Protein 6W6A (pdb70)

Nearest PDB structures (foldseek):
  6w6a-assembly1_B  TM=1.004E+00  e=5.710E-51  Stenotrophomonas maltophilia K279a
  6w6a-assembly1_A  TM=9.934E-01  e=2.774E-48  Stenotrophomonas maltophilia K279a
  3gk0-assembly1_A  TM=9.248E-01  e=8.961E-23  Burkholderia pseudomallei 1710b
  1ixq-assembly1_C  TM=9.449E-01  e=2.418E-21  Escherichia coli
  1ho1-assembly1_C  TM=9.037E-01  e=6.038E-22  Escherichia coli

Organism: Stenotrophomonas maltophilia (strain K279a) (NCBI:txid522373)

Foldseek 3Di:
DADAAEAEEQQVQQLVVVVVPDQPPPSLVQVVLLVVLPHQYYEYECAQVCNGDFLVNLQSRLVVCVVVVHFYEYEYAQPDPHDVRGHHDLVSCLVRVTQAYEHANDDPPDPDGDAWDDCVPCLVVLQVVLVSSVVSNYQYETEHELPHPVLLCCVVSPHQAYEYECVVQLVCVVVPHNPVVLVSNQVSLVSNVVSNHAYEYEDNDELSPLQVNPVRRDRHHYYYYYDRLVVVCVPVNNSVSSNSVSVSD/DDDFDDAAEAEEAQVQQLVCVVVPDCPPPSLVLVVLLVVLPHQYYEYEQELVCNGDFLVNLQSRLVVCVVVVGFYEYEYAQPDPHDVRGHHQLVSCLVRVTQAYEHAHNPPAWDDCVPCLVVLQVSQVSSVVSNYQYETEHELPDPCLLCVVVSPHQAYEYECVVQLVCVVVPHNPVVLVSQQVSLVSNVVNNHAYEYEDNDALSPVLVNPVRRDRHHYYYYYDRLVVVCVPVHNSVSSNSVVVSD

Solvent-accessible surface area: 19153 Å² total; per-residue (Å²): 130,139,169,18,74,1,3,0,21,0,12,12,0,0,14,2,26,51,50,80,64,56,78,51,4,51,1,43,131,0,0,66,24,0,16,89,3,32,5,59,2,0,0,0,5,3,16,17,57,83,76,9,0,16,14,107,14,0,65,42,0,5,94,18,3,146,89,95,71,41,61,7,2,0,20,1,17,14,49,13,92,96,103,96,42,9,49,2,3,18,71,1,0,52,119,4,133,4,36,0,0,0,0,1,22,6,38,99,60,38,64,19,7,75,74,5,2,67,2,147,157,2,4,120,107,0,76,75,39,1,58,92,0,88,89,18,61,4,52,0,0,0,6,0,43,5,50,15,114,70,0,55,61,0,29,109,6,28,8,42,38,0,3,0,31,0,6,47,0,13,133,18,43,94,90,65,115,7,67,86,58,16,105,67,1,3,49,0,0,114,61,0,54,89,87,70,7,12,0,0,0,0,30,55,2,17,64,119,10,0,100,62,0,21,63,108,1,43,79,3,39,9,0,7,2,10,24,25,0,1,10,42,0,1,43,96,1,0,60,54,4,0,127,20,0,45,89,35,64,148,175,170,145,47,76,17,72,0,3,0,16,0,14,26,0,0,24,2,32,54,36,46,59,54,69,103,6,56,5,45,137,1,0,82,22,0,12,78,1,36,5,64,1,0,0,0,6,3,38,22,74,89,133,12,0,18,20,112,16,0,89,40,0,6,87,21,4,147,88,110,74,44,54,6,2,0,2,0,18,13,34,20,98,90,144,104,40,7,47,2,2,17,66,2,0,46,119,2,131,5,32,1,0,0,0,3,23,109,56,68,82,8,4,56,7,110,81,37,10,126,130,0,80,75,31,1,58,87,0,82,91,23,60,4,59,0,0,0,0,0,43,5,52,17,126,35,0,34,72,0,29,114,6,27,9,43,35,0,0,0,35,0,6,45,0,14,133,17,44,96,90,61,88,7,78,86,54,18,62,66,0,6,59,0,0,127,82,0,57,88,97,62,5,13,0,0,0,0,36,48,1,12,73,118,11,0,147,33,0,37,76,100,2,45,61,2,48,9,0,6,2,11,16,19,0,1,8,36,0,0,53,97,0,1,66,51,4,0,120,23,0,41,89,59,68

CATH classification: 3.20.20.70

Radius of gyration: 25.26 Å; Cα contacts (8 Å, |Δi|>4): 1042; chains: 2; bounding box: 61×66×62 Å

Secondary structure (DSSP, 8-state):
----EEEEE-HHHHHHHHHHTSS-S-HHHHHHHHHHTT--EEEE---TT-SS--HHHHHHHHHHHHHTT-EEEEEE-TTPPPBTTB--HHHHHHHH--SEEEE----TT-SS------HHHHHHHHHHHHHHHHTTT-EEEEEE-TT-TTTTHHHHHT-SEEEEE-HHHHHHHHTS--HHHHHHHHHHHHHHHTTT-EEEEESS--TTTHHHHHHHSTTEEEEEE-HHHHHHHHHH-HHHHHHHHHHH-/-------EEEEE-HHHHHHHHHHTSS-S-HHHHHHHHHHTT-SEEEE---TT-SS--HHHHHHHHHHHHHTT-EEEEEE-TTPPPBTTB--HHHHHHHH--SEEEE---------HHHHHHHHHHHHHHHHHTT-EEEEEE-TT-TTTTHHHHHT-SEEEEE-HHHHHHHHTS--HHHHHHHHHHHHHHHTTT-EEEEESS--TTTHHHHHHHSTTEEEEEE-HHHHHHHHHH-HHHHHHHHHTT-

InterPro domains:
  IPR004569 Pyridoxal phosphate (active vitamin B6) biosynthesis PdxJ [MF_00279] (1-247)
  IPR004569 Pyridoxal phosphate (active vitamin B6) biosynthesis PdxJ [PF03740] (3-246)
  IPR004569 Pyridoxal phosphate (active vitamin B6) biosynthesis PdxJ [PTHR30456] (1-247)
  IPR004569 Pyridoxal phosphate (active vitamin B6) biosynthesis PdxJ [TIGR00559] (4-246)
  IPR004569 Pyridoxal phosphate (active vitamin B6) biosynthesis PdxJ [cd00003] (3-247)
  IPR013785 Aldolase-type TIM barrel [G3DSA:3.20.20.70] (1-247)
  IPR036130 Pyridoxine 5'-phosphate synthase [SSF63892] (1-247)

Sequence (495 aa):
HHMTQLSVNVNKIAVLRNSRGGAEPDVVRAAQACLDAGAHGITVHPRPDRRHITAEDVLALSTLTRARGVEFNIEGNPFAPPRREGYPGLLPLCAQTRPAQATLVPDGDGQITSDHGFDFERDAERLRPLVAELKAMGCRVSLFVDAGNPLLEQAAEVGADRVELYTGPYAEAHAAGDAAAMLELFATAARRAQAMGLGVNAGHDLSQDNLRDFLAHVPDVLEVSIGHALIGEALYDGLDATVRGYLALLHHHHHMTQLSVNVNKIAVLRNSRGGAEPDVVRAAQACLDAGAHGITVHPRPDRRHITAEDVLLALSTLTRARGVEFNIEGNPFAPPREGYPGLLPLCAQTRPAQATLVPDSDHGFDFERDAERLRPLVAELKAMGCRVSLFVDAGNPLLEQAAEVGADRVELYTGPYAEAHAAGDAAAMLELFATAARRAQAMGLGVNAGHHDLSQDNLRDFLAHVPDVLEVSIGHALIGEALYDGLDATVRGYLALL

Structure (mmCIF, N/CA/C/O backbone):
data_6W6A
#
_entry.id   6W6A
#
_cell.length_a   186.780
_cell.length_b   57.470
_cell.length_c   71.770
_cell.angle_alpha   90.000
_cell.angle_beta   102.400
_cell.angle_gamma   90.000
#
_symmetry.space_group_name_H-M   'C 1 2 1'
#
loop_
_entity.id
_entity.type
_entity.pdbx_description
1 polymer "Pyridoxine 5'-phosphate synthase"
2 non-polymer 'PHOSPHATE ION'
3 water water
#
loop_
_atom_site.group_PDB
_atom_site.id
_atom_site.type_symbol
_atom_site.label_atom_id
_atom_site.label_alt_id
_atom_site.label_comp_id
_atom_site.label_asym_id
_atom_site.label_entity_id
_atom_site.label_seq_id
_atom_site.pdbx_PDB_ins_code
_atom_site.Cartn_x
_atom_site.Cartn_y
_atom_site.Cartn_z
_atom_site.occupancy
_atom_site.B_iso_or_equiv
_atom_site.auth_seq_id
_atom_site.auth_comp_id
_atom_site.auth_asym_id
_atom_site.auth_atom_id
_atom_site.pdbx_PDB_model_num
ATOM 1 N N . HIS A 1 7 ? -19.985 16.759 23.818 1.00 108.19 -1 HIS A N 1
ATOM 2 C CA . HIS A 1 7 ? -19.671 17.916 22.989 1.00 108.56 -1 HIS A CA 1
ATOM 3 C C . HIS A 1 7 ? -19.617 17.545 21.505 1.00 105.95 -1 HIS A C 1
ATOM 4 O O . HIS A 1 7 ? -19.426 18.414 20.657 1.00 107.91 -1 HIS A O 1
ATOM 6 N N . HIS A 1 8 ? -19.782 16.258 21.193 1.00 102.26 0 HIS A N 1
ATOM 7 C CA . HIS A 1 8 ? -19.766 15.790 19.812 1.00 101.68 0 HIS A CA 1
ATOM 8 C C . HIS A 1 8 ? -20.837 14.729 19.602 1.00 95.91 0 HIS A C 1
ATOM 9 O O . HIS A 1 8 ? -20.994 13.822 20.424 1.00 96.18 0 HIS A O 1
ATOM 16 N N . MET A 1 9 ? -21.566 14.848 18.492 1.00 89.28 1 MET A N 1
ATOM 17 C CA . MET A 1 9 ? -22.605 13.882 18.153 1.00 80.14 1 MET A CA 1
ATOM 18 C C . MET A 1 9 ? -21.975 12.529 17.846 1.00 65.76 1 MET A C 1
ATOM 19 O O . MET A 1 9 ? -21.127 12.423 16.955 1.00 62.58 1 MET A O 1
ATOM 24 N N . THR A 1 10 ? -22.416 11.487 18.545 1.00 57.87 2 THR A N 1
ATOM 25 C CA . THR A 1 10 ? -21.916 10.150 18.262 1.00 54.64 2 THR A CA 1
ATOM 26 C C . THR A 1 10 ? -22.234 9.785 16.820 1.00 60.12 2 THR A C 1
ATOM 27 O O . THR A 1 10 ? -23.359 9.982 16.351 1.00 62.45 2 THR A O 1
ATOM 31 N N . GLN A 1 11 ? -21.252 9.243 16.116 1.00 60.90 3 GLN A N 1
ATOM 32 C CA . GLN A 1 11 ? -21.436 8.927 14.710 1.00 60.06 3 GLN A CA 1
ATOM 33 C C . GLN A 1 11 ? -21.541 7.425 14.478 1.00 58.39 3 GLN A C 1
ATOM 34 O O . GLN A 1 11 ? -20.918 6.621 15.177 1.00 50.67 3 GLN A O 1
ATOM 40 N N . LEU A 1 12 ? -22.302 7.063 13.446 1.00 60.03 4 LEU A N 1
ATOM 41 C CA . LEU A 1 12 ? -22.596 5.676 13.118 1.00 53.12 4 LEU A CA 1
ATOM 42 C C . LEU A 1 12 ? -21.784 5.287 11.899 1.00 51.82 4 LEU A C 1
ATOM 43 O O . LEU A 1 12 ? -21.918 5.904 10.835 1.00 54.00 4 LEU A O 1
ATOM 48 N N . SER A 1 13 ? -20.950 4.261 12.057 1.00 42.57 5 SER A N 1
ATOM 49 C CA . SER A 1 13 ? -20.230 3.652 10.954 1.00 40.34 5 SER A CA 1
ATOM 50 C C . SER A 1 13 ? -20.836 2.271 10.750 1.00 51.29 5 SER A C 1
ATOM 51 O O . SER A 1 13 ? -20.925 1.485 11.701 1.00 52.57 5 SER A O 1
ATOM 54 N N . VAL A 1 14 ? -21.299 1.998 9.533 1.00 50.33 6 VAL A N 1
ATOM 55 C CA . VAL A 1 14 ? -21.907 0.713 9.210 1.00 49.08 6 VAL A CA 1
ATOM 56 C C . VAL A 1 14 ? -20.824 -0.271 8.788 1.00 43.23 6 VAL A C 1
ATOM 57 O O . VAL A 1 14 ? -20.104 -0.036 7.812 1.00 50.12 6 VAL A O 1
ATOM 61 N N . ASN A 1 15 ? -20.740 -1.394 9.488 1.00 43.10 7 ASN A N 1
ATOM 62 C CA . ASN A 1 15 ? -19.820 -2.466 9.116 1.00 49.23 7 ASN A CA 1
ATOM 63 C C . ASN A 1 15 ? -20.535 -3.402 8.145 1.00 48.64 7 ASN A C 1
ATOM 64 O O . ASN A 1 15 ? -21.496 -4.075 8.529 1.00 50.33 7 ASN A O 1
ATOM 69 N N . VAL A 1 16 ? -20.048 -3.475 6.906 1.00 46.64 8 VAL A N 1
ATOM 70 C CA . VAL A 1 16 ? -20.741 -4.213 5.855 1.00 54.01 8 VAL A CA 1
ATOM 71 C C . VAL A 1 16 ? -20.124 -5.597 5.623 1.00 59.40 8 VAL A C 1
ATOM 72 O O . VAL A 1 16 ? -20.344 -6.192 4.566 1.00 62.61 8 VAL A O 1
ATOM 76 N N . ASN A 1 17 ? -19.384 -6.133 6.604 1.00 56.87 9 ASN A N 1
ATOM 77 C CA . ASN A 1 17 ? -18.791 -7.468 6.463 1.00 55.91 9 ASN A CA 1
ATOM 78 C C . ASN A 1 17 ? -19.852 -8.528 6.167 1.00 57.62 9 ASN A C 1
ATOM 79 O O . ASN A 1 17 ? -19.708 -9.323 5.231 1.00 62.90 9 ASN A O 1
ATOM 84 N N . LYS A 1 18 ? -20.927 -8.560 6.962 1.00 51.67 10 LYS A N 1
ATOM 85 C CA . LYS A 1 18 ? -21.940 -9.601 6.799 1.00 51.16 10 LYS A CA 1
ATOM 86 C C . LYS A 1 18 ? -22.644 -9.530 5.447 1.00 50.39 10 LYS A C 1
ATOM 87 O O . LYS A 1 18 ? -23.270 -10.509 5.032 1.00 58.21 10 LYS A O 1
ATOM 93 N N . ILE A 1 19 ? -22.589 -8.397 4.758 1.00 46.87 11 ILE A N 1
ATOM 94 C CA . ILE A 1 19 ? -23.084 -8.382 3.390 1.00 41.14 11 ILE A CA 1
ATOM 95 C C . ILE A 1 19 ? -22.184 -9.224 2.501 1.00 48.17 11 ILE A C 1
ATOM 96 O O . ILE A 1 19 ? -22.663 -10.011 1.676 1.00 57.51 11 ILE A O 1
ATOM 101 N N . ALA A 1 20 ? -20.866 -9.110 2.686 1.00 52.44 12 ALA A N 1
ATOM 102 C CA . ALA A 1 20 ? -19.935 -9.948 1.935 1.00 51.97 12 ALA A CA 1
ATOM 103 C C . ALA A 1 20 ? -20.051 -11.407 2.344 1.00 55.14 12 ALA A C 1
ATOM 104 O O . ALA A 1 20 ? -19.757 -12.297 1.538 1.00 60.70 12 ALA A O 1
ATOM 106 N N . VAL A 1 21 ? -20.453 -11.664 3.593 1.00 59.61 13 VAL A N 1
ATOM 107 C CA . VAL A 1 21 ? -20.739 -13.030 4.033 1.00 59.45 13 VAL A CA 1
ATOM 108 C C . VAL A 1 21 ? -21.808 -13.658 3.145 1.00 65.10 13 VAL A C 1
ATOM 109 O O . VAL A 1 21 ? -21.674 -14.800 2.692 1.00 70.40 13 VAL A O 1
ATOM 113 N N . LEU A 1 22 ? -22.883 -12.916 2.871 1.00 64.63 14 LEU A N 1
ATOM 114 C CA . LEU A 1 22 ? -23.926 -13.433 1.989 1.00 70.38 14 LEU A CA 1
ATOM 115 C C . LEU A 1 22 ? -23.431 -13.585 0.552 1.00 78.90 14 LEU A C 1
ATOM 116 O O . LEU A 1 22 ? -23.751 -14.572 -0.119 1.00 81.96 14 LEU A O 1
ATOM 121 N N . ARG A 1 23 ? -22.666 -12.612 0.054 1.00 79.62 15 ARG A N 1
ATOM 122 C CA . ARG A 1 23 ? -22.150 -12.689 -1.312 1.00 82.72 15 ARG A CA 1
ATOM 123 C C . ARG A 1 23 ? -21.208 -13.873 -1.508 1.00 102.48 15 ARG A C 1
ATOM 124 O O . ARG A 1 23 ? -21.431 -14.721 -2.379 1.00 108.73 15 ARG A O 1
ATOM 132 N N . ASN A 1 24 ? -20.124 -13.925 -0.721 1.00 113.30 16 ASN A N 1
ATOM 133 C CA . ASN A 1 24 ? -19.065 -14.910 -0.946 1.00 119.07 16 ASN A CA 1
ATOM 134 C C . ASN A 1 24 ? -19.567 -16.344 -0.832 1.00 122.60 16 ASN A C 1
ATOM 135 O O . ASN A 1 24 ? -19.027 -17.234 -1.498 1.00 131.05 16 ASN A O 1
ATOM 140 N N . SER A 1 25 ? -20.564 -16.594 0.024 1.00 117.17 17 SER A N 1
ATOM 141 C CA . SER A 1 25 ? -21.121 -17.941 0.160 1.00 116.98 17 SER A CA 1
ATOM 142 C C . SER A 1 25 ? -21.575 -18.499 -1.183 1.00 118.27 17 SER A C 1
ATOM 143 O O . SER A 1 25 ? -21.389 -19.687 -1.468 1.00 116.37 17 SER A O 1
ATOM 146 N N . ARG A 1 26 ? -22.184 -17.650 -2.016 1.00 126.26 18 ARG A N 1
ATOM 147 C CA . ARG A 1 26 ? -22.604 -18.029 -3.363 1.00 125.12 18 ARG A CA 1
ATOM 148 C C . ARG A 1 26 ? -21.428 -18.076 -4.332 1.00 126.57 18 ARG A C 1
ATOM 149 O O . ARG A 1 26 ? -21.248 -19.064 -5.053 1.00 132.54 18 ARG A O 1
ATOM 157 N N . GLY A 1 27 ? -20.620 -17.026 -4.364 1.00 109.33 19 GLY A N 1
ATOM 158 C CA . GLY A 1 27 ? -19.479 -16.967 -5.247 1.00 107.95 19 GLY A CA 1
ATOM 159 C C . GLY A 1 27 ? -19.699 -16.186 -6.521 1.00 109.58 19 GLY A C 1
ATOM 160 O O . GLY A 1 27 ? -19.012 -16.454 -7.514 1.00 108.11 19 GLY A O 1
ATOM 161 N N . GLY A 1 28 ? -20.657 -15.261 -6.538 1.00 110.60 20 GLY A N 1
ATOM 162 C CA . GLY A 1 28 ? -20.888 -14.403 -7.681 1.00 112.98 20 GLY A CA 1
ATOM 163 C C . GLY A 1 28 ? -20.628 -12.949 -7.346 1.00 111.45 20 GLY A C 1
ATOM 164 O O . GLY A 1 28 ? -19.514 -12.585 -6.954 1.00 116.66 20 GLY A O 1
ATOM 165 N N . ALA A 1 29 ? -21.649 -12.104 -7.496 1.00 104.92 21 ALA A N 1
ATOM 166 C CA . ALA A 1 29 ? -21.511 -10.680 -7.224 1.00 104.10 21 ALA A CA 1
ATOM 167 C C . ALA A 1 29 ? -22.607 -10.106 -6.334 1.00 102.82 21 ALA A C 1
ATOM 168 O O . ALA A 1 29 ? -22.453 -8.971 -5.858 1.00 93.78 21 ALA A O 1
ATOM 170 N N . GLU A 1 30 ? -23.707 -10.874 -6.060 1.00 101.67 22 GLU A N 1
ATOM 171 C CA . GLU A 1 30 ? -24.870 -10.472 -5.275 1.00 92.66 22 GLU A CA 1
ATOM 172 C C . GLU A 1 30 ? -24.846 -11.121 -3.892 1.00 82.27 22 GLU A C 1
ATOM 173 O O . GLU A 1 30 ? -24.426 -12.276 -3.762 1.00 81.02 22 GLU A O 1
ATOM 175 N N . PRO A 1 31 ? -25.264 -10.396 -2.832 1.00 78.02 23 PRO A N 1
ATOM 176 C CA . PRO A 1 31 ? -25.668 -8.984 -2.922 1.00 75.66 23 PRO A CA 1
ATOM 177 C C . PRO A 1 31 ? -24.452 -8.086 -3.062 1.00 64.79 23 PRO A C 1
ATOM 178 O O . PRO A 1 31 ? -23.409 -8.409 -2.510 1.00 75.26 23 PRO A O 1
ATOM 182 N N . ASP A 1 32 ? -24.571 -6.990 -3.800 1.00 61.24 24 ASP A N 1
ATOM 183 C CA . ASP A 1 32 ? -23.409 -6.148 -4.034 1.00 58.93 24 ASP A CA 1
ATOM 184 C C . ASP A 1 32 ? -23.055 -5.381 -2.770 1.00 60.37 24 ASP A C 1
ATOM 185 O O . ASP A 1 32 ? -23.888 -4.649 -2.220 1.00 60.27 24 ASP A O 1
ATOM 190 N N . VAL A 1 33 ? -21.791 -5.506 -2.349 1.00 52.80 25 VAL A N 1
ATOM 191 C CA . VAL A 1 33 ? -21.339 -4.820 -1.142 1.00 53.57 25 VAL A CA 1
ATOM 192 C C . VAL A 1 33 ? -21.417 -3.309 -1.335 1.00 54.21 25 VAL A C 1
ATOM 193 O O . VAL A 1 33 ? -21.845 -2.569 -0.439 1.00 56.83 25 VAL A O 1
ATOM 197 N N . VAL A 1 34 ? -21.011 -2.829 -2.511 1.00 48.36 26 VAL A N 1
ATOM 198 C CA . VAL A 1 34 ? -21.012 -1.395 -2.767 1.00 51.34 26 VAL A CA 1
ATOM 199 C C . VAL A 1 34 ? -22.439 -0.847 -2.803 1.00 55.65 26 VAL A C 1
ATOM 200 O O . VAL A 1 34 ? -22.719 0.222 -2.244 1.00 52.77 26 VAL A O 1
ATOM 204 N N . ARG A 1 35 ? -23.362 -1.559 -3.460 1.00 58.08 27 ARG A N 1
ATOM 205 C CA . ARG A 1 35 ? -24.741 -1.082 -3.525 1.00 53.90 27 ARG A CA 1
ATOM 206 C C . ARG A 1 35 ? -25.364 -1.026 -2.132 1.00 50.74 27 ARG A C 1
ATOM 207 O O . ARG A 1 35 ? -26.080 -0.074 -1.799 1.00 58.15 27 ARG A O 1
ATOM 215 N N . ALA A 1 36 ? -25.090 -2.030 -1.300 1.00 42.42 28 ALA A N 1
ATOM 216 C CA . ALA A 1 36 ? -25.632 -2.045 0.053 1.00 45.55 28 ALA A CA 1
ATOM 217 C C . ALA A 1 36 ? -25.049 -0.922 0.903 1.00 54.64 28 ALA A C 1
ATOM 218 O O . ALA A 1 36 ? -25.775 -0.275 1.669 1.00 54.02 28 ALA A O 1
ATOM 220 N N . ALA A 1 37 ? -23.738 -0.678 0.796 1.00 56.03 29 ALA A N 1
ATOM 221 C CA . ALA A 1 37 ? -23.160 0.457 1.510 1.00 53.51 29 ALA A CA 1
ATOM 222 C C . ALA A 1 37 ? -23.765 1.766 1.016 1.00 50.42 29 ALA A C 1
ATOM 223 O O . ALA A 1 37 ? -24.059 2.666 1.813 1.00 50.80 29 ALA A O 1
ATOM 225 N N . GLN A 1 38 ? -23.963 1.882 -0.300 1.00 51.44 30 GLN A N 1
ATOM 226 C CA . GLN A 1 38 ? -24.631 3.051 -0.875 1.00 58.24 30 GLN A CA 1
ATOM 227 C C . GLN A 1 38 ? -26.011 3.285 -0.271 1.00 54.53 30 GLN A C 1
ATOM 228 O O . GLN A 1 38 ? -26.376 4.426 0.025 1.00 57.88 30 GLN A O 1
ATOM 234 N N . ALA A 1 39 ? -26.803 2.223 -0.098 1.00 53.20 31 ALA A N 1
ATOM 235 C CA . ALA A 1 39 ? -28.130 2.392 0.492 1.00 51.48 31 ALA A CA 1
ATOM 236 C C . ALA A 1 39 ? -28.045 2.800 1.958 1.00 51.88 31 ALA A C 1
ATOM 237 O O . ALA A 1 39 ? -28.927 3.506 2.457 1.00 57.58 31 ALA A O 1
ATOM 239 N N . CYS A 1 40 ? -26.990 2.377 2.655 1.00 53.05 32 CYS A N 1
ATOM 240 C CA . CYS A 1 40 ? -26.796 2.787 4.043 1.00 53.33 32 CYS A CA 1
ATOM 241 C C . CYS A 1 40 ? -26.453 4.265 4.137 1.00 47.37 32 CYS A C 1
ATOM 242 O O . CYS A 1 40 ? -26.879 4.947 5.080 1.00 42.14 32 CYS A O 1
ATOM 245 N N . LEU A 1 41 ? -25.674 4.771 3.172 1.00 40.80 33 LEU A N 1
ATOM 246 C CA . LEU A 1 41 ? -25.271 6.174 3.195 1.00 43.03 33 LEU A CA 1
ATOM 247 C C . LEU A 1 41 ? -26.420 7.074 2.767 1.00 54.35 33 LEU A C 1
ATOM 248 O O . LEU A 1 41 ? -26.603 8.162 3.326 1.00 49.09 33 LEU A O 1
ATOM 253 N N . ASP A 1 42 ? -27.228 6.607 1.810 1.00 61.11 34 ASP A N 1
ATOM 254 C CA . ASP A 1 42 ? -28.434 7.328 1.423 1.00 57.86 34 ASP A CA 1
ATOM 255 C C . ASP A 1 42 ? -29.382 7.491 2.603 1.00 55.48 34 ASP A C 1
ATOM 256 O O . ASP A 1 42 ? -30.066 8.514 2.716 1.00 58.45 34 ASP A O 1
ATOM 261 N N . ALA A 1 43 ? -29.404 6.520 3.512 1.00 53.46 35 ALA A N 1
ATOM 262 C CA . ALA A 1 43 ? -30.251 6.598 4.692 1.00 51.93 35 ALA A CA 1
ATOM 263 C C . ALA A 1 43 ? -29.642 7.440 5.807 1.00 57.32 35 ALA A C 1
ATOM 264 O O . ALA A 1 43 ? -30.269 7.591 6.862 1.00 60.74 35 ALA A O 1
ATOM 266 N N . GLY A 1 44 ? -28.444 7.983 5.616 1.00 56.14 36 GLY A N 1
ATOM 267 C CA . GLY A 1 44 ? -27.867 8.878 6.591 1.00 61.49 36 GLY A CA 1
ATOM 268 C C . GLY A 1 44 ? -26.768 8.309 7.464 1.00 58.95 36 GLY A C 1
ATOM 269 O O . GLY A 1 44 ? -26.442 8.920 8.487 1.00 64.06 36 GLY A O 1
ATOM 270 N N . ALA A 1 45 ? -26.224 7.146 7.133 1.00 52.28 37 ALA A N 1
ATOM 271 C CA . ALA A 1 45 ? -25.116 6.622 7.911 1.00 44.88 37 ALA A CA 1
ATOM 272 C C . ALA A 1 45 ? -23.901 7.523 7.730 1.00 51.51 37 ALA A C 1
ATOM 273 O O . ALA A 1 45 ? -23.663 8.059 6.645 1.00 48.30 37 ALA A O 1
ATOM 275 N N . HIS A 1 46 ? -23.120 7.679 8.793 1.00 53.43 38 HIS A N 1
ATOM 276 C CA . HIS A 1 46 ? -22.016 8.625 8.741 1.00 56.74 38 HIS A CA 1
ATOM 277 C C . HIS A 1 46 ? -20.745 8.056 8.137 1.00 53.80 38 HIS A C 1
ATOM 278 O O . HIS A 1 46 ? -19.858 8.836 7.786 1.00 62.00 38 HIS A O 1
ATOM 285 N N . GLY A 1 47 ? -20.644 6.744 7.969 1.00 50.71 39 GLY A N 1
ATOM 286 C CA . GLY A 1 47 ? -19.453 6.171 7.364 1.00 43.99 39 GLY A CA 1
ATOM 287 C C . GLY A 1 47 ? -19.605 4.674 7.219 1.00 44.10 39 GLY A C 1
ATOM 288 O O . GLY A 1 47 ? -20.583 4.079 7.678 1.00 54.96 39 GLY A O 1
ATOM 289 N N . ILE A 1 48 ? -18.593 4.066 6.599 1.00 43.28 40 ILE A N 1
ATOM 290 C CA . ILE A 1 48 ? -18.547 2.630 6.338 1.00 42.53 40 ILE A CA 1
ATOM 291 C C . ILE A 1 48 ? -17.325 2.021 7.023 1.00 53.34 40 ILE A C 1
ATOM 292 O O . ILE A 1 48 ? -16.218 2.566 6.948 1.00 54.52 40 ILE A O 1
ATOM 297 N N . THR A 1 49 ? -17.526 0.868 7.657 1.00 50.30 41 THR A N 1
ATOM 298 C CA . THR A 1 49 ? -16.469 0.088 8.278 1.00 46.86 41 THR A CA 1
ATOM 299 C C . THR A 1 49 ? -16.350 -1.258 7.580 1.00 48.43 41 THR A C 1
ATOM 300 O O . THR A 1 49 ? -17.361 -1.869 7.229 1.00 53.97 41 THR A O 1
ATOM 304 N N . VAL A 1 50 ? -15.112 -1.719 7.372 1.00 44.90 42 VAL A N 1
ATOM 305 C CA . VAL A 1 50 ? -14.846 -3.088 6.945 1.00 50.28 42 VAL A CA 1
ATOM 306 C C . VAL A 1 50 ? -13.643 -3.641 7.694 1.00 50.74 42 VAL A C 1
ATOM 307 O O . VAL A 1 50 ? -12.789 -2.905 8.199 1.00 44.70 42 VAL A O 1
ATOM 311 N N . HIS A 1 51 ? -13.563 -4.968 7.704 1.00 50.42 43 HIS A N 1
ATOM 312 C CA . HIS A 1 51 ? -12.462 -5.683 8.337 1.00 45.22 43 HIS A CA 1
ATOM 313 C C . HIS A 1 51 ? -12.030 -6.758 7.356 1.00 41.76 43 HIS A C 1
ATOM 314 O O . HIS A 1 51 ? -12.599 -7.854 7.315 1.00 49.55 43 HIS A O 1
ATOM 321 N N . PRO A 1 52 ? -11.064 -6.459 6.509 1.00 45.20 44 PRO A N 1
ATOM 322 C CA . PRO A 1 52 ? -10.562 -7.482 5.589 1.00 47.60 44 PRO A CA 1
ATOM 323 C C . PRO A 1 52 ? -9.663 -8.471 6.318 1.00 58.05 44 PRO A C 1
ATOM 324 O O . PRO A 1 52 ? -8.532 -8.144 6.689 1.00 62.96 44 PRO A O 1
ATOM 328 N N . ARG A 1 53 ? -10.186 -9.671 6.574 1.00 56.53 45 ARG A N 1
ATOM 329 C CA . ARG A 1 53 ? -9.429 -10.703 7.262 1.00 55.07 45 ARG A CA 1
ATOM 330 C C . ARG A 1 53 ? -8.381 -11.315 6.331 1.00 54.93 45 ARG A C 1
ATOM 331 O O . ARG A 1 53 ? -8.558 -11.337 5.110 1.00 58.15 45 ARG A O 1
ATOM 339 N N . PRO A 1 54 ? -7.272 -11.812 6.882 1.00 59.44 46 PRO A N 1
ATOM 340 C CA . PRO A 1 54 ? -6.260 -12.475 6.036 1.00 62.10 46 PRO A CA 1
ATOM 341 C C . PRO A 1 54 ? -6.759 -13.726 5.318 1.00 66.03 46 PRO A C 1
ATOM 342 O O . PRO A 1 54 ? -6.189 -14.094 4.281 1.00 66.47 46 PRO A O 1
ATOM 346 N N . ASP A 1 55 ? -7.775 -14.414 5.841 1.00 69.67 47 ASP A N 1
ATOM 347 C CA . ASP A 1 55 ? -8.289 -15.605 5.169 1.00 75.73 47 ASP A CA 1
ATOM 348 C C . ASP A 1 55 ? -9.390 -15.301 4.154 1.00 80.67 47 ASP A C 1
ATOM 349 O O . ASP A 1 55 ? -9.937 -16.241 3.566 1.00 86.14 47 ASP A O 1
ATOM 354 N N . ARG A 1 56 ? -9.732 -14.024 3.945 1.00 78.21 48 ARG A N 1
ATOM 355 C CA . ARG A 1 56 ? -10.704 -13.611 2.923 1.00 82.04 48 ARG A CA 1
ATOM 356 C C . ARG A 1 56 ? -12.071 -14.266 3.119 1.00 80.13 48 ARG A C 1
ATOM 357 O O . ARG A 1 56 ? -12.762 -14.598 2.151 1.00 79.49 48 ARG A O 1
ATOM 365 N N . ARG A 1 57 ? -12.475 -14.439 4.379 1.00 75.45 49 ARG A N 1
ATOM 366 C CA . ARG A 1 57 ? -13.759 -15.080 4.643 1.00 75.90 49 ARG A CA 1
ATOM 367 C C . ARG A 1 57 ? -14.924 -14.268 4.072 1.00 72.60 49 ARG A C 1
ATOM 368 O O . ARG A 1 57 ? -15.865 -14.838 3.508 1.00 78.41 49 ARG A O 1
ATOM 376 N N . HIS A 1 58 ? -14.886 -12.940 4.203 1.00 63.03 50 HIS A N 1
ATOM 377 C CA . HIS A 1 58 ? -15.894 -12.122 3.535 1.00 65.42 50 HIS A CA 1
ATOM 378 C C . HIS A 1 58 ? -15.285 -11.017 2.670 1.00 56.91 50 HIS A C 1
ATOM 379 O O . HIS A 1 58 ? -15.055 -11.213 1.471 1.00 57.89 50 HIS A O 1
ATOM 386 N N . ILE A 1 59 ? -15.030 -9.853 3.264 1.00 53.20 51 ILE A N 1
ATOM 387 C CA . ILE A 1 59 ? -14.547 -8.690 2.525 1.00 58.08 51 ILE A CA 1
ATOM 388 C C . ILE A 1 59 ? -13.149 -8.938 1.965 1.00 61.78 51 ILE A C 1
ATOM 389 O O . ILE A 1 59 ? -12.264 -9.469 2.653 1.00 64.77 51 ILE A O 1
ATOM 394 N N . THR A 1 60 ? -12.947 -8.556 0.702 1.00 56.24 52 THR A N 1
ATOM 395 C CA . THR A 1 60 ? -11.672 -8.673 0.002 1.00 58.59 52 THR A CA 1
ATOM 396 C C . THR A 1 60 ? -11.015 -7.306 -0.171 1.00 65.82 52 THR A C 1
ATOM 397 O O . THR A 1 60 ? -11.588 -6.260 0.142 1.00 68.19 52 THR A O 1
ATOM 401 N N . ALA A 1 61 ? -9.779 -7.328 -0.677 1.00 66.82 53 ALA A N 1
ATOM 402 C CA . ALA A 1 61 ? -9.092 -6.080 -0.988 1.00 69.08 53 ALA A CA 1
ATOM 403 C C . ALA A 1 61 ? -9.819 -5.287 -2.067 1.00 66.49 53 ALA A C 1
ATOM 404 O O . ALA A 1 61 ? -9.834 -4.050 -2.029 1.00 68.67 53 ALA A O 1
ATOM 406 N N . GLU A 1 62 ? -10.436 -5.974 -3.026 1.00 58.24 54 GLU A N 1
ATOM 407 C CA . GLU A 1 62 ? -11.170 -5.270 -4.068 1.00 61.50 54 GLU A CA 1
ATOM 408 C C . GLU A 1 62 ? -12.382 -4.567 -3.481 1.00 57.75 54 GLU A C 1
ATOM 409 O O . GLU A 1 62 ? -12.734 -3.460 -3.903 1.00 58.58 54 GLU A O 1
ATOM 415 N N . ASP A 1 63 ? -13.018 -5.189 -2.488 1.00 50.10 55 ASP A N 1
ATOM 416 C CA . ASP A 1 63 ? -14.128 -4.534 -1.818 1.00 51.47 55 ASP A CA 1
ATOM 417 C C . ASP A 1 63 ? -13.640 -3.295 -1.095 1.00 48.19 55 ASP A C 1
ATOM 418 O O . ASP A 1 63 ? -14.293 -2.246 -1.129 1.00 50.78 55 ASP A O 1
ATOM 423 N N . VAL A 1 64 ? -12.463 -3.388 -0.475 1.00 56.35 56 VAL A N 1
ATOM 424 C CA . VAL A 1 64 ? -11.891 -2.251 0.239 1.00 43.50 56 VAL A CA 1
ATOM 425 C C . VAL A 1 64 ? -11.652 -1.106 -0.729 1.00 45.32 56 VAL A C 1
ATOM 426 O O . VAL A 1 64 ? -12.117 0.019 -0.512 1.00 52.37 56 VAL A O 1
ATOM 430 N N . LEU A 1 65 ? -10.969 -1.391 -1.843 1.00 41.43 57 LEU A N 1
ATOM 431 C CA . LEU A 1 65 ? -10.723 -0.358 -2.845 1.00 45.30 57 LEU A CA 1
ATOM 432 C C . LEU A 1 65 ? -12.027 0.258 -3.350 1.00 47.87 57 LEU A C 1
ATOM 433 O O . LEU A 1 65 ? -12.123 1.480 -3.511 1.00 48.17 57 LEU A O 1
ATOM 438 N N . ALA A 1 66 ? -13.045 -0.571 -3.604 1.00 56.45 58 ALA A N 1
ATOM 439 C CA . ALA A 1 66 ? -14.310 -0.059 -4.126 1.00 52.46 58 ALA A CA 1
ATOM 440 C C . ALA A 1 66 ? -15.051 0.770 -3.085 1.00 50.50 58 ALA A C 1
ATOM 441 O O . ALA A 1 66 ? -15.609 1.825 -3.407 1.00 57.05 58 ALA A O 1
ATOM 443 N N . LEU A 1 67 ? -15.068 0.319 -1.830 1.00 49.15 59 LEU A N 1
ATOM 444 C CA . LEU A 1 67 ? -15.736 1.101 -0.796 1.00 46.91 59 LEU A CA 1
ATOM 445 C C . LEU A 1 67 ? -14.937 2.359 -0.449 1.00 51.31 59 LEU A C 1
ATOM 446 O O . LEU A 1 67 ? -15.523 3.377 -0.058 1.00 56.49 59 LEU A O 1
ATOM 451 N N . SER A 1 68 ? -13.613 2.330 -0.610 1.00 45.52 60 SER A N 1
ATOM 452 C CA . SER A 1 68 ? -12.851 3.563 -0.437 1.00 50.45 60 SER A CA 1
ATOM 453 C C . SER A 1 68 ? -13.293 4.604 -1.456 1.00 47.49 60 SER A C 1
ATOM 454 O O . SER A 1 68 ? -13.571 5.756 -1.104 1.00 48.44 60 SER A O 1
ATOM 457 N N . THR A 1 69 ? -13.377 4.208 -2.728 1.00 46.55 61 THR A N 1
ATOM 458 C CA . THR A 1 69 ? -13.850 5.122 -3.764 1.00 53.08 61 THR A CA 1
ATOM 459 C C . THR A 1 69 ? -15.248 5.652 -3.457 1.00 53.59 61 THR A C 1
ATOM 460 O O . THR A 1 69 ? -15.523 6.842 -3.653 1.00 50.71 61 THR A O 1
ATOM 464 N N . LEU A 1 70 ? -16.130 4.793 -2.939 1.00 54.48 62 LEU A N 1
ATOM 465 C CA . LEU A 1 70 ? -17.489 5.214 -2.603 1.00 51.01 62 LEU A CA 1
ATOM 466 C C . LEU A 1 70 ? -17.489 6.253 -1.485 1.00 52.68 62 LEU A C 1
ATOM 467 O O . LEU A 1 70 ? -18.010 7.358 -1.651 1.00 57.57 62 LEU A O 1
ATOM 472 N N . THR A 1 71 ? -16.908 5.912 -0.330 1.00 56.78 63 THR A N 1
ATOM 473 C CA . THR A 1 71 ? -16.889 6.849 0.792 1.00 55.28 63 THR A CA 1
ATOM 474 C C . THR A 1 71 ? -16.230 8.169 0.413 1.00 54.69 63 THR A C 1
ATOM 475 O O . THR A 1 71 ? -16.610 9.231 0.927 1.00 50.64 63 THR A O 1
ATOM 479 N N . ARG A 1 72 ? -15.265 8.132 -0.501 1.00 55.89 64 ARG A N 1
ATOM 480 C CA . ARG A 1 72 ? -14.610 9.371 -0.893 1.00 59.93 64 ARG A CA 1
ATOM 481 C C . ARG A 1 72 ? -15.558 10.229 -1.724 1.00 61.36 64 ARG A C 1
ATOM 482 O O . ARG A 1 72 ? -15.662 11.442 -1.503 1.00 68.26 64 ARG A O 1
ATOM 490 N N . ALA A 1 73 ? -16.287 9.610 -2.659 1.00 55.35 65 ALA A N 1
ATOM 491 C CA . ALA A 1 73 ? -17.220 10.364 -3.497 1.00 56.71 65 ALA A CA 1
ATOM 492 C C . ALA A 1 73 ? -18.385 10.944 -2.706 1.00 50.34 65 ALA A C 1
ATOM 493 O O . ALA A 1 73 ? -18.946 11.959 -3.115 1.00 56.15 65 ALA A O 1
ATOM 495 N N . ARG A 1 74 ? -18.721 10.362 -1.564 1.00 49.07 66 ARG A N 1
ATOM 496 C CA . ARG A 1 74 ? -19.818 10.824 -0.731 1.00 44.64 66 ARG A CA 1
ATOM 497 C C . ARG A 1 74 ? -19.347 11.609 0.480 1.00 57.30 66 ARG A C 1
ATOM 498 O O . ARG A 1 74 ? -20.156 11.892 1.367 1.00 57.69 66 ARG A O 1
ATOM 506 N N . GLY A 1 75 ? -18.052 11.918 0.567 1.00 65.73 67 GLY A N 1
ATOM 507 C CA . GLY A 1 75 ? -17.544 12.757 1.643 1.00 57.14 67 GLY A CA 1
ATOM 508 C C . GLY A 1 75 ? -17.730 12.206 3.041 1.00 50.25 67 GLY A C 1
ATOM 509 O O . GLY A 1 75 ? -17.896 12.989 3.982 1.00 50.21 67 GLY A O 1
ATOM 510 N N . VAL A 1 76 ? -17.784 10.884 3.198 1.00 45.68 68 VAL A N 1
ATOM 511 C CA . VAL A 1 76 ? -17.916 10.253 4.507 1.00 41.00 68 VAL A CA 1
ATOM 512 C C . VAL A 1 76 ? -16.626 9.510 4.845 1.00 46.33 68 VAL A C 1
ATOM 513 O O . VAL A 1 76 ? -15.741 9.339 4.005 1.00 48.19 68 VAL A O 1
ATOM 517 N N . GLU A 1 77 ? -16.546 9.026 6.087 1.00 44.61 69 GLU A N 1
ATOM 518 C CA . GLU A 1 77 ? -15.326 8.418 6.609 1.00 51.66 69 GLU A CA 1
ATOM 519 C C . GLU A 1 77 ? -15.293 6.912 6.375 1.00 55.81 69 GLU A C 1
ATOM 520 O O . GLU A 1 77 ? -16.285 6.215 6.610 1.00 55.53 69 GLU A O 1
ATOM 526 N N . PHE A 1 78 ? -14.111 6.411 6.009 1.00 55.67 70 PHE A N 1
ATOM 527 C CA . PHE A 1 78 ? -13.850 4.989 5.802 1.00 52.00 70 PHE A CA 1
ATOM 528 C C . PHE A 1 78 ? -13.014 4.478 6.973 1.00 48.51 70 PHE A C 1
ATOM 529 O O . PHE A 1 78 ? -11.985 5.071 7.306 1.00 45.37 70 PHE A O 1
ATOM 537 N N . ASN A 1 79 ? -13.472 3.402 7.606 1.00 40.70 71 ASN A N 1
ATOM 538 C CA . ASN A 1 79 ? -12.833 2.816 8.777 1.00 42.11 71 ASN A CA 1
ATOM 539 C C . ASN A 1 79 ? -12.440 1.383 8.450 1.00 52.17 71 ASN A C 1
ATOM 540 O O . ASN A 1 79 ? -13.311 0.540 8.206 1.00 58.25 71 ASN A O 1
ATOM 545 N N . ILE A 1 80 ? -11.140 1.104 8.445 1.00 46.19 72 ILE A N 1
ATOM 546 C CA . ILE A 1 80 ? -10.638 -0.234 8.167 1.00 41.21 72 ILE A CA 1
ATOM 547 C C . ILE A 1 80 ? -10.157 -0.838 9.479 1.00 42.93 72 ILE A C 1
ATOM 548 O O . ILE A 1 80 ? -9.246 -0.301 10.120 1.00 50.34 72 ILE A O 1
ATOM 553 N N . GLU A 1 81 ? -10.807 -1.921 9.901 1.00 46.96 73 GLU A N 1
ATOM 554 C CA . GLU A 1 81 ? -10.350 -2.732 11.018 1.00 54.83 73 GLU A CA 1
ATOM 555 C C . GLU A 1 81 ? -9.379 -3.777 10.487 1.00 60.38 73 GLU A C 1
ATOM 556 O O . GLU A 1 81 ? -9.439 -4.158 9.315 1.00 66.49 73 GLU A O 1
ATOM 562 N N . GLY A 1 82 ? -8.481 -4.239 11.348 1.00 57.27 74 GLY A N 1
ATOM 563 C CA . GLY A 1 82 ? -7.553 -5.270 10.934 1.00 53.30 74 GLY A CA 1
ATOM 564 C C . GLY A 1 82 ? -6.410 -5.428 11.912 1.00 59.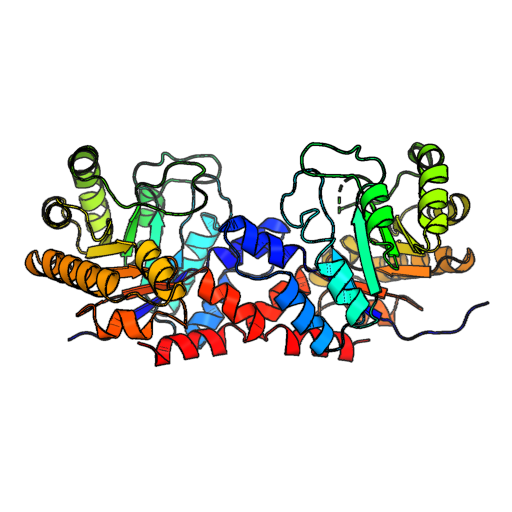08 74 GLY A C 1
ATOM 565 O O . GLY A 1 82 ? -6.223 -4.631 12.838 1.00 62.63 74 GLY A O 1
ATOM 566 N N . ASN A 1 83 ? -5.657 -6.510 11.696 1.00 51.79 75 ASN A N 1
ATOM 567 C CA . ASN A 1 83 ? -4.461 -6.804 12.470 1.00 41.27 75 ASN A CA 1
ATOM 568 C C . ASN A 1 83 ? -3.254 -6.212 11.751 1.00 49.16 75 ASN A C 1
ATOM 569 O O . ASN A 1 83 ? -2.897 -6.696 10.662 1.00 51.65 75 ASN A O 1
ATOM 574 N N . PRO A 1 84 ? -2.587 -5.198 12.314 1.00 47.63 76 PRO A N 1
ATOM 575 C CA . PRO A 1 84 ? -1.431 -4.605 11.618 1.00 51.57 76 PRO A CA 1
ATOM 576 C C . PRO A 1 84 ? -0.259 -5.557 11.471 1.00 60.31 76 PRO A C 1
ATOM 577 O O . PRO A 1 84 ? 0.612 -5.313 10.624 1.00 60.11 76 PRO A O 1
ATOM 581 N N . PHE A 1 85 ? -0.213 -6.629 12.266 1.00 56.38 77 PHE A N 1
ATOM 582 C CA . PHE A 1 85 ? 0.897 -7.577 12.249 1.00 57.60 77 PHE A CA 1
ATOM 583 C C . PHE A 1 85 ? 0.746 -8.655 11.191 1.00 59.43 77 PHE A C 1
ATOM 584 O O . PHE A 1 85 ? 1.723 -9.351 10.898 1.00 60.58 77 PHE A O 1
ATOM 592 N N . ALA A 1 86 ? -0.459 -8.843 10.657 1.00 52.31 78 ALA A N 1
ATOM 593 C CA . ALA A 1 86 ? -0.725 -9.921 9.717 1.00 45.78 78 ALA A CA 1
ATOM 594 C C . ALA A 1 86 ? 0.070 -9.711 8.437 1.00 50.41 78 ALA A C 1
ATOM 595 O O . ALA A 1 86 ? -0.130 -8.696 7.748 1.00 55.44 78 ALA A O 1
ATOM 597 N N . PRO A 1 87 ? 0.973 -10.618 8.090 1.00 50.51 79 PRO A N 1
ATOM 598 C CA . PRO A 1 87 ? 1.711 -10.501 6.831 1.00 48.03 79 PRO A CA 1
ATOM 599 C C . PRO A 1 87 ? 0.793 -10.713 5.641 1.00 60.34 79 PRO A C 1
ATOM 600 O O . PRO A 1 87 ? -0.304 -11.282 5.778 1.00 62.28 79 PRO A O 1
ATOM 604 N N . PRO A 1 88 ? 1.205 -10.267 4.454 1.00 58.11 80 PRO A N 1
ATOM 605 C CA . PRO A 1 88 ? 0.382 -10.495 3.265 1.00 52.72 80 PRO A CA 1
ATOM 606 C C . PRO A 1 88 ? 0.288 -11.975 2.927 1.00 59.46 80 PRO A C 1
ATOM 607 O O . PRO A 1 88 ? 1.264 -12.720 3.035 1.00 68.85 80 PRO A O 1
ATOM 611 N N . ARG A 1 89 ? -0.908 -12.395 2.531 1.00 67.68 81 ARG A N 1
ATOM 612 C CA A ARG A 1 89 ? -1.214 -13.762 2.124 0.50 67.86 81 ARG A CA 1
ATOM 613 C CA B ARG A 1 89 ? -1.197 -13.762 2.116 0.50 67.86 81 ARG A CA 1
ATOM 614 C C . ARG A 1 89 ? -1.773 -13.746 0.699 1.00 71.89 81 ARG A C 1
ATOM 615 O O . ARG A 1 89 ? -1.838 -12.701 0.044 1.00 75.21 81 ARG A O 1
ATOM 630 N N . GLU A 1 90 ? -2.191 -14.915 0.223 1.00 73.51 82 GLU A N 1
ATOM 631 C CA . GLU A 1 90 ? -2.847 -14.978 -1.075 1.00 72.88 82 GLU A CA 1
ATOM 632 C C . GLU A 1 90 ? -4.149 -14.180 -1.024 1.00 71.38 82 GLU A C 1
ATOM 633 O O . GLU A 1 90 ? -4.997 -14.411 -0.155 1.00 71.39 82 GLU A O 1
ATOM 635 N N . GLY A 1 91 ? -4.285 -13.208 -1.927 1.00 67.04 83 GLY A N 1
ATOM 636 C CA . GLY A 1 91 ? -5.461 -12.366 -1.968 1.00 65.13 83 GLY A CA 1
ATOM 637 C C . GLY A 1 91 ? -5.521 -11.262 -0.932 1.00 68.70 83 GLY A C 1
ATOM 638 O O . GLY A 1 91 ? -6.533 -10.551 -0.874 1.00 72.12 83 GLY A O 1
ATOM 639 N N . TYR A 1 92 ? -4.470 -11.078 -0.120 1.00 63.93 84 TYR A N 1
ATOM 640 C CA . TYR A 1 92 ? -4.483 -10.129 0.990 1.00 54.15 84 TYR A CA 1
ATOM 641 C C . TYR A 1 92 ? -3.152 -9.390 1.069 1.00 58.27 84 TYR A C 1
ATOM 642 O O . TYR A 1 92 ? -2.122 -10.001 1.375 1.00 53.94 84 TYR A O 1
ATOM 651 N N . PRO A 1 93 ? -3.119 -8.091 0.758 1.00 61.57 85 PRO A N 1
ATOM 652 C CA . PRO A 1 93 ? -1.839 -7.364 0.751 1.00 58.68 85 PRO A CA 1
ATOM 653 C C . PRO A 1 93 ? -1.313 -6.977 2.125 1.00 51.58 85 PRO A C 1
ATOM 654 O O . PRO A 1 93 ? -0.149 -6.576 2.219 1.00 62.19 85 PRO A O 1
ATOM 658 N N . GLY A 1 94 ? -2.100 -7.106 3.178 1.00 49.10 86 GLY A N 1
ATOM 659 C CA . GLY A 1 94 ? -1.770 -6.609 4.499 1.00 39.88 86 GLY A CA 1
ATOM 660 C C . GLY A 1 94 ? -2.455 -5.279 4.790 1.00 43.65 86 GLY A C 1
ATOM 661 O O . GLY A 1 94 ? -2.748 -4.487 3.890 1.00 47.32 86 GLY A O 1
ATOM 662 N N . LEU A 1 95 ? -2.692 -5.019 6.079 1.00 40.98 87 LEU A N 1
ATOM 663 C CA . LEU A 1 95 ? -3.430 -3.831 6.498 1.00 37.38 87 LEU A CA 1
ATOM 664 C C . LEU A 1 95 ? -2.715 -2.544 6.104 1.00 43.45 87 LEU A C 1
ATOM 665 O O . LEU A 1 95 ? -3.294 -1.678 5.436 1.00 45.42 87 LEU A O 1
ATOM 670 N N . LEU A 1 96 ? -1.462 -2.385 6.530 1.00 48.57 88 LEU A N 1
ATOM 671 C CA . LEU A 1 96 ? -0.768 -1.126 6.272 1.00 45.64 88 LEU A CA 1
ATOM 672 C C . LEU A 1 96 ? -0.625 -0.808 4.786 1.00 50.11 88 LEU A C 1
ATOM 673 O O . LEU A 1 96 ? -0.817 0.365 4.421 1.00 49.75 88 LEU A O 1
ATOM 678 N N . PRO A 1 97 ? -0.268 -1.744 3.896 1.00 51.19 89 PRO A N 1
ATOM 679 C CA . PRO A 1 97 ? -0.290 -1.393 2.468 1.00 52.63 89 PRO A CA 1
ATOM 680 C C . PRO A 1 97 ? -1.692 -1.116 1.942 1.00 55.32 89 PRO A C 1
ATOM 681 O O . PRO A 1 97 ? -1.844 -0.285 1.037 1.00 62.58 89 PRO A O 1
ATOM 685 N N . LEU A 1 98 ? -2.729 -1.760 2.487 1.00 46.83 90 LEU A N 1
ATOM 686 C CA . LEU A 1 98 ? -4.085 -1.407 2.087 1.00 44.69 90 LEU A CA 1
ATOM 687 C C . LEU A 1 98 ? -4.400 0.031 2.467 1.00 50.44 90 LEU A C 1
ATOM 688 O O . LEU A 1 98 ? -4.913 0.804 1.651 1.00 50.09 90 LEU A O 1
ATOM 693 N N . CYS A 1 99 ? -4.079 0.415 3.707 1.00 47.58 91 CYS A N 1
ATOM 694 C CA . CYS A 1 99 ? -4.357 1.779 4.130 1.00 43.56 91 CYS A CA 1
ATOM 695 C C . CYS A 1 99 ? -3.534 2.793 3.353 1.00 45.01 91 CYS A C 1
ATOM 696 O O . CYS A 1 99 ? -4.025 3.885 3.062 1.00 55.32 91 CYS A O 1
ATOM 699 N N . ALA A 1 100 ? -2.301 2.457 2.985 1.00 49.40 92 ALA A N 1
ATOM 700 C CA . ALA A 1 100 ? -1.527 3.372 2.156 1.00 54.33 92 ALA A CA 1
ATOM 701 C C . ALA A 1 100 ? -2.174 3.557 0.794 1.00 59.21 92 ALA A C 1
ATOM 702 O O . ALA A 1 100 ? -2.125 4.651 0.213 1.00 61.26 92 ALA A O 1
ATOM 704 N N . GLN A 1 101 ? -2.794 2.504 0.277 1.00 56.29 93 GLN A N 1
ATOM 705 C CA . GLN A 1 101 ? -3.388 2.580 -1.047 1.00 52.52 93 GLN A CA 1
ATOM 706 C C . GLN A 1 101 ? -4.706 3.346 -1.022 1.00 48.93 93 GLN A C 1
ATOM 707 O O . GLN A 1 101 ? -5.016 4.071 -1.973 1.00 42.18 93 GLN A O 1
ATOM 713 N N . THR A 1 102 ? -5.466 3.247 0.069 1.00 50.01 94 THR A N 1
ATOM 714 C CA . THR A 1 102 ? -6.790 3.840 0.123 1.00 54.19 94 THR A CA 1
ATOM 715 C C . THR A 1 102 ? -6.871 5.087 0.989 1.00 53.19 94 THR A C 1
ATOM 716 O O . THR A 1 102 ? -7.781 5.897 0.785 1.00 55.54 94 THR A O 1
ATOM 720 N N . ARG A 1 103 ? -5.928 5.285 1.906 1.00 45.44 95 ARG A N 1
ATOM 721 C CA . ARG A 1 103 ? -5.951 6.429 2.814 1.00 49.51 95 ARG A CA 1
ATOM 722 C C . ARG A 1 103 ? -7.301 6.564 3.510 1.00 50.36 95 ARG A C 1
ATOM 723 O O . ARG A 1 103 ? -8.026 7.538 3.271 1.00 59.35 95 ARG A O 1
ATOM 731 N N . PRO A 1 104 ? -7.682 5.625 4.369 1.00 49.51 96 PRO A N 1
ATOM 732 C CA . PRO A 1 104 ? -8.939 5.788 5.099 1.00 54.75 96 PRO A CA 1
ATOM 733 C C . PRO A 1 104 ? -8.787 6.833 6.189 1.00 54.49 96 PRO A C 1
ATOM 734 O O . PRO A 1 104 ? -7.686 7.127 6.660 1.00 64.73 96 PRO A O 1
ATOM 738 N N . ALA A 1 105 ? -9.924 7.401 6.592 1.00 47.18 97 ALA A N 1
ATOM 739 C CA . ALA A 1 105 ? -9.893 8.402 7.650 1.00 49.06 97 ALA A CA 1
ATOM 740 C C . ALA A 1 105 ? -9.451 7.790 8.969 1.00 49.13 97 ALA A C 1
ATOM 741 O O . ALA A 1 105 ? -8.722 8.424 9.741 1.00 54.88 97 ALA A O 1
ATOM 743 N N . GLN A 1 106 ? -9.866 6.554 9.232 1.00 42.63 98 GLN A N 1
ATOM 744 C CA . GLN A 1 106 ? -9.558 5.867 10.472 1.00 36.91 98 GLN A CA 1
ATOM 745 C C . GLN A 1 106 ? -9.083 4.459 10.171 1.00 40.39 98 GLN A C 1
ATOM 746 O O . GLN A 1 106 ? -9.539 3.819 9.217 1.00 43.45 98 GLN A O 1
ATOM 752 N N . ALA A 1 107 ? -8.147 3.994 10.997 1.00 44.04 99 ALA A N 1
ATOM 753 C CA . ALA A 1 107 ? -7.677 2.615 10.994 1.00 44.54 99 ALA A CA 1
ATOM 754 C C . ALA A 1 107 ? -7.834 2.071 12.405 1.00 49.43 99 ALA A C 1
ATOM 755 O O . ALA A 1 107 ? -7.290 2.643 13.356 1.00 53.02 99 ALA A O 1
ATOM 757 N N . THR A 1 108 ? -8.619 1.004 12.549 1.00 53.20 100 THR A N 1
ATOM 758 C CA . THR A 1 108 ? -8.874 0.390 13.846 1.00 51.75 100 THR A CA 1
ATOM 759 C C . THR A 1 108 ? -8.070 -0.899 13.942 1.00 54.06 100 THR A C 1
ATOM 760 O O . THR A 1 108 ? -8.236 -1.802 13.118 1.00 54.11 100 THR A O 1
ATOM 764 N N . LEU A 1 109 ? -7.185 -0.977 14.928 1.00 55.79 101 LEU A N 1
ATOM 765 C CA . LEU A 1 109 ? -6.240 -2.078 15.034 1.00 43.59 101 LEU A CA 1
ATOM 766 C C . LEU A 1 109 ? -6.725 -3.099 16.061 1.00 44.30 101 LEU A C 1
ATOM 767 O O . LEU A 1 109 ? -7.118 -2.732 17.176 1.00 43.43 101 LEU A O 1
ATOM 772 N N . VAL A 1 110 ? -6.747 -4.369 15.663 1.00 44.16 102 VAL A N 1
ATOM 773 C CA . VAL A 1 110 ? -7.183 -5.456 16.539 1.00 49.93 102 VAL A CA 1
ATOM 774 C C . VAL A 1 110 ? -6.091 -6.516 16.675 1.00 55.59 102 VAL A C 1
ATOM 775 O O . VAL A 1 110 ? -5.291 -6.715 15.746 1.00 55.40 102 VAL A O 1
ATOM 779 N N . PRO A 1 111 ? -6.033 -7.227 17.808 1.00 51.29 103 PRO A N 1
ATOM 780 C CA . PRO A 1 111 ? -5.019 -8.276 17.975 1.00 55.96 103 PRO A CA 1
ATOM 781 C C . PRO A 1 111 ? -5.347 -9.569 17.255 1.00 65.62 103 PRO A C 1
ATOM 782 O O . PRO A 1 111 ? -4.450 -10.407 17.095 1.00 75.94 103 PRO A O 1
ATOM 786 N N . ASP A 1 112 ? -6.610 -9.763 16.876 1.00 73.05 104 ASP A N 1
ATOM 787 C CA . ASP A 1 112 ? -7.167 -10.952 16.233 1.00 77.85 104 ASP A CA 1
ATOM 788 C C . ASP A 1 112 ? -6.159 -11.818 15.485 1.00 76.57 104 ASP A C 1
ATOM 789 O O . ASP A 1 112 ? -5.523 -11.362 14.530 1.00 76.43 104 ASP A O 1
ATOM 794 N N . GLY A 1 113 ? -6.018 -13.073 15.904 1.00 77.59 105 GLY A N 1
ATOM 795 C CA . GLY A 1 113 ? -5.220 -14.026 15.170 1.00 83.17 105 GLY A CA 1
ATOM 796 C C . GLY A 1 113 ? -5.984 -14.625 14.004 1.00 84.43 105 GLY A C 1
ATOM 797 O O . GLY A 1 113 ? -7.163 -14.355 13.780 1.00 76.36 105 GLY A O 1
ATOM 798 N N . ASP A 1 114 ? -5.284 -15.461 13.242 1.00 97.26 106 ASP A N 1
ATOM 799 C CA . ASP A 1 114 ? -5.900 -16.100 12.088 1.00 106.73 106 ASP A CA 1
ATOM 800 C C . ASP A 1 114 ? -6.890 -17.162 12.544 1.00 109.72 106 ASP A C 1
ATOM 801 O O . ASP A 1 114 ? -6.571 -18.001 13.392 1.00 115.05 106 ASP A O 1
ATOM 806 N N . GLY A 1 115 ? -8.095 -17.118 11.986 1.00 104.93 107 GLY A N 1
ATOM 807 C CA . GLY A 1 115 ? -9.099 -18.115 12.283 1.00 105.96 107 GLY A CA 1
ATOM 808 C C . GLY A 1 115 ? -10.006 -17.804 13.450 1.00 102.50 107 GLY A C 1
ATOM 809 O O . GLY A 1 115 ? -10.814 -18.663 13.825 1.00 103.95 107 GLY A O 1
ATOM 810 N N . GLN A 1 116 ? -9.896 -16.619 14.046 1.00 96.83 108 GLN A N 1
ATOM 811 C CA . GLN A 1 116 ? -10.852 -16.211 15.067 1.00 95.61 108 GLN A CA 1
ATOM 812 C C . GLN A 1 116 ? -12.215 -15.965 14.432 1.00 87.50 108 GLN A C 1
ATOM 813 O O . GLN A 1 116 ? -12.318 -15.245 13.434 1.00 85.87 108 GLN A O 1
ATOM 819 N N . ILE A 1 117 ? -13.259 -16.573 15.009 1.00 82.88 109 ILE A N 1
ATOM 820 C CA . ILE A 1 117 ? -14.618 -16.365 14.510 1.00 76.05 109 ILE A CA 1
ATOM 821 C C . ILE A 1 117 ? -14.913 -14.874 14.413 1.00 70.92 109 ILE A C 1
ATOM 822 O O . ILE A 1 117 ? -15.308 -14.362 13.360 1.00 71.02 109 ILE A O 1
ATOM 824 N N . THR A 1 118 ? -14.674 -14.148 15.497 1.00 69.01 110 THR A N 1
ATOM 825 C CA . THR A 1 118 ? -14.818 -12.704 15.494 1.00 67.54 110 THR A CA 1
ATOM 826 C C . THR A 1 118 ? -13.845 -12.127 16.519 1.00 73.79 110 THR A C 1
ATOM 827 O O . THR A 1 118 ? -13.125 -12.861 17.203 1.00 79.91 110 THR A O 1
ATOM 831 N N . SER A 1 119 ? -13.810 -10.799 16.604 1.00 75.06 111 SER A N 1
ATOM 832 C CA . SER A 1 119 ? -12.987 -10.112 17.595 1.00 77.47 111 SER A CA 1
ATOM 833 C C . SER A 1 119 ? -13.576 -10.309 18.989 1.00 79.25 111 SER A C 1
ATOM 834 O O . SER A 1 119 ? -14.726 -9.932 19.242 1.00 80.58 111 SER A O 1
ATOM 837 N N . ASP A 1 120 ? -12.796 -10.901 19.897 1.00 74.79 112 ASP A N 1
ATOM 838 C CA . ASP A 1 120 ? -13.283 -11.145 21.249 1.00 75.60 112 ASP A CA 1
ATOM 839 C C . ASP A 1 120 ? -12.334 -10.640 22.330 1.00 70.48 112 ASP A C 1
ATOM 840 O O . ASP A 1 120 ? -12.545 -10.947 23.509 1.00 68.89 112 ASP A O 1
ATOM 845 N N . HIS A 1 121 ? -11.303 -9.876 21.972 1.00 69.84 113 HIS A N 1
ATOM 846 C CA . HIS A 1 121 ? -10.431 -9.278 22.977 1.00 68.39 113 HIS A CA 1
ATOM 847 C C . HIS A 1 121 ? -9.637 -8.142 22.346 1.00 62.47 113 HIS A C 1
ATOM 848 O O . HIS A 1 121 ? -9.363 -8.137 21.143 1.00 66.34 113 HIS A O 1
ATOM 855 N N . GLY A 1 122 ? -9.221 -7.203 23.195 1.00 55.97 114 GLY A N 1
ATOM 856 C CA . GLY A 1 122 ? -8.426 -6.073 22.771 1.00 56.09 114 GLY A CA 1
ATOM 857 C C . GLY A 1 122 ? -6.943 -6.316 22.989 1.00 58.17 114 GLY A C 1
ATOM 858 O O . GLY A 1 122 ? -6.497 -7.430 23.267 1.00 59.46 114 GLY A O 1
ATOM 859 N N . PHE A 1 123 ? -6.166 -5.249 22.838 1.00 57.80 115 PHE A N 1
ATOM 860 C CA . PHE A 1 123 ? -4.721 -5.407 22.875 1.00 60.00 115 PHE A CA 1
ATOM 861 C C . PHE A 1 123 ? -4.215 -5.636 24.292 1.00 63.81 115 PHE A C 1
ATOM 862 O O . PHE A 1 123 ? -4.741 -5.087 25.262 1.00 67.14 115 PHE A O 1
ATOM 870 N N . ASP A 1 124 ? -3.165 -6.453 24.393 1.00 66.22 116 ASP A N 1
ATOM 871 C CA . ASP A 1 124 ? -2.381 -6.625 25.618 1.00 67.39 116 ASP A CA 1
ATOM 872 C C . ASP A 1 124 ? -1.182 -5.690 25.492 1.00 65.96 116 ASP A C 1
ATOM 873 O O . ASP A 1 124 ? -0.223 -5.991 24.780 1.00 69.47 116 ASP A O 1
ATOM 878 N N . PHE A 1 125 ? -1.258 -4.527 26.140 1.00 62.67 117 PHE A N 1
ATOM 879 C CA . PHE A 1 125 ? -0.222 -3.520 25.942 1.00 68.32 117 PHE A CA 1
ATOM 880 C C . PHE A 1 125 ? 1.117 -3.925 26.543 1.00 73.00 117 PHE A C 1
ATOM 881 O O . PHE A 1 125 ? 2.145 -3.382 26.137 1.00 72.21 117 PHE A O 1
ATOM 889 N N . GLU A 1 126 ? 1.134 -4.871 27.485 1.00 76.72 118 GLU A N 1
ATOM 890 C CA . GLU A 1 126 ? 2.406 -5.367 27.997 1.00 75.02 118 GLU A CA 1
ATOM 891 C C . GLU A 1 126 ? 3.236 -6.027 26.903 1.00 73.65 118 GLU A C 1
ATOM 892 O O . GLU A 1 126 ? 4.454 -5.835 26.842 1.00 79.36 118 GLU A O 1
ATOM 898 N N . ARG A 1 127 ? 2.594 -6.774 26.006 1.00 78.55 119 ARG A N 1
ATOM 899 C CA . ARG A 1 127 ? 3.307 -7.536 24.988 1.00 82.37 119 ARG A CA 1
ATOM 900 C C . ARG A 1 127 ? 3.394 -6.818 23.649 1.00 80.14 119 ARG A C 1
ATOM 901 O O . ARG A 1 127 ? 4.387 -6.987 22.933 1.00 87.44 119 ARG A O 1
ATOM 909 N N . ASP A 1 128 ? 2.395 -6.007 23.298 1.00 74.56 120 ASP A N 1
ATOM 910 C CA . ASP A 1 128 ? 2.255 -5.501 21.942 1.00 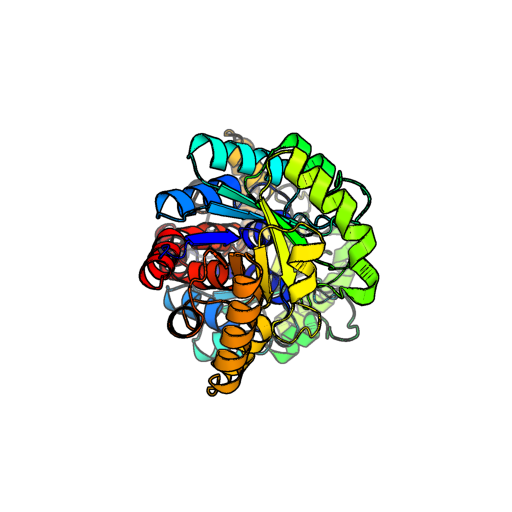74.52 120 ASP A CA 1
ATOM 911 C C . ASP A 1 128 ? 2.570 -4.020 21.801 1.00 67.99 120 ASP A C 1
ATOM 912 O O . ASP A 1 128 ? 2.591 -3.522 20.668 1.00 64.98 120 ASP A O 1
ATOM 917 N N . ALA A 1 129 ? 2.819 -3.305 22.903 1.00 63.91 121 ALA A N 1
ATOM 918 C CA . ALA A 1 129 ? 2.924 -1.849 22.814 1.00 63.92 121 ALA A CA 1
ATOM 919 C C . ALA A 1 129 ? 4.097 -1.429 21.940 1.00 70.55 121 ALA A C 1
ATOM 920 O O . ALA A 1 129 ? 3.988 -0.473 21.161 1.00 71.18 121 ALA A O 1
ATOM 922 N N . GLU A 1 130 ? 5.223 -2.139 22.039 1.00 71.43 122 GLU A N 1
ATOM 923 C CA . GLU A 1 130 ? 6.405 -1.712 21.305 1.00 72.65 122 GLU A CA 1
ATOM 924 C C . GLU A 1 130 ? 6.332 -2.104 19.839 1.00 66.55 122 GLU A C 1
ATOM 925 O O . GLU A 1 130 ? 6.885 -1.397 18.991 1.00 71.04 122 GLU A O 1
ATOM 931 N N . ARG A 1 131 ? 5.659 -3.204 19.510 1.00 59.94 123 ARG A N 1
ATOM 932 C CA . ARG A 1 131 ? 5.426 -3.483 18.100 1.00 66.63 123 ARG A CA 1
ATOM 933 C C . ARG A 1 131 ? 4.268 -2.667 17.530 1.00 64.20 123 ARG A C 1
ATOM 934 O O . ARG A 1 131 ? 4.172 -2.523 16.307 1.00 71.30 123 ARG A O 1
ATOM 942 N N . LEU A 1 132 ? 3.440 -2.063 18.383 1.00 52.96 124 LEU A N 1
ATOM 943 C CA . LEU A 1 132 ? 2.393 -1.176 17.902 1.00 60.20 124 LEU A CA 1
ATOM 944 C C . LEU A 1 132 ? 2.944 0.178 17.489 1.00 70.75 124 LEU A C 1
ATOM 945 O O . LEU A 1 132 ? 2.508 0.741 16.475 1.00 73.43 124 LEU A O 1
ATOM 950 N N . ARG A 1 133 ? 3.898 0.710 18.272 1.00 70.81 125 ARG A N 1
ATOM 951 C CA . ARG A 1 133 ? 4.400 2.074 18.153 1.00 65.57 125 ARG A CA 1
ATOM 952 C C . ARG A 1 133 ? 4.795 2.443 16.728 1.00 61.88 125 ARG A C 1
ATOM 953 O O . ARG A 1 133 ? 4.253 3.416 16.193 1.00 65.15 125 ARG A O 1
ATOM 961 N N . PRO A 1 134 ? 5.707 1.718 16.066 1.00 55.17 126 PRO A N 1
ATOM 962 C CA . PRO A 1 134 ? 6.096 2.160 14.720 1.00 55.10 126 PRO A CA 1
ATOM 963 C C . PRO A 1 134 ? 5.008 1.968 13.685 1.00 60.07 126 PRO A C 1
ATOM 964 O O . PRO A 1 134 ? 5.009 2.678 12.676 1.00 69.05 126 PRO A O 1
ATOM 968 N N . LEU A 1 135 ? 4.074 1.040 13.897 1.00 62.90 127 LEU A N 1
ATOM 969 C CA . LEU A 1 135 ? 2.986 0.881 12.937 1.00 59.23 127 LEU A CA 1
ATOM 970 C C . LEU A 1 135 ? 1.927 1.959 13.126 1.00 56.00 127 LEU A C 1
ATOM 971 O O . LEU A 1 135 ? 1.433 2.517 12.142 1.00 53.56 127 LEU A O 1
ATOM 976 N N . VAL A 1 136 ? 1.586 2.276 14.381 1.00 50.39 128 VAL A N 1
ATOM 977 C CA . VAL A 1 136 ? 0.750 3.439 14.660 1.00 42.68 128 VAL A CA 1
ATOM 978 C C . VAL A 1 136 ? 1.315 4.676 13.980 1.00 52.31 128 VAL A C 1
ATOM 979 O O . VAL A 1 136 ? 0.597 5.397 13.276 1.00 58.60 128 VAL A O 1
ATOM 983 N N . ALA A 1 137 ? 2.622 4.921 14.157 1.00 44.99 129 ALA A N 1
ATOM 984 C CA . ALA A 1 137 ? 3.240 6.122 13.607 1.00 50.24 129 ALA A CA 1
ATOM 985 C C . ALA A 1 137 ? 3.179 6.128 12.089 1.00 56.63 129 ALA A C 1
ATOM 986 O O . ALA A 1 137 ? 2.948 7.174 11.472 1.00 70.01 129 ALA A O 1
ATOM 988 N N . GLU A 1 138 ? 3.394 4.971 11.469 1.00 49.45 130 GLU A N 1
ATOM 989 C CA . GLU A 1 138 ? 3.347 4.893 10.014 1.00 56.20 130 GLU A CA 1
ATOM 990 C C . GLU A 1 138 ? 1.919 5.105 9.492 1.00 58.49 130 GLU A C 1
ATOM 991 O O . GLU A 1 138 ? 1.728 5.657 8.399 1.00 55.64 130 GLU A O 1
ATOM 997 N N . LEU A 1 139 ? 0.909 4.653 10.238 1.00 51.04 131 LEU A N 1
ATOM 998 C CA . LEU A 1 139 ? -0.467 4.901 9.822 1.00 58.50 131 LEU A CA 1
ATOM 999 C C . LEU A 1 139 ? -0.777 6.391 9.881 1.00 62.93 131 LEU A C 1
ATOM 1000 O O . LEU A 1 139 ? -1.314 6.966 8.926 1.00 63.05 131 LEU A O 1
ATOM 1005 N N . LYS A 1 140 ? -0.406 7.036 10.991 1.00 59.38 132 LYS A N 1
ATOM 1006 C CA . LYS A 1 140 ? -0.631 8.468 11.151 1.00 59.88 132 LYS A CA 1
ATOM 1007 C C . LYS A 1 140 ? 0.067 9.256 10.051 1.00 63.75 132 LYS A C 1
ATOM 1008 O O . LYS A 1 140 ? -0.474 10.246 9.544 1.00 67.30 132 LYS A O 1
ATOM 1014 N N . ALA A 1 141 ? 1.272 8.827 9.669 1.00 60.39 133 ALA A N 1
ATOM 1015 C CA . ALA A 1 141 ? 1.990 9.466 8.572 1.00 59.83 133 ALA A CA 1
ATOM 1016 C C . ALA A 1 141 ? 1.244 9.359 7.249 1.00 58.34 133 ALA A C 1
ATOM 1017 O O . ALA A 1 141 ? 1.551 10.110 6.321 1.00 65.54 133 ALA A O 1
ATOM 1019 N N . MET A 1 142 ? 0.304 8.421 7.125 1.00 56.71 134 MET A N 1
ATOM 1020 C CA . MET A 1 142 ? -0.536 8.326 5.939 1.00 57.96 134 MET A CA 1
ATOM 1021 C C . MET A 1 142 ? -1.754 9.230 6.018 1.00 60.24 134 MET A C 1
ATOM 1022 O O . MET A 1 142 ? -2.441 9.415 5.010 1.00 62.60 134 MET A O 1
ATOM 1027 N N . GLY A 1 143 ? -2.033 9.787 7.187 1.00 58.98 135 GLY A N 1
ATOM 1028 C CA . GLY A 1 143 ? -3.208 10.591 7.405 1.00 53.09 135 GLY A CA 1
ATOM 1029 C C . GLY A 1 143 ? -4.321 9.893 8.139 1.00 54.61 135 GLY A C 1
ATOM 1030 O O . GLY A 1 143 ? -5.403 10.473 8.282 1.00 64.06 135 GLY A O 1
ATOM 1031 N N . CYS A 1 144 ? -4.083 8.698 8.659 1.00 50.16 136 CYS A N 1
ATOM 1032 C CA . CYS A 1 144 ? -5.147 7.931 9.283 1.00 49.66 136 CYS A CA 1
ATOM 1033 C C . CYS A 1 144 ? -5.216 8.283 10.760 1.00 58.48 136 CYS A C 1
ATOM 1034 O O . CYS A 1 144 ? -4.186 8.340 11.447 1.00 60.91 136 CYS A O 1
ATOM 1037 N N . ARG A 1 145 ? -6.422 8.569 11.234 1.00 51.31 137 ARG A N 1
ATOM 1038 C CA . ARG A 1 145 ? -6.667 8.520 12.664 1.00 50.04 137 ARG A CA 1
ATOM 1039 C C . ARG A 1 145 ? -6.559 7.063 13.090 1.00 53.27 137 ARG A C 1
ATOM 1040 O O . ARG A 1 145 ? -7.019 6.167 12.382 1.00 53.02 137 ARG A O 1
ATOM 1048 N N . VAL A 1 146 ? -5.904 6.807 14.216 1.00 58.13 138 VAL A N 1
ATOM 1049 C CA . VAL A 1 146 ? -5.602 5.439 14.627 1.00 54.92 138 VAL A CA 1
ATOM 1050 C C . VAL A 1 146 ? -6.346 5.107 15.910 1.00 54.50 138 VAL A C 1
ATOM 1051 O O . VAL A 1 146 ? -6.146 5.757 16.945 1.00 51.25 138 VAL A O 1
ATOM 1055 N N . SER A 1 147 ? -7.166 4.060 15.851 1.00 51.25 139 SER A N 1
ATOM 1056 C CA . SER A 1 147 ? -7.925 3.586 16.997 1.00 51.74 139 SER A CA 1
ATOM 1057 C C . SER A 1 147 ? -7.459 2.191 17.382 1.00 48.23 139 SER A C 1
ATOM 1058 O O . SER A 1 147 ? -7.123 1.380 16.515 1.00 47.10 139 SER A O 1
ATOM 1061 N N . LEU A 1 148 ? -7.420 1.923 18.687 1.00 47.77 140 LEU A N 1
ATOM 1062 C CA . LEU A 1 148 ? -6.972 0.641 19.210 1.00 48.90 140 LEU A CA 1
ATOM 1063 C C . LEU A 1 148 ? -8.118 -0.057 19.926 1.00 45.95 140 LEU A C 1
ATOM 1064 O O . LEU A 1 148 ? -8.721 0.501 20.847 1.00 46.99 140 LEU A O 1
ATOM 1069 N N . PHE A 1 149 ? -8.402 -1.280 19.500 1.00 45.68 141 PHE A N 1
ATOM 1070 C CA . PHE A 1 149 ? -9.374 -2.132 20.168 1.00 52.34 141 PHE A CA 1
ATOM 1071 C C . PHE A 1 149 ? -8.874 -2.488 21.564 1.00 58.55 141 PHE A C 1
ATOM 1072 O O . PHE A 1 149 ? -7.827 -3.126 21.702 1.00 66.84 141 PHE A O 1
ATOM 1080 N N . VAL A 1 150 ? -9.611 -2.090 22.604 1.00 55.36 142 VAL A N 1
ATOM 1081 C CA . VAL A 1 150 ? -9.200 -2.385 23.973 1.00 57.74 142 VAL A CA 1
ATOM 1082 C C . VAL A 1 150 ? -10.376 -2.910 24.774 1.00 58.04 142 VAL A C 1
ATOM 1083 O O . VAL A 1 150 ? -11.537 -2.570 24.521 1.00 55.74 142 VAL A O 1
ATOM 1087 N N . ASP A 1 151 ? -10.048 -3.711 25.783 1.00 60.45 143 ASP A N 1
ATOM 1088 C CA . ASP A 1 151 ? -11.022 -4.193 26.745 1.00 56.69 143 ASP A CA 1
ATOM 1089 C C . ASP A 1 151 ? -11.276 -3.124 27.795 1.00 58.48 143 ASP A C 1
ATOM 1090 O O . ASP A 1 151 ? -10.351 -2.440 28.239 1.00 63.80 143 ASP A O 1
ATOM 1095 N N . ALA A 1 152 ? -12.536 -2.994 28.207 1.00 63.10 144 ALA A N 1
ATOM 1096 C CA . ALA A 1 152 ? -12.887 -1.959 29.172 1.00 66.29 144 ALA A CA 1
ATOM 1097 C C . ALA A 1 152 ? -12.184 -2.168 30.507 1.00 67.65 144 ALA A C 1
ATOM 1098 O O . ALA A 1 152 ? -11.973 -1.206 31.252 1.00 75.01 144 ALA A O 1
ATOM 1100 N N . GLY A 1 153 ? -11.807 -3.402 30.823 1.00 63.24 145 GLY A N 1
ATOM 1101 C CA . GLY A 1 153 ? -11.115 -3.732 32.051 1.00 61.93 145 GLY A CA 1
ATOM 1102 C C . GLY A 1 153 ? -9.602 -3.748 31.985 1.00 61.49 145 GLY A C 1
ATOM 1103 O O . GLY A 1 153 ? -8.964 -4.163 32.959 1.00 62.77 145 GLY A O 1
ATOM 1104 N N . ASN A 1 154 ? -9.006 -3.301 30.885 1.00 56.19 146 ASN A N 1
ATOM 1105 C CA . ASN A 1 154 ? -7.560 -3.353 30.714 1.00 56.39 146 ASN A CA 1
ATOM 1106 C C . ASN A 1 154 ? -6.872 -2.469 31.751 1.00 63.00 146 ASN A C 1
ATOM 1107 O O . ASN A 1 154 ? -7.134 -1.257 31.793 1.00 71.87 146 ASN A O 1
ATOM 1112 N N . PRO A 1 155 ? -5.991 -3.016 32.593 1.00 61.31 147 PRO A N 1
ATOM 1113 C CA . PRO A 1 155 ? -5.301 -2.166 33.579 1.00 65.15 147 PRO A CA 1
ATOM 1114 C C . PRO A 1 155 ? -4.259 -1.250 32.963 1.00 67.04 147 PRO A C 1
ATOM 1115 O O . PRO A 1 155 ? -3.861 -0.272 33.607 1.00 73.43 147 PRO A O 1
ATOM 1119 N N . LEU A 1 156 ? -3.815 -1.529 31.739 1.00 66.69 148 LEU A N 1
ATOM 1120 C CA . LEU A 1 156 ? -2.859 -0.696 31.024 1.00 63.99 148 LEU A CA 1
ATOM 1121 C C . LEU A 1 156 ? -3.517 0.097 29.900 1.00 66.13 148 LEU A C 1
ATOM 1122 O O . LEU A 1 156 ? -2.854 0.464 28.929 1.00 72.82 148 LEU A O 1
ATOM 1127 N N . LEU A 1 157 ? -4.816 0.384 30.032 1.00 65.41 149 LEU A N 1
ATOM 1128 C CA . LEU A 1 157 ? -5.550 1.067 28.966 1.00 56.60 149 LEU A CA 1
ATOM 1129 C C . LEU A 1 157 ? -4.884 2.385 28.587 1.00 59.31 149 LEU A C 1
ATOM 1130 O O . LEU A 1 157 ? -4.847 2.750 27.406 1.00 60.03 149 LEU A O 1
ATOM 1135 N N . GLU A 1 158 ? -4.349 3.110 29.575 1.00 65.10 150 GLU A N 1
ATOM 1136 C CA . GLU A 1 158 ? -3.734 4.411 29.318 1.00 66.84 150 GLU A CA 1
ATOM 1137 C C . GLU A 1 158 ? -2.540 4.333 28.373 1.00 65.67 150 GLU A C 1
ATOM 1138 O O . GLU A 1 158 ? -2.210 5.339 27.736 1.00 67.30 150 GLU A O 1
ATOM 1144 N N . GLN A 1 159 ? -1.899 3.168 28.241 1.00 64.97 151 GLN A N 1
ATOM 1145 C CA . GLN A 1 159 ? -0.728 3.070 27.371 1.00 67.65 151 GLN A CA 1
ATOM 1146 C C . GLN A 1 159 ? -1.038 3.288 25.894 1.00 69.34 151 GLN A C 1
ATOM 1147 O O . GLN A 1 159 ? -0.097 3.484 25.113 1.00 73.10 151 GLN A O 1
ATOM 1153 N N . ALA A 1 160 ? -2.315 3.283 25.492 1.00 58.74 152 ALA A N 1
ATOM 1154 C CA . ALA A 1 160 ? -2.641 3.539 24.094 1.00 55.42 152 ALA A CA 1
ATOM 1155 C C . ALA A 1 160 ? -2.308 4.970 23.700 1.00 53.08 152 ALA A C 1
ATOM 1156 O O . ALA A 1 160 ? -1.982 5.235 22.535 1.00 55.80 152 ALA A O 1
ATOM 1158 N N . ALA A 1 161 ? -2.372 5.901 24.652 1.00 50.70 153 ALA A N 1
ATOM 1159 C CA . ALA A 1 161 ? -1.884 7.243 24.368 1.00 59.28 153 ALA A CA 1
ATOM 1160 C C . ALA A 1 161 ? -0.373 7.244 24.198 1.00 63.10 153 ALA A C 1
ATOM 1161 O O . ALA A 1 161 ? 0.153 7.881 23.278 1.00 64.73 153 ALA A O 1
ATOM 1163 N N . GLU A 1 162 ? 0.334 6.491 25.046 1.00 63.89 154 GLU A N 1
ATOM 1164 C CA . GLU A 1 162 ? 1.791 6.428 24.964 1.00 71.51 154 GLU A CA 1
ATOM 1165 C C . GLU A 1 162 ? 2.242 5.857 23.626 1.00 68.14 154 GLU A C 1
ATOM 1166 O O . GLU A 1 162 ? 3.241 6.307 23.050 1.00 69.37 154 GLU A O 1
ATOM 1172 N N . VAL A 1 163 ? 1.490 4.894 23.095 1.00 56.07 155 VAL A N 1
ATOM 1173 C CA . VAL A 1 163 ? 1.861 4.255 21.844 1.00 57.94 155 VAL A CA 1
ATOM 1174 C C . VAL A 1 163 ? 1.685 5.200 20.658 1.00 60.69 155 VAL A C 1
ATOM 1175 O O . VAL A 1 163 ? 2.304 4.999 19.602 1.00 57.78 155 VAL A O 1
ATOM 1179 N N . GLY A 1 164 ? 0.885 6.251 20.820 1.00 61.68 156 GLY A N 1
ATOM 1180 C CA . GLY A 1 164 ? 0.644 7.211 19.763 1.00 62.61 156 GLY A CA 1
ATOM 1181 C C . GLY A 1 164 ? -0.717 7.112 19.101 1.00 64.56 156 GLY A C 1
ATOM 1182 O O . GLY A 1 164 ? -0.958 7.819 18.115 1.00 67.21 156 GLY A O 1
ATOM 1183 N N . ALA A 1 165 ? -1.601 6.255 19.598 1.00 55.21 157 ALA A N 1
ATOM 1184 C CA . ALA A 1 165 ? -2.926 6.125 19.019 1.00 55.23 157 ALA A CA 1
ATOM 1185 C C . ALA A 1 165 ? -3.779 7.350 19.341 1.00 59.56 157 ALA A C 1
ATOM 1186 O O . ALA A 1 165 ? -3.614 7.992 20.382 1.00 62.15 157 ALA A O 1
ATOM 1188 N N . ASP A 1 166 ? -4.709 7.669 18.434 1.00 54.44 158 ASP A N 1
ATOM 1189 C CA . ASP A 1 166 ? -5.619 8.794 18.629 1.00 45.92 158 ASP A CA 1
ATOM 1190 C C . ASP A 1 166 ? -6.860 8.435 19.432 1.00 45.89 158 ASP A C 1
ATOM 1191 O O . ASP A 1 166 ? -7.389 9.290 20.158 1.00 40.74 158 ASP A O 1
ATOM 1196 N N . ARG A 1 167 ? -7.344 7.199 19.314 1.00 51.72 159 ARG A N 1
ATOM 1197 C CA . ARG A 1 167 ? -8.553 6.759 19.999 1.00 50.10 159 ARG A CA 1
ATOM 1198 C C . ARG A 1 167 ? -8.382 5.326 20.476 1.00 50.57 159 ARG A C 1
ATOM 1199 O O . ARG A 1 167 ? -7.489 4.596 20.033 1.00 56.16 159 ARG A O 1
ATOM 1207 N N . VAL A 1 168 ? -9.272 4.919 21.373 1.00 47.94 160 VAL A N 1
ATOM 1208 C CA . VAL A 1 168 ? -9.478 3.509 21.680 1.00 51.18 160 VAL A CA 1
ATOM 1209 C C . VAL A 1 168 ? -10.906 3.141 21.292 1.00 54.51 160 VAL A C 1
ATOM 1210 O O . VAL A 1 168 ? -11.803 3.989 21.302 1.00 58.60 160 VAL A O 1
ATOM 1214 N N . GLU A 1 169 ? -11.114 1.878 20.911 1.00 48.11 161 GLU A N 1
ATOM 1215 C CA . GLU A 1 169 ? -12.456 1.332 20.727 1.00 49.02 161 GLU A CA 1
ATOM 1216 C C . GLU A 1 169 ? -12.710 0.323 21.837 1.00 48.40 161 GLU A C 1
ATOM 1217 O O . GLU A 1 169 ? -12.106 -0.754 21.854 1.00 57.90 161 GLU A O 1
ATOM 1223 N N . LEU A 1 170 ? -13.612 0.664 22.750 1.00 44.98 162 LEU A N 1
ATOM 1224 C CA . LEU A 1 170 ? -14.009 -0.252 23.809 1.00 46.26 162 LEU A CA 1
ATOM 1225 C C . LEU A 1 170 ? -14.780 -1.426 23.212 1.00 53.13 162 LEU A C 1
ATOM 1226 O O . LEU A 1 170 ? -15.789 -1.225 22.530 1.00 56.49 162 LEU A O 1
ATOM 1231 N N . TYR A 1 171 ? -14.318 -2.648 23.486 1.00 56.82 163 TYR A N 1
ATOM 1232 C CA . TYR A 1 171 ? -14.985 -3.867 23.029 1.00 57.69 163 TYR A CA 1
ATOM 1233 C C . TYR A 1 171 ? -16.249 -4.102 23.850 1.00 61.23 163 TYR A C 1
ATOM 1234 O O . TYR A 1 171 ? -16.176 -4.460 25.030 1.00 56.92 163 TYR A O 1
ATOM 1243 N N . THR A 1 172 ? -17.417 -3.929 23.218 1.00 63.60 164 THR A N 1
ATOM 1244 C CA . THR A 1 172 ? -18.693 -3.900 23.926 1.00 55.75 164 THR A CA 1
ATOM 1245 C C . THR A 1 172 ? -19.361 -5.263 24.054 1.00 54.87 164 THR A C 1
ATOM 1246 O O . THR A 1 172 ? -20.455 -5.339 24.619 1.00 56.65 164 THR A O 1
ATOM 1250 N N . GLY A 1 173 ? -18.706 -6.337 23.613 1.00 55.09 165 GLY A N 1
ATOM 1251 C CA . GLY A 1 173 ? -19.217 -7.682 23.767 1.00 57.24 165 GLY A CA 1
ATOM 1252 C C . GLY A 1 173 ? -19.790 -7.984 25.143 1.00 64.36 165 GLY A C 1
ATOM 1253 O O . GLY A 1 173 ? -20.972 -8.322 25.281 1.00 66.06 165 GLY A O 1
ATOM 1254 N N . PRO A 1 174 ? -18.967 -7.881 26.191 1.00 65.16 166 PRO A N 1
ATOM 1255 C CA . PRO A 1 174 ? -19.470 -8.168 27.544 1.00 62.64 166 PRO A CA 1
ATOM 1256 C C . PRO A 1 174 ? -20.577 -7.232 28.001 1.00 63.97 166 PRO A C 1
ATOM 1257 O O . PRO A 1 174 ? -21.346 -7.602 28.897 1.00 68.10 166 PRO A O 1
ATOM 1261 N N . TYR A 1 175 ? -20.677 -6.023 27.445 1.00 59.58 167 TYR A N 1
ATOM 1262 C CA . TYR A 1 175 ? -21.825 -5.187 27.770 1.00 60.33 167 TYR A CA 1
ATOM 1263 C C . TYR A 1 175 ? -23.097 -5.748 27.140 1.00 61.62 167 TYR A C 1
ATOM 1264 O O . TYR A 1 175 ? -24.140 -5.849 27.799 1.00 65.42 167 TYR A O 1
ATOM 1273 N N . ALA A 1 176 ? -23.023 -6.128 25.863 1.00 55.37 168 ALA A N 1
ATOM 1274 C CA . ALA A 1 176 ? -24.203 -6.641 25.174 1.00 55.18 168 ALA A CA 1
ATOM 1275 C C . ALA A 1 176 ? -24.694 -7.937 25.807 1.00 58.56 168 ALA A C 1
ATOM 1276 O O . ALA A 1 176 ? -25.902 -8.147 25.949 1.00 62.85 168 ALA A O 1
ATOM 1278 N N . GLU A 1 177 ? -23.769 -8.806 26.217 1.00 66.53 169 GLU A N 1
ATOM 1279 C CA . GLU A 1 177 ? -24.144 -10.036 26.907 1.00 64.56 169 GLU A CA 1
ATOM 1280 C C . GLU A 1 177 ? -24.830 -9.746 28.239 1.00 64.26 169 GLU A C 1
ATOM 1281 O O . GLU A 1 177 ? -25.806 -10.411 28.603 1.00 71.61 169 GLU A O 1
ATOM 1287 N N . ALA A 1 178 ? -24.350 -8.744 28.975 1.00 66.10 170 ALA A N 1
ATOM 1288 C CA . ALA A 1 178 ? -25.018 -8.376 30.220 1.00 69.89 170 ALA A CA 1
ATOM 1289 C C . ALA A 1 178 ? -26.360 -7.700 29.962 1.00 68.56 170 ALA A C 1
ATOM 1290 O O . ALA A 1 178 ? -27.300 -7.874 30.746 1.00 70.98 170 ALA A O 1
ATOM 1292 N N . HIS A 1 179 ? -26.470 -6.930 28.877 1.00 64.98 171 HIS A N 1
ATOM 1293 C CA . HIS A 1 179 ? -27.726 -6.250 28.577 1.00 63.56 171 HIS A CA 1
ATOM 1294 C C . HIS A 1 179 ? -28.818 -7.250 28.211 1.00 68.21 171 HIS A C 1
ATOM 1295 O O . HIS A 1 179 ? -29.972 -7.095 28.624 1.00 69.55 171 HIS A O 1
ATOM 1302 N N . ALA A 1 180 ? -28.469 -8.278 27.434 1.00 67.04 172 ALA A N 1
ATOM 1303 C CA . ALA A 1 180 ? -29.436 -9.310 27.076 1.00 66.26 172 ALA A CA 1
ATOM 1304 C C . ALA A 1 180 ? -29.918 -10.079 28.299 1.00 65.57 172 ALA A C 1
ATOM 1305 O O . ALA A 1 180 ? -31.070 -10.533 28.332 1.00 61.97 172 ALA A O 1
ATOM 1307 N N . ALA A 1 181 ? -29.041 -10.280 29.288 1.00 67.52 173 ALA A N 1
ATOM 1308 C CA . ALA A 1 181 ? -29.410 -10.947 30.532 1.00 70.19 173 ALA A CA 1
ATOM 1309 C C . ALA A 1 181 ? -30.243 -10.064 31.452 1.00 82.64 173 ALA A C 1
ATOM 1310 O O . ALA A 1 181 ? -30.690 -10.540 32.502 1.00 85.34 173 ALA A O 1
ATOM 1312 N N . GLY A 1 182 ? -30.446 -8.796 31.102 1.00 91.95 174 GLY A N 1
ATOM 1313 C CA . GLY A 1 182 ? -31.313 -7.931 31.878 1.00 97.45 174 GLY A CA 1
ATOM 1314 C C . GLY A 1 182 ? -30.579 -6.894 32.698 1.00 101.94 174 GLY A C 1
ATOM 1315 O O . GLY A 1 182 ? -30.941 -5.714 32.689 1.00 108.22 174 GLY A O 1
ATOM 1316 N N . ASP A 1 183 ? -29.557 -7.328 33.426 1.00 97.70 175 ASP A N 1
ATOM 1317 C CA . ASP A 1 183 ? -28.813 -6.471 34.345 1.00 92.65 175 ASP A CA 1
ATOM 1318 C C . ASP A 1 183 ? -27.491 -6.080 33.697 1.00 85.31 175 ASP A C 1
ATOM 1319 O O . ASP A 1 183 ? -26.543 -6.867 33.681 1.00 92.00 175 ASP A O 1
ATOM 1324 N N . ALA A 1 184 ? -27.427 -4.864 33.155 1.00 73.51 176 ALA A N 1
ATOM 1325 C CA . ALA A 1 184 ? -26.209 -4.354 32.538 1.00 64.76 176 ALA A CA 1
ATOM 1326 C C . ALA A 1 184 ? -25.623 -3.162 33.282 1.00 68.70 176 ALA A C 1
ATOM 1327 O O . ALA A 1 184 ? -24.729 -2.497 32.752 1.00 68.80 176 ALA A O 1
ATOM 1329 N N . ALA A 1 185 ? -26.104 -2.873 34.493 1.00 69.72 177 ALA A N 1
ATOM 1330 C CA . ALA A 1 185 ? -25.635 -1.696 35.215 1.00 67.88 177 ALA A CA 1
ATOM 1331 C C . ALA A 1 185 ? -24.151 -1.796 35.529 1.00 70.57 177 ALA A C 1
ATOM 1332 O O . ALA A 1 185 ? -23.382 -0.871 35.239 1.00 70.21 177 ALA A O 1
ATOM 1334 N N . ALA A 1 186 ? -23.724 -2.930 36.100 1.00 71.02 178 ALA A N 1
ATOM 1335 C CA . ALA A 1 186 ? -22.314 -3.100 36.441 1.00 64.61 178 ALA A CA 1
ATOM 1336 C C . ALA A 1 186 ? -21.431 -2.921 35.219 1.00 62.75 178 ALA A C 1
ATOM 1337 O O . ALA A 1 186 ? -20.390 -2.260 35.290 1.00 65.58 178 ALA A O 1
ATOM 1339 N N . MET A 1 187 ? -21.850 -3.467 34.077 1.00 61.61 179 MET A N 1
ATOM 1340 C CA . MET A 1 187 ? -21.063 -3.297 32.863 1.00 63.49 179 MET A CA 1
ATOM 1341 C C . MET A 1 187 ? -21.053 -1.847 32.411 1.00 68.29 179 MET A C 1
ATOM 1342 O O . MET A 1 187 ? -20.045 -1.373 31.878 1.00 75.98 179 MET A O 1
ATOM 1347 N N . LEU A 1 188 ? -22.152 -1.125 32.622 1.00 64.02 180 LEU A N 1
ATOM 1348 C CA . LEU A 1 188 ? -22.212 0.253 32.154 1.00 63.93 180 LEU A CA 1
ATOM 1349 C C . LEU A 1 188 ? -21.254 1.139 32.938 1.00 69.50 180 LEU A C 1
ATOM 1350 O O . LEU A 1 188 ? -20.589 2.005 32.359 1.00 68.86 180 LEU A O 1
ATOM 1355 N N . GLU A 1 189 ? -21.163 0.940 34.252 1.00 77.39 181 GLU A N 1
ATOM 1356 C CA . GLU A 1 189 ? -20.214 1.727 35.030 1.00 83.71 181 GLU A CA 1
ATOM 1357 C C . GLU A 1 189 ? -18.777 1.403 34.641 1.00 78.11 181 GLU A C 1
ATOM 1358 O O . GLU A 1 189 ? -17.935 2.303 34.562 1.00 76.60 181 GLU A O 1
ATOM 1364 N N . LEU A 1 190 ? -18.481 0.131 34.368 1.00 73.65 182 LEU A N 1
ATOM 1365 C CA . LEU A 1 190 ? -17.128 -0.229 33.958 1.00 68.54 182 LEU A CA 1
ATOM 1366 C C . LEU A 1 190 ? -16.768 0.436 32.636 1.00 71.25 182 LEU A C 1
ATOM 1367 O O . LEU A 1 190 ? -15.693 1.034 32.497 1.00 71.66 182 LEU A O 1
ATOM 1372 N N . PHE A 1 191 ? -17.660 0.350 31.650 1.00 68.32 183 PHE A N 1
ATOM 1373 C CA . PHE A 1 191 ? -17.367 0.963 30.361 1.00 62.67 183 PHE A CA 1
ATOM 1374 C C . PHE A 1 191 ? -17.303 2.478 30.479 1.00 65.15 183 PHE A C 1
ATOM 1375 O O . PHE A 1 191 ? -16.466 3.118 29.833 1.00 70.55 183 PHE A O 1
ATOM 1383 N N . ALA A 1 192 ? -18.140 3.063 31.336 1.00 61.19 184 ALA A N 1
ATOM 1384 C CA . ALA A 1 192 ? -18.036 4.495 31.593 1.00 60.70 184 ALA A CA 1
ATOM 1385 C C . ALA A 1 192 ? -16.682 4.845 32.204 1.00 62.07 184 ALA A C 1
ATOM 1386 O O . ALA A 1 192 ? -16.043 5.821 31.795 1.00 60.29 184 ALA A O 1
ATOM 1388 N N . THR A 1 193 ? -16.228 4.052 33.179 1.00 62.16 185 THR A N 1
ATOM 1389 C CA . THR A 1 193 ? -14.925 4.289 33.794 1.00 62.56 185 THR A CA 1
ATOM 1390 C C . THR A 1 193 ? -13.804 4.157 32.771 1.00 56.04 185 THR A C 1
ATOM 1391 O O . THR A 1 193 ? -12.907 5.005 32.703 1.00 62.42 185 THR A O 1
ATOM 1395 N N . ALA A 1 194 ? -13.848 3.106 31.951 1.00 50.88 186 ALA A N 1
ATOM 1396 C CA . ALA A 1 194 ? -12.839 2.945 30.908 1.00 53.10 186 ALA A CA 1
ATOM 1397 C C . ALA A 1 194 ? -12.816 4.148 29.975 1.00 54.60 186 ALA A C 1
ATOM 1398 O O . ALA A 1 194 ? -11.742 4.623 29.587 1.00 59.02 186 ALA A O 1
ATOM 1400 N N . ALA A 1 195 ? -13.994 4.644 29.590 1.00 55.74 187 ALA A N 1
ATOM 1401 C CA . ALA A 1 195 ? -14.052 5.809 28.713 1.00 54.22 187 ALA A CA 1
ATOM 1402 C C . ALA A 1 195 ? -13.393 7.020 29.358 1.00 55.31 187 ALA A C 1
ATOM 1403 O O . ALA A 1 195 ? -12.647 7.756 28.701 1.00 54.35 187 ALA A O 1
ATOM 1405 N N . ARG A 1 196 ? -13.672 7.251 30.642 1.00 55.62 188 ARG A N 1
ATOM 1406 C CA . ARG A 1 196 ? -13.098 8.405 31.319 1.00 58.77 188 ARG A CA 1
ATOM 1407 C C . ARG A 1 196 ? -11.588 8.264 31.448 1.00 60.11 188 ARG A C 1
ATOM 1408 O O . ARG A 1 196 ? -10.857 9.259 31.379 1.00 59.51 188 ARG A O 1
ATOM 1416 N N . ARG A 1 197 ? -11.108 7.041 31.676 1.00 59.56 189 ARG A N 1
ATOM 1417 C CA . ARG A 1 197 ? -9.670 6.828 31.755 1.00 60.35 189 ARG A CA 1
ATOM 1418 C C . ARG A 1 197 ? -9.000 7.185 30.438 1.00 62.04 189 ARG A C 1
ATOM 1419 O O . ARG A 1 197 ? -7.953 7.848 30.421 1.00 64.93 189 ARG A O 1
ATOM 1427 N N . ALA A 1 198 ? -9.597 6.766 29.324 1.00 54.06 190 ALA A N 1
ATOM 1428 C CA . ALA A 1 198 ? -9.020 7.068 28.019 1.00 52.72 190 ALA A CA 1
ATOM 1429 C C . ALA A 1 198 ? -9.043 8.563 27.743 1.00 60.01 190 ALA A C 1
ATOM 1430 O O . ALA A 1 198 ? -8.074 9.121 27.217 1.00 65.32 190 ALA A O 1
ATOM 1432 N N . GLN A 1 199 ? -10.153 9.221 28.078 1.00 63.94 191 GLN A N 1
ATOM 1433 C CA . GLN A 1 199 ? -10.318 10.634 27.763 1.00 69.74 191 GLN A CA 1
ATOM 1434 C C . GLN A 1 199 ? -9.369 11.506 28.578 1.00 75.88 191 GLN A C 1
ATOM 1435 O O . GLN A 1 199 ? -8.948 12.570 28.107 1.00 77.00 191 GLN A O 1
ATOM 1441 N N . ALA A 1 200 ? -9.003 11.061 29.784 1.00 78.14 192 ALA A N 1
ATOM 1442 C CA . ALA A 1 200 ? -8.029 11.769 30.605 1.00 77.96 192 ALA A CA 1
ATOM 1443 C C . ALA A 1 200 ? -6.626 11.739 30.015 1.00 78.26 192 ALA A C 1
ATOM 1444 O O . ALA A 1 200 ? -5.746 12.445 30.521 1.00 83.47 192 ALA A O 1
ATOM 1446 N N . MET A 1 201 ? -6.394 10.930 28.983 1.00 71.28 193 MET A N 1
ATOM 1447 C CA . MET A 1 201 ? -5.119 10.869 28.284 1.00 68.15 193 MET A CA 1
ATOM 1448 C C . MET A 1 201 ? -5.200 11.539 26.919 1.00 64.88 193 MET A C 1
ATOM 1449 O O . MET A 1 201 ? -4.267 11.416 26.116 1.00 62.87 193 MET A O 1
ATOM 1454 N N . GLY A 1 202 ? -6.307 12.223 26.628 1.00 60.96 194 GLY A N 1
ATOM 1455 C CA . GLY A 1 202 ? -6.494 12.819 25.320 1.00 53.86 194 GLY A CA 1
ATOM 1456 C C . GLY A 1 202 ? -6.935 11.863 24.239 1.00 52.95 194 GLY A C 1
ATOM 1457 O O . GLY A 1 202 ? -6.830 12.197 23.055 1.00 55.80 194 GLY A O 1
ATOM 1458 N N . LEU A 1 203 ? -7.429 10.682 24.608 1.00 57.59 195 LEU A N 1
ATOM 1459 C CA . LEU A 1 203 ? -7.901 9.692 23.648 1.00 58.08 195 LEU A CA 1
ATOM 1460 C C . LEU A 1 203 ? -9.387 9.867 23.397 1.00 60.69 195 LEU A C 1
ATOM 1461 O O . LEU A 1 203 ? -10.168 10.070 24.331 1.00 62.62 195 LEU A O 1
ATOM 1466 N N . GLY A 1 204 ? -9.772 9.801 22.132 1.00 63.39 196 GLY A N 1
ATOM 1467 C CA . GLY A 1 204 ? -11.176 9.663 21.803 1.00 63.67 196 GLY A CA 1
ATOM 1468 C C . GLY A 1 204 ? -11.668 8.241 22.010 1.00 64.29 196 GLY A C 1
ATOM 1469 O O . GLY A 1 204 ? -10.886 7.289 22.030 1.00 59.67 196 GLY A O 1
ATOM 1470 N N . VAL A 1 205 ? -12.986 8.094 22.161 1.00 64.11 197 VAL A N 1
ATOM 1471 C CA . VAL A 1 205 ? -13.592 6.819 22.533 1.00 58.55 197 VAL A CA 1
ATOM 1472 C C . VAL A 1 205 ? -14.579 6.375 21.456 1.00 56.57 197 VAL A C 1
ATOM 1473 O O . VAL A 1 205 ? -15.599 7.034 21.227 1.00 59.24 197 VAL A O 1
ATOM 1477 N N . ASN A 1 206 ? -14.277 5.254 20.815 1.00 48.90 198 ASN A N 1
ATOM 1478 C CA . ASN A 1 206 ? -15.192 4.532 19.947 1.00 46.81 198 ASN A CA 1
ATOM 1479 C C . ASN A 1 206 ? -15.701 3.292 20.669 1.00 53.52 198 ASN A C 1
ATOM 1480 O O . ASN A 1 206 ? -15.201 2.914 21.728 1.00 57.48 198 ASN A O 1
ATOM 1485 N N . ALA A 1 207 ? -16.704 2.647 20.079 1.00 49.58 199 ALA A N 1
ATOM 1486 C CA . ALA A 1 207 ? -17.210 1.406 20.641 1.00 52.53 199 ALA A CA 1
ATOM 1487 C C . ALA A 1 207 ? -17.840 0.582 19.533 1.00 64.50 199 ALA A C 1
ATOM 1488 O O . ALA A 1 207 ? -18.001 1.038 18.399 1.00 63.84 199 ALA A O 1
ATOM 1490 N N . GLY A 1 208 ? -18.218 -0.631 19.879 1.00 87.36 200 GLY A N 1
ATOM 1491 C CA . GLY A 1 208 ? -18.769 -1.538 18.895 1.00 95.04 200 GLY A CA 1
ATOM 1492 C C . GLY A 1 208 ? -18.422 -2.977 19.212 1.00 96.38 200 GLY A C 1
ATOM 1493 O O . GLY A 1 208 ? -17.701 -3.283 20.161 1.00 97.75 200 GLY A O 1
ATOM 1494 N N . HIS A 1 209 ? -18.930 -3.846 18.343 1.00 82.47 201 HIS A N 1
ATOM 1495 C CA . HIS A 1 209 ? -19.072 -5.289 18.486 1.00 67.88 201 HIS A CA 1
ATOM 1496 C C . HIS A 1 209 ? -20.251 -5.624 19.391 1.00 59.59 201 HIS A C 1
ATOM 1497 O O . HIS A 1 209 ? -20.276 -5.240 20.566 1.00 49.08 201 HIS A O 1
ATOM 1504 N N . ASP A 1 210 ? -21.238 -6.328 18.822 1.00 49.43 202 ASP A N 1
ATOM 1505 C CA . ASP A 1 210 ? -22.456 -6.775 19.489 1.00 48.80 202 ASP A CA 1
ATOM 1506 C C . ASP A 1 210 ? -23.363 -5.633 19.923 1.00 49.14 202 ASP A C 1
ATOM 1507 O O . ASP A 1 210 ? -24.276 -5.851 20.726 1.00 56.41 202 ASP A O 1
ATOM 1512 N N . LEU A 1 211 ? -23.147 -4.422 19.419 1.00 48.50 203 LEU A N 1
ATOM 1513 C CA . LEU A 1 211 ? -24.096 -3.338 19.636 1.00 51.48 203 LEU A CA 1
ATOM 1514 C C . LEU A 1 211 ? -25.296 -3.511 18.705 1.00 53.55 203 LEU A C 1
ATOM 1515 O O . LEU A 1 211 ? -25.143 -3.836 17.522 1.00 55.55 203 LEU A O 1
ATOM 1520 N N . SER A 1 212 ? -26.499 -3.307 19.243 1.00 51.97 204 SER A N 1
ATOM 1521 C CA . SER A 1 212 ? -27.720 -3.529 18.477 1.00 50.99 204 SER A CA 1
ATOM 1522 C C . SER A 1 212 ? -28.725 -2.418 18.764 1.00 56.19 204 SER A C 1
ATOM 1523 O O . SER A 1 212 ? -28.524 -1.570 19.640 1.00 56.60 204 SER A O 1
ATOM 1526 N N . GLN A 1 213 ? -29.852 -2.457 18.048 1.00 53.86 205 GLN A N 1
ATOM 1527 C CA . GLN A 1 213 ? -30.908 -1.504 18.346 1.00 51.71 205 GLN A CA 1
ATOM 1528 C C . GLN A 1 213 ? -31.501 -1.699 19.732 1.00 47.57 205 GLN A C 1
ATOM 1529 O O . GLN A 1 213 ? -32.098 -0.762 20.264 1.00 52.33 205 GLN A O 1
ATOM 1535 N N . ASP A 1 214 ? -31.300 -2.852 20.359 1.00 51.31 206 ASP A N 1
ATOM 1536 C CA . ASP A 1 214 ? -31.850 -3.088 21.687 1.00 60.02 206 ASP A CA 1
ATOM 1537 C C . ASP A 1 214 ? -30.918 -2.679 22.827 1.00 60.07 206 ASP A C 1
ATOM 1538 O O . ASP A 1 214 ? -31.342 -2.715 23.986 1.00 64.24 206 ASP A O 1
ATOM 1543 N N . ASN A 1 215 ? -29.666 -2.303 22.553 1.00 53.79 207 ASN A N 1
ATOM 1544 C CA . ASN A 1 215 ? -28.775 -1.942 23.652 1.00 59.14 207 ASN A CA 1
ATOM 1545 C C . ASN A 1 215 ? -27.958 -0.675 23.417 1.00 57.63 207 ASN A C 1
ATOM 1546 O O . ASN A 1 215 ? -27.244 -0.250 24.331 1.00 61.07 207 ASN A O 1
ATOM 1551 N N . LEU A 1 216 ? -28.058 -0.046 22.243 1.00 53.46 208 LEU A N 1
ATOM 1552 C CA . LEU A 1 216 ? -27.244 1.131 21.947 1.00 57.39 208 LEU A CA 1
ATOM 1553 C C . LEU A 1 216 ? -27.645 2.327 22.801 1.00 59.99 208 LEU A C 1
ATOM 1554 O O . LEU A 1 216 ? -26.792 3.112 23.224 1.00 67.24 208 LEU A O 1
ATOM 1559 N N . ARG A 1 217 ? -28.940 2.488 23.047 1.00 64.66 209 ARG A N 1
ATOM 1560 C CA . ARG A 1 217 ? -29.429 3.688 23.712 1.00 65.47 209 ARG A CA 1
ATOM 1561 C C . ARG A 1 217 ? -28.870 3.799 25.124 1.00 67.94 209 ARG A C 1
ATOM 1562 O O . ARG A 1 217 ? -28.319 4.838 25.507 1.00 66.43 209 ARG A O 1
ATOM 1570 N N . ASP A 1 218 ? -28.997 2.729 25.911 1.00 72.35 210 ASP A N 1
ATOM 1571 C CA . ASP A 1 218 ? -28.489 2.743 27.278 1.00 72.46 210 ASP A CA 1
ATOM 1572 C C . ASP A 1 218 ? -26.981 2.932 27.321 1.00 71.85 210 ASP A C 1
ATOM 1573 O O . ASP A 1 218 ? -26.462 3.530 28.270 1.00 74.58 210 ASP A O 1
ATOM 1578 N N . PHE A 1 219 ? -26.262 2.429 26.316 1.00 70.40 211 PHE A N 1
ATOM 1579 C CA . PHE A 1 219 ? -24.807 2.565 26.314 1.00 68.64 211 PHE A CA 1
ATOM 1580 C C . PHE A 1 219 ? -24.396 4.024 26.159 1.00 69.58 211 PHE A C 1
ATOM 1581 O O . PHE A 1 219 ? -23.600 4.543 26.950 1.00 69.57 211 PHE A O 1
ATOM 1589 N N . LEU A 1 220 ? -24.928 4.698 25.136 1.00 68.31 212 LEU A N 1
ATOM 1590 C CA . LEU A 1 220 ? -24.628 6.111 24.939 1.00 63.55 212 LEU A CA 1
ATOM 1591 C C . LEU A 1 220 ? -25.150 6.959 26.087 1.00 65.01 212 LEU A C 1
ATOM 1592 O O . LEU A 1 220 ? -24.576 8.008 26.396 1.00 70.46 212 LEU A O 1
ATOM 1597 N N . ALA A 1 221 ? -26.220 6.518 26.746 1.00 61.81 213 ALA A N 1
ATOM 1598 C CA . ALA A 1 221 ? -26.758 7.307 27.845 1.00 63.38 213 ALA A CA 1
ATOM 1599 C C . ALA A 1 221 ? -25.821 7.337 29.047 1.00 65.49 213 ALA A C 1
ATOM 1600 O O . ALA A 1 221 ? -25.832 8.311 29.804 1.00 68.68 213 ALA A O 1
ATOM 1602 N N . HIS A 1 222 ? -24.990 6.305 29.234 1.00 66.64 214 HIS A N 1
ATOM 1603 C CA . HIS A 1 222 ? -24.163 6.207 30.432 1.00 73.13 214 HIS A CA 1
ATOM 1604 C C . HIS A 1 222 ? -22.672 6.329 30.176 1.00 72.57 214 HIS A C 1
ATOM 1605 O O . HIS A 1 222 ? -21.945 6.736 31.087 1.00 75.89 214 HIS A O 1
ATOM 1612 N N . VAL A 1 223 ? -22.203 6.015 28.975 1.00 66.09 215 VAL A N 1
ATOM 1613 C CA . VAL A 1 223 ? -20.793 6.122 28.620 1.00 58.22 215 VAL A CA 1
ATOM 1614 C C . VAL A 1 223 ? -20.585 7.465 27.928 1.00 62.59 215 VAL A C 1
ATOM 1615 O O . VAL A 1 223 ? -21.190 7.701 26.871 1.00 65.45 215 VAL A O 1
ATOM 1619 N N . PRO A 1 224 ? -19.736 8.343 28.450 1.00 64.31 216 PRO A N 1
ATOM 1620 C CA . PRO A 1 224 ? -19.733 9.734 27.992 1.00 63.21 216 PRO A CA 1
ATOM 1621 C C . PRO A 1 224 ? -18.892 9.964 26.748 1.00 60.70 216 PRO A C 1
ATOM 1622 O O . PRO A 1 224 ? -17.870 9.316 26.520 1.00 69.07 216 PRO A O 1
ATOM 1626 N N . ASP A 1 225 ? -19.373 10.896 25.927 1.00 57.42 217 ASP A N 1
ATOM 1627 C CA . ASP A 1 225 ? -18.631 11.438 24.789 1.00 59.79 217 ASP A CA 1
ATOM 1628 C C . ASP A 1 225 ? -18.127 10.348 23.849 1.00 61.41 217 ASP A C 1
ATOM 1629 O O . ASP A 1 225 ? -17.046 10.459 23.269 1.00 66.52 217 ASP A O 1
ATOM 1634 N N . VAL A 1 226 ? -18.938 9.308 23.655 1.00 64.75 218 VAL A N 1
ATOM 1635 C CA . VAL A 1 226 ? -18.620 8.287 22.661 1.00 56.89 218 VAL A CA 1
ATOM 1636 C C . VAL A 1 226 ? -18.660 8.926 21.281 1.00 59.71 218 VAL A C 1
ATOM 1637 O O . VAL A 1 226 ? -19.688 9.462 20.857 1.00 64.36 218 VAL A O 1
ATOM 1641 N N . LEU A 1 227 ? -17.540 8.881 20.577 1.00 54.26 219 LEU A N 1
ATOM 1642 C CA . LEU A 1 227 ? -17.439 9.613 19.325 1.00 52.64 219 LEU A CA 1
ATOM 1643 C C . LEU A 1 227 ? -17.980 8.835 18.135 1.00 49.64 219 LEU A C 1
ATOM 1644 O O . LEU A 1 227 ? -18.491 9.441 17.188 1.00 52.54 219 LEU A O 1
ATOM 1649 N N . GLU A 1 228 ? -17.850 7.514 18.143 1.00 46.18 220 GLU A N 1
ATOM 1650 C CA . GLU A 1 228 ? -18.191 6.716 16.980 1.00 43.47 220 GLU A CA 1
ATOM 1651 C C . GLU A 1 228 ? -18.572 5.319 17.446 1.00 52.84 220 GLU A C 1
ATOM 1652 O O . GLU A 1 228 ? -17.983 4.798 18.394 1.00 55.30 220 GLU A O 1
ATOM 1658 N N . VAL A 1 229 ? -19.611 4.753 16.830 1.00 56.08 221 VAL A N 1
ATOM 1659 C CA . VAL A 1 229 ? -19.975 3.353 17.007 1.00 48.12 221 VAL A CA 1
ATOM 1660 C C . VAL A 1 229 ? -19.906 2.675 15.647 1.00 48.89 221 VAL A C 1
ATOM 1661 O O . VAL A 1 229 ? -20.455 3.187 14.663 1.00 49.28 221 VAL A O 1
ATOM 1665 N N . SER A 1 230 ? -19.200 1.544 15.595 1.00 45.13 222 SER A N 1
ATOM 1666 C CA . SER A 1 230 ? -19.127 0.687 1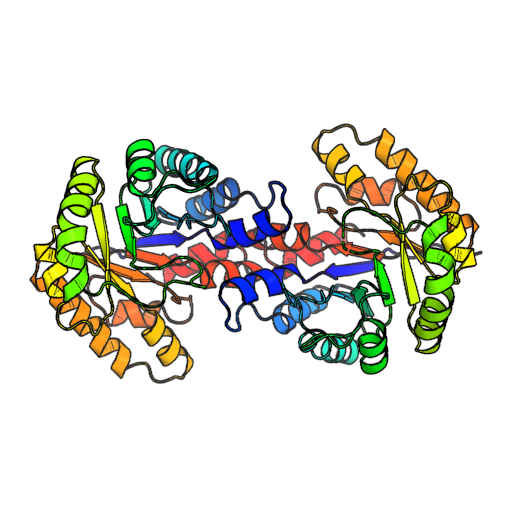4.422 1.00 48.07 222 SER A CA 1
ATOM 1667 C C . SER A 1 230 ? -20.052 -0.509 14.645 1.00 51.60 222 SER A C 1
ATOM 1668 O O . SER A 1 230 ? -19.789 -1.352 15.507 1.00 47.42 222 SER A O 1
ATOM 1671 N N . ILE A 1 231 ? -21.142 -0.584 13.884 1.00 52.90 223 ILE A N 1
ATOM 1672 C CA . ILE A 1 231 ? -22.139 -1.628 14.079 1.00 47.60 223 ILE A CA 1
ATOM 1673 C C . ILE A 1 231 ? -22.256 -2.435 12.799 1.00 50.58 223 ILE A C 1
ATOM 1674 O O . ILE A 1 231 ? -22.411 -1.865 11.710 1.00 46.99 223 ILE A O 1
ATOM 1679 N N . GLY A 1 232 ? -22.166 -3.762 12.935 1.00 47.59 224 GLY A N 1
ATOM 1680 C CA . GLY A 1 232 ? -22.265 -4.662 11.802 1.00 49.10 224 GLY A CA 1
ATOM 1681 C C . GLY A 1 232 ? -23.287 -5.785 11.924 1.00 51.40 224 GLY A C 1
ATOM 1682 O O . GLY A 1 232 ? -24.426 -5.651 11.466 1.00 52.03 224 GLY A O 1
ATOM 1683 N N . HIS A 1 233 ? -22.881 -6.895 12.545 1.00 48.11 225 HIS A N 1
ATOM 1684 C CA . HIS A 1 233 ? -23.687 -8.112 12.604 1.00 50.70 225 HIS A CA 1
ATOM 1685 C C . HIS A 1 233 ? -25.173 -7.875 12.910 1.00 51.09 225 HIS A C 1
ATOM 1686 O O . HIS A 1 233 ? -26.050 -8.341 12.180 1.00 45.94 225 HIS A O 1
ATOM 1693 N N . ALA A 1 234 ? -25.471 -7.213 14.027 1.00 50.59 226 ALA A N 1
ATOM 1694 C CA . ALA A 1 234 ? -26.860 -7.035 14.424 1.00 44.68 226 ALA A CA 1
ATOM 1695 C C . ALA A 1 234 ? -27.603 -6.083 13.488 1.00 56.56 226 ALA A C 1
ATOM 1696 O O . ALA A 1 234 ? -28.808 -6.245 13.270 1.00 59.00 226 ALA A O 1
ATOM 1698 N N . LEU A 1 235 ? -26.916 -5.087 12.930 1.00 58.96 227 LEU A N 1
ATOM 1699 C CA . LEU A 1 235 ? -27.577 -4.198 11.982 1.00 53.54 227 LEU A CA 1
ATOM 1700 C C . LEU A 1 235 ? -27.971 -4.946 10.714 1.00 59.75 227 LEU A C 1
ATOM 1701 O O . LEU A 1 235 ? -29.069 -4.736 10.183 1.00 63.12 227 LEU A O 1
ATOM 1706 N N . ILE A 1 236 ? -27.093 -5.821 10.214 1.00 54.38 228 ILE A N 1
ATOM 1707 C CA . ILE A 1 236 ? -27.436 -6.616 9.037 1.00 52.18 228 ILE A CA 1
ATOM 1708 C C . ILE A 1 236 ? -28.563 -7.589 9.367 1.00 54.30 228 ILE A C 1
ATOM 1709 O O . ILE A 1 236 ? -29.450 -7.843 8.542 1.00 50.33 228 ILE A O 1
ATOM 1714 N N . GLY A 1 237 ? -28.531 -8.167 10.568 1.00 51.24 229 GLY A N 1
ATOM 1715 C CA . GLY A 1 237 ? -29.559 -9.121 10.943 1.00 47.22 229 GLY A CA 1
ATOM 1716 C C . GLY A 1 237 ? -30.919 -8.476 11.131 1.00 56.74 229 GLY A C 1
ATOM 1717 O O . GLY A 1 237 ? -31.948 -9.060 10.780 1.00 59.82 229 GLY A O 1
ATOM 1718 N N . GLU A 1 238 ? -30.947 -7.271 11.698 1.00 56.09 230 GLU A N 1
ATOM 1719 C CA . GLU A 1 238 ? -32.217 -6.575 11.846 1.00 57.88 230 GLU A CA 1
ATOM 1720 C C . GLU A 1 238 ? -32.751 -6.105 10.499 1.00 55.93 230 GLU A C 1
ATOM 1721 O O . GLU A 1 238 ? -33.972 -6.061 10.304 1.00 50.45 230 GLU A O 1
ATOM 1727 N N . ALA A 1 239 ? -31.848 -5.775 9.566 1.00 57.21 231 ALA A N 1
ATOM 1728 C CA . ALA A 1 239 ? -32.233 -5.342 8.230 1.00 48.34 231 ALA A CA 1
ATOM 1729 C C . ALA A 1 239 ? -32.891 -6.458 7.434 1.00 56.28 231 ALA A C 1
ATOM 1730 O O . ALA A 1 239 ? -33.656 -6.183 6.500 1.00 59.86 231 ALA A O 1
ATOM 1732 N N . LEU A 1 240 ? -32.591 -7.715 7.758 1.00 57.46 232 LEU A N 1
ATOM 1733 C CA . LEU A 1 240 ? -33.264 -8.814 7.079 1.00 54.31 232 LEU A CA 1
ATOM 1734 C C . LEU A 1 240 ? -34.782 -8.721 7.220 1.00 57.96 232 LEU A C 1
ATOM 1735 O O . LEU A 1 240 ? -35.522 -9.174 6.336 1.00 61.64 232 LEU A O 1
ATOM 1740 N N . TYR A 1 241 ? -35.258 -8.157 8.326 1.00 52.26 233 TYR A N 1
ATOM 1741 C CA . TYR A 1 241 ? -36.683 -7.978 8.546 1.00 52.77 233 TYR A CA 1
ATOM 1742 C C . TYR A 1 241 ? -37.190 -6.638 8.029 1.00 59.67 233 TYR A C 1
ATOM 1743 O O . TYR A 1 241 ? -38.251 -6.590 7.394 1.00 65.87 233 TYR A O 1
ATOM 1752 N N . ASP A 1 242 ? -36.452 -5.546 8.267 1.00 53.17 234 ASP A N 1
ATOM 1753 C CA . ASP A 1 242 ? -36.965 -4.219 7.971 1.00 52.85 234 ASP A CA 1
ATOM 1754 C C . ASP A 1 242 ? -36.266 -3.516 6.816 1.00 57.53 234 ASP A C 1
ATOM 1755 O O . ASP A 1 242 ? -36.759 -2.475 6.363 1.00 64.79 234 ASP A O 1
ATOM 1760 N N . GLY A 1 243 ? -35.165 -4.054 6.309 1.00 51.47 235 GLY A N 1
ATOM 1761 C CA . GLY A 1 243 ? -34.432 -3.389 5.254 1.00 49.43 235 GLY A CA 1
ATOM 1762 C C . GLY A 1 243 ? -33.403 -2.417 5.805 1.00 50.14 235 GLY A C 1
ATOM 1763 O O . GLY A 1 243 ? -33.515 -1.914 6.921 1.00 51.03 235 GLY A O 1
ATOM 1764 N N . LEU A 1 244 ? -32.396 -2.124 4.974 1.00 57.64 236 LEU A N 1
ATOM 1765 C CA . LEU A 1 244 ? -31.240 -1.349 5.434 1.00 53.44 236 LEU A CA 1
ATOM 1766 C C . LEU A 1 244 ? -31.627 0.089 5.737 1.00 49.62 236 LEU A C 1
ATOM 1767 O O . LEU A 1 244 ? -31.293 0.622 6.799 1.00 53.40 236 LEU A O 1
ATOM 1772 N N . ASP A 1 245 ? -32.364 0.720 4.825 1.00 54.79 237 ASP A N 1
ATOM 1773 C CA . ASP A 1 245 ? -32.771 2.112 4.997 1.00 54.16 237 ASP A CA 1
ATOM 1774 C C . ASP A 1 245 ? -33.501 2.319 6.317 1.00 55.65 237 ASP A C 1
ATOM 1775 O O . ASP A 1 245 ? -33.117 3.161 7.136 1.00 60.88 237 ASP A O 1
ATOM 1780 N N . ALA A 1 246 ? -34.546 1.535 6.545 1.00 57.41 238 ALA A N 1
ATOM 1781 C CA . ALA A 1 246 ? -35.297 1.636 7.787 1.00 54.65 238 ALA A CA 1
ATOM 1782 C C . ALA A 1 246 ? -34.409 1.360 8.985 1.00 52.61 238 ALA A C 1
ATOM 1783 O O . ALA A 1 246 ? -34.470 2.079 9.989 1.00 56.11 238 ALA A O 1
ATOM 1785 N N . THR A 1 247 ? -33.587 0.308 8.906 1.00 52.16 239 THR A N 1
ATOM 1786 C CA . THR A 1 247 ? -32.748 -0.067 10.038 1.00 47.63 239 THR A CA 1
ATOM 1787 C C . THR A 1 247 ? -31.744 1.038 10.353 1.00 48.17 239 THR A C 1
ATOM 1788 O O . THR A 1 247 ? -31.650 1.494 11.498 1.00 55.49 239 THR A O 1
ATOM 1792 N N . VAL A 1 248 ? -31.027 1.520 9.330 1.00 50.46 240 VAL A N 1
ATOM 1793 C CA . VAL A 1 248 ? -30.047 2.595 9.521 1.00 51.82 240 VAL A CA 1
ATOM 1794 C C . VAL A 1 248 ? -30.695 3.798 10.191 1.00 55.55 240 VAL A C 1
ATOM 1795 O O . VAL A 1 248 ? -30.183 4.329 11.184 1.00 63.81 240 VAL A O 1
ATOM 1799 N N . ARG A 1 249 ? -31.835 4.242 9.658 1.00 54.52 241 ARG A N 1
ATOM 1800 C CA . ARG A 1 249 ? -32.542 5.369 10.254 1.00 51.31 241 ARG A CA 1
ATOM 1801 C C . ARG A 1 249 ? -32.919 5.086 11.701 1.00 49.24 241 ARG A C 1
ATOM 1802 O O . ARG A 1 249 ? -32.852 5.980 12.549 1.00 57.10 241 ARG A O 1
ATOM 1810 N N . GLY A 1 250 ? -33.293 3.841 12.008 1.00 44.98 242 GLY A N 1
ATOM 1811 C CA . GLY A 1 250 ? -33.538 3.479 13.397 1.00 50.14 242 GLY A CA 1
ATOM 1812 C C . GLY A 1 250 ? -32.320 3.692 14.286 1.00 60.69 242 GLY A C 1
ATOM 1813 O O . GLY A 1 250 ? -32.442 4.190 15.408 1.00 68.59 242 GLY A O 1
ATOM 1814 N N . TYR A 1 251 ? -31.128 3.322 13.795 1.00 50.02 243 TYR A N 1
ATOM 1815 C CA . TYR A 1 251 ? -29.902 3.537 14.565 1.00 49.54 243 TYR A CA 1
ATOM 1816 C C . TYR A 1 251 ? -29.630 5.022 14.778 1.00 50.44 243 TYR A C 1
ATOM 1817 O O . TYR A 1 251 ? -29.287 5.442 15.889 1.00 46.50 243 TYR A O 1
ATOM 1826 N N . LEU A 1 252 ? -29.778 5.832 13.724 1.00 49.21 244 LEU A N 1
ATOM 1827 C CA . LEU A 1 252 ? -29.554 7.268 13.847 1.00 45.64 244 LEU A CA 1
ATOM 1828 C C . LEU A 1 252 ? -30.419 7.870 14.946 1.00 52.28 244 LEU A C 1
ATOM 1829 O O . LEU A 1 252 ? -29.957 8.716 15.720 1.00 60.42 244 LEU A O 1
ATOM 1834 N N . ALA A 1 253 ? -31.677 7.440 15.040 1.00 57.69 245 ALA A N 1
ATOM 1835 C CA . ALA A 1 253 ? -32.563 7.975 16.066 1.00 61.80 245 ALA A CA 1
ATOM 1836 C C . ALA A 1 253 ? -32.119 7.605 17.473 1.00 64.05 245 ALA A C 1
ATOM 1837 O O . ALA A 1 253 ? -32.559 8.240 18.434 1.00 71.25 245 ALA A O 1
ATOM 1839 N N . LEU A 1 254 ? -31.249 6.609 17.611 1.00 61.38 246 LEU A N 1
ATOM 1840 C CA . LEU A 1 254 ? -30.763 6.152 18.903 1.00 61.20 246 LEU A CA 1
ATOM 1841 C C . LEU A 1 254 ? -29.478 6.842 19.337 1.00 70.15 246 LEU A C 1
ATOM 1842 O O . LEU A 1 254 ? -29.049 6.661 20.481 1.00 70.86 246 LEU A O 1
ATOM 1847 N N . LEU A 1 255 ? -28.845 7.598 18.451 1.00 70.56 247 LEU A N 1
ATOM 1848 C CA . LEU A 1 255 ? -27.614 8.297 18.770 1.00 64.62 247 LEU A CA 1
ATOM 1849 C C . LEU A 1 255 ? -27.891 9.501 19.668 1.00 78.94 247 LEU A C 1
ATOM 1850 O O . LEU A 1 255 ? -27.079 9.860 20.533 1.00 81.65 247 LEU A O 1
ATOM 1856 N N . HIS B 1 4 ? -54.209 -37.298 -18.027 1.00 131.95 -4 HIS B N 1
ATOM 1857 C CA . HIS B 1 4 ? -53.125 -36.355 -17.775 1.00 132.98 -4 HIS B CA 1
ATOM 1858 C C . HIS B 1 4 ? -53.563 -35.264 -16.794 1.00 135.52 -4 HIS B C 1
ATOM 1859 O O . HIS B 1 4 ? -54.760 -35.043 -16.596 1.00 138.17 -4 HIS B O 1
ATOM 1861 N N . HIS B 1 5 ? -52.586 -34.584 -16.196 1.00 130.62 -3 HIS B N 1
ATOM 1862 C CA . HIS B 1 5 ? -52.831 -33.619 -15.127 1.00 126.67 -3 HIS B CA 1
ATOM 1863 C C . HIS B 1 5 ? -53.557 -32.379 -15.664 1.00 120.58 -3 HIS B C 1
ATOM 1864 O O . HIS B 1 5 ? -54.019 -32.325 -16.809 1.00 120.56 -3 HIS B O 1
ATOM 1871 N N . HIS B 1 6 ? -53.668 -31.364 -14.806 1.00 109.53 -2 HIS B N 1
ATOM 1872 C CA . HIS B 1 6 ? -54.208 -30.060 -15.166 1.00 102.16 -2 HIS B CA 1
ATOM 1873 C C . HIS B 1 6 ? -53.332 -28.993 -14.520 1.00 97.53 -2 HIS B C 1
ATOM 1874 O O . HIS B 1 6 ? -52.606 -29.262 -13.561 1.00 94.65 -2 HIS B O 1
ATOM 1881 N N . HIS B 1 7 ? -53.404 -27.774 -15.055 1.00 95.46 -1 HIS B N 1
ATOM 1882 C CA . HIS B 1 7 ? -52.546 -26.698 -14.578 1.00 91.49 -1 HIS B CA 1
ATOM 1883 C C . HIS B 1 7 ? -52.755 -26.445 -13.087 1.00 95.68 -1 HIS B C 1
ATOM 1884 O O . HIS B 1 7 ? -53.850 -26.626 -12.550 1.00 100.91 -1 HIS B O 1
ATOM 1891 N N . HIS B 1 8 ? -51.670 -26.049 -12.413 1.00 93.67 0 HIS B N 1
ATOM 1892 C CA . HIS B 1 8 ? -51.667 -25.723 -10.993 1.00 89.40 0 HIS B CA 1
ATOM 1893 C C . HIS B 1 8 ? -50.773 -24.511 -10.766 1.00 87.07 0 HIS B C 1
ATOM 1894 O O . HIS B 1 8 ? -49.680 -24.417 -11.337 1.00 85.40 0 HIS B O 1
ATOM 1896 N N . MET B 1 9 ? -51.238 -23.597 -9.916 1.00 84.07 1 MET B N 1
ATOM 1897 C CA . MET B 1 9 ? -50.484 -22.385 -9.626 1.00 77.75 1 MET B CA 1
ATOM 1898 C C . MET B 1 9 ? -49.150 -22.734 -8.974 1.00 77.95 1 MET B C 1
ATOM 1899 O O . MET B 1 9 ? -49.089 -23.536 -8.036 1.00 72.32 1 MET B O 1
ATOM 1901 N N . THR B 1 10 ? -48.078 -22.163 -9.524 1.00 76.27 2 THR B N 1
ATOM 1902 C CA . THR B 1 10 ? -46.733 -22.345 -8.995 1.00 68.19 2 THR B CA 1
ATOM 1903 C C . THR B 1 10 ? -46.640 -21.906 -7.540 1.00 65.25 2 THR B C 1
ATOM 1904 O O . THR B 1 10 ? -47.149 -20.848 -7.161 1.00 65.39 2 THR B O 1
ATOM 1908 N N . GLN B 1 11 ? -45.964 -22.722 -6.731 1.00 61.26 3 GLN B N 1
ATOM 1909 C CA . GLN B 1 11 ? -45.812 -22.505 -5.299 1.00 68.32 3 GLN B CA 1
ATOM 1910 C C . GLN B 1 11 ? -44.387 -22.057 -4.969 1.00 62.84 3 GLN B C 1
ATOM 1911 O O . GLN B 1 11 ? -43.442 -22.358 -5.703 1.00 58.10 3 GLN B O 1
ATOM 1917 N N . LEU B 1 12 ? -44.240 -21.297 -3.881 1.00 62.08 4 LEU B N 1
ATOM 1918 C CA . LEU B 1 12 ? -42.951 -20.735 -3.471 1.00 55.80 4 LEU B CA 1
ATOM 1919 C C . LEU B 1 12 ? -42.460 -21.424 -2.208 1.00 61.98 4 LEU B C 1
ATOM 1920 O O . LEU B 1 12 ? -43.164 -21.442 -1.192 1.00 64.12 4 LEU B O 1
ATOM 1925 N N . SER B 1 13 ? -41.262 -21.992 -2.274 1.00 49.94 5 SER B N 1
ATOM 1926 C CA . SER B 1 13 ? -40.563 -22.464 -1.088 1.00 50.15 5 SER B CA 1
ATOM 1927 C C . SER B 1 13 ? -39.362 -21.558 -0.853 1.00 56.34 5 SER B C 1
ATOM 1928 O O . SER B 1 13 ? -38.533 -21.377 -1.753 1.00 54.97 5 SER B O 1
ATOM 1931 N N . VAL B 1 14 ? -39.275 -20.988 0.344 1.00 51.78 6 VAL B N 1
ATOM 1932 C CA . VAL B 1 14 ? -38.154 -20.131 0.709 1.00 51.33 6 VAL B CA 1
ATOM 1933 C C . VAL B 1 14 ? -37.028 -21.013 1.242 1.00 53.64 6 VAL B C 1
ATOM 1934 O O . VAL B 1 14 ? -37.233 -21.786 2.185 1.00 55.81 6 VAL B O 1
ATOM 1938 N N . ASN B 1 15 ? -35.844 -20.916 0.628 1.00 57.77 7 ASN B N 1
ATOM 1939 C CA . ASN B 1 15 ? -34.631 -21.582 1.126 1.00 56.18 7 ASN B CA 1
ATOM 1940 C C . ASN B 1 15 ? -33.904 -20.661 2.102 1.00 51.72 7 ASN B C 1
ATOM 1941 O O . ASN B 1 15 ? -33.419 -19.593 1.716 1.00 57.05 7 ASN B O 1
ATOM 1946 N N . VAL B 1 16 ? -33.801 -21.092 3.352 1.00 52.55 8 VAL B N 1
ATOM 1947 C CA . VAL B 1 16 ? -33.241 -20.267 4.420 1.00 52.21 8 VAL B CA 1
ATOM 1948 C C . VAL B 1 16 ? -31.796 -20.670 4.768 1.00 57.43 8 VAL B C 1
ATOM 1949 O O . VAL B 1 16 ? -31.342 -20.414 5.886 1.00 51.79 8 VAL B O 1
ATOM 1953 N N . ASN B 1 17 ? -31.068 -21.321 3.845 1.00 56.37 9 ASN B N 1
ATOM 1954 C CA . ASN B 1 17 ? -29.676 -21.690 4.128 1.00 59.90 9 ASN B CA 1
ATOM 1955 C C . ASN B 1 17 ? -28.852 -20.467 4.522 1.00 61.44 9 ASN B C 1
ATOM 1956 O O . ASN B 1 17 ? -28.141 -20.479 5.533 1.00 64.18 9 ASN B O 1
ATOM 1961 N N . LYS B 1 18 ? -28.934 -19.397 3.726 1.00 56.02 10 LYS B N 1
ATOM 1962 C CA . LYS B 1 18 ? -28.089 -18.238 3.963 1.00 52.62 10 LYS B CA 1
ATOM 1963 C C . LYS B 1 18 ? -28.405 -17.556 5.286 1.00 54.30 10 LYS B C 1
ATOM 1964 O O . LYS B 1 18 ? -27.527 -16.885 5.848 1.00 49.61 10 LYS B O 1
ATOM 1970 N N . ILE B 1 19 ? -29.607 -17.749 5.836 1.00 46.48 11 ILE B N 1
ATOM 1971 C CA . ILE B 1 19 ? -29.837 -17.191 7.164 1.00 52.51 11 ILE B CA 1
ATOM 1972 C C . ILE B 1 19 ? -28.976 -17.904 8.196 1.00 54.29 11 ILE B C 1
ATOM 1973 O O . ILE B 1 19 ? -28.399 -17.265 9.088 1.00 52.70 11 ILE B O 1
ATOM 1978 N N . ALA B 1 20 ? -28.840 -19.229 8.070 1.00 54.09 12 ALA B N 1
ATOM 1979 C CA . ALA B 1 20 ? -27.942 -19.961 8.954 1.00 46.99 12 ALA B CA 1
ATOM 1980 C C . ALA B 1 20 ? -26.484 -19.623 8.683 1.00 49.59 12 ALA B C 1
ATOM 1981 O O . ALA B 1 20 ? -25.677 -19.610 9.615 1.00 55.66 12 ALA B O 1
ATOM 1983 N N . VAL B 1 21 ? -26.139 -19.328 7.426 1.00 53.05 13 VAL B N 1
ATOM 1984 C CA . VAL B 1 21 ? -24.780 -18.915 7.081 1.00 50.35 13 VAL B CA 1
ATOM 1985 C C . VAL B 1 21 ? -24.384 -17.666 7.869 1.00 50.50 13 VAL B C 1
ATOM 1986 O O . VAL B 1 21 ? -23.293 -17.602 8.453 1.00 50.27 13 VAL B O 1
ATOM 1990 N N . LEU B 1 22 ? -25.281 -16.664 7.919 1.00 50.15 14 LEU B N 1
ATOM 1991 C CA . LEU B 1 22 ? -25.022 -15.470 8.720 1.00 56.08 14 LEU B CA 1
ATOM 1992 C C . LEU B 1 22 ? -24.916 -15.809 10.197 1.00 65.83 14 LEU B C 1
ATOM 1993 O O . LEU B 1 22 ? -24.039 -15.286 10.898 1.00 74.85 14 LEU B O 1
ATOM 1998 N N . ARG B 1 23 ? -25.782 -16.698 10.686 1.00 56.12 15 ARG B N 1
ATOM 1999 C CA . ARG B 1 23 ? -25.693 -17.112 12.081 1.00 51.37 15 ARG B CA 1
ATOM 2000 C C . ARG B 1 23 ? -24.318 -17.707 12.365 1.00 54.32 15 ARG B C 1
ATOM 2001 O O . ARG B 1 23 ? -23.589 -17.245 13.251 1.00 56.05 15 ARG B O 1
ATOM 2009 N N . ASN B 1 24 ? -23.947 -18.730 11.591 1.00 52.68 16 ASN B N 1
ATOM 2010 C CA . ASN B 1 24 ? -22.724 -19.477 11.849 1.00 58.03 16 ASN B CA 1
ATOM 2011 C C . ASN B 1 24 ? -21.481 -18.589 11.764 1.00 57.48 16 ASN B C 1
ATOM 2012 O O . ASN B 1 24 ? -20.538 -18.801 12.522 1.00 59.95 16 ASN B O 1
ATOM 2017 N N . SER B 1 25 ? -21.468 -17.585 10.871 1.00 58.28 17 SER B N 1
ATOM 2018 C CA . SER B 1 25 ? -20.293 -16.714 10.733 1.00 65.04 17 SER B CA 1
ATOM 2019 C C . SER B 1 25 ? -19.918 -16.032 12.050 1.00 67.43 17 SER B C 1
ATOM 2020 O O . SER B 1 25 ? -18.730 -15.885 12.366 1.00 73.18 17 SER B O 1
ATOM 2023 N N . ARG B 1 26 ? -20.915 -15.543 12.791 1.00 61.91 18 ARG B N 1
ATOM 2024 C CA . ARG B 1 26 ? -20.687 -14.984 14.118 1.00 59.45 18 ARG B CA 1
ATOM 2025 C C . ARG B 1 26 ? -20.587 -16.098 15.158 1.00 65.57 18 ARG B C 1
ATOM 2026 O O . ARG B 1 26 ? -19.670 -16.105 15.987 1.00 83.44 18 ARG B O 1
ATOM 2034 N N . GLY B 1 27 ? -21.526 -17.033 15.134 1.00 68.30 19 GLY B N 1
ATOM 2035 C CA . GLY B 1 27 ? -21.500 -18.189 16.002 1.00 58.31 19 GLY B CA 1
ATOM 2036 C C . GLY B 1 27 ? -22.355 -18.117 17.246 1.00 60.08 19 GLY B C 1
ATOM 2037 O O . GLY B 1 27 ? -22.120 -18.894 18.173 1.00 63.01 19 GLY B O 1
ATOM 2038 N N . GLY B 1 28 ? -23.366 -17.261 17.278 1.00 69.23 20 GLY B N 1
ATOM 2039 C CA . GLY B 1 28 ? -24.268 -17.225 18.409 1.00 77.52 20 GLY B CA 1
ATOM 2040 C C . GLY B 1 28 ? -25.650 -17.700 17.999 1.00 80.53 20 GLY B C 1
ATOM 2041 O O . GLY B 1 28 ? -25.798 -18.806 17.465 1.00 82.75 20 GLY B O 1
ATOM 2042 N N . ALA B 1 29 ? -26.663 -16.855 18.162 1.00 76.76 21 ALA B N 1
ATOM 2043 C CA . ALA B 1 29 ? -28.022 -17.281 17.881 1.00 73.00 21 ALA B CA 1
ATOM 2044 C C . ALA B 1 29 ? -28.762 -16.390 16.898 1.00 73.15 21 ALA B C 1
ATOM 2045 O O . ALA B 1 29 ? -29.835 -16.794 16.429 1.00 70.25 21 ALA B O 1
ATOM 2047 N N . GLU B 1 30 ? -28.214 -15.200 16.546 1.00 68.15 22 GLU B N 1
ATOM 2048 C CA . GLU B 1 30 ? -28.824 -14.284 15.599 1.00 71.45 22 GLU B CA 1
ATOM 2049 C C . GLU B 1 30 ? -28.056 -14.285 14.281 1.00 63.90 22 GLU B C 1
ATOM 2050 O O . GLU B 1 30 ? -26.822 -14.329 14.286 1.00 59.93 22 GLU B O 1
ATOM 2056 N N . PRO B 1 31 ? -28.749 -14.229 13.133 1.00 61.05 23 PRO B N 1
ATOM 2057 C CA . PRO B 1 31 ? -30.212 -14.274 13.057 1.00 61.79 23 PRO B CA 1
ATOM 2058 C C . PRO B 1 31 ? -30.792 -15.682 13.265 1.00 63.29 23 PRO B C 1
ATOM 2059 O O . PRO B 1 31 ? -30.183 -16.687 12.892 1.00 59.47 23 PRO B O 1
ATOM 2063 N N . ASP B 1 32 ? -31.969 -15.715 13.887 1.00 67.31 24 ASP B N 1
ATOM 2064 C CA . ASP B 1 32 ? -32.666 -16.954 14.220 1.00 60.40 24 ASP B CA 1
ATOM 2065 C C . ASP B 1 32 ? -33.257 -17.588 12.958 1.00 58.50 24 ASP B C 1
ATOM 2066 O O . ASP B 1 32 ? -33.988 -16.937 12.206 1.00 57.20 24 ASP B O 1
ATOM 2071 N N . VAL B 1 33 ? -32.936 -18.863 12.722 1.00 60.98 25 VAL B N 1
ATOM 2072 C CA . VAL B 1 33 ? -33.428 -19.539 11.519 1.00 63.06 25 VAL B CA 1
ATOM 2073 C C . VAL B 1 33 ? -34.939 -19.767 11.582 1.00 58.65 25 VAL B C 1
ATOM 2074 O O . VAL B 1 33 ? -35.651 -19.529 10.599 1.00 49.60 25 VAL B O 1
ATOM 2078 N N . VAL B 1 34 ? -35.454 -20.212 12.732 1.00 57.81 26 VAL B N 1
ATOM 2079 C CA . VAL B 1 34 ? -36.889 -20.460 12.852 1.00 56.40 26 VAL B CA 1
ATOM 2080 C C . VAL B 1 34 ? -37.673 -19.159 12.731 1.00 58.73 26 VAL B C 1
ATOM 2081 O O . VAL B 1 34 ? -38.693 -19.091 12.030 1.00 61.78 26 VAL B O 1
ATOM 2085 N N . ARG B 1 35 ? -37.195 -18.101 13.390 1.00 63.99 27 ARG B N 1
ATOM 2086 C CA . ARG B 1 35 ? -37.885 -16.814 13.355 1.00 63.26 27 ARG B CA 1
ATOM 2087 C C . ARG B 1 35 ? -37.956 -16.267 11.937 1.00 59.89 27 ARG B C 1
ATOM 2088 O O . ARG B 1 35 ? -38.988 -15.731 11.519 1.00 59.97 27 ARG B O 1
ATOM 2096 N N . ALA B 1 36 ? -36.870 -16.412 11.179 1.00 60.29 28 ALA B N 1
ATOM 2097 C CA . ALA B 1 36 ? -36.847 -15.948 9.799 1.00 56.09 28 ALA B CA 1
ATOM 2098 C C . ALA B 1 36 ? -37.789 -16.762 8.927 1.00 57.34 28 ALA B C 1
ATOM 2099 O O . ALA B 1 36 ? -38.490 -16.209 8.070 1.00 61.69 28 ALA B O 1
ATOM 2101 N N . ALA B 1 37 ? -37.806 -18.079 9.120 1.00 55.19 29 ALA B N 1
ATOM 2102 C CA . ALA B 1 37 ? -38.736 -18.924 8.383 1.00 48.63 29 ALA B CA 1
ATOM 2103 C C . ALA B 1 37 ? -40.179 -18.576 8.721 1.00 48.34 29 ALA B C 1
ATOM 2104 O O . ALA B 1 37 ? -41.035 -18.508 7.834 1.00 48.63 29 ALA B O 1
ATOM 2106 N N . GLN B 1 38 ? -40.459 -18.349 10.005 1.00 49.25 30 GLN B N 1
ATOM 2107 C CA . GLN B 1 38 ? -41.786 -17.943 10.442 1.00 55.45 30 GLN B CA 1
ATOM 2108 C C . GLN B 1 38 ? -42.255 -16.692 9.713 1.00 63.51 30 GLN B C 1
ATOM 2109 O O . GLN B 1 38 ? -43.420 -16.606 9.297 1.00 64.66 30 GLN B O 1
ATOM 2115 N N . ALA B 1 39 ? -41.369 -15.699 9.563 1.00 61.76 31 ALA B N 1
ATOM 2116 C CA . ALA B 1 39 ? -41.758 -14.478 8.860 1.00 60.58 31 ALA B CA 1
ATOM 2117 C C . ALA B 1 39 ? -41.999 -14.743 7.383 1.00 53.18 31 ALA B C 1
ATOM 2118 O O . ALA B 1 39 ? -42.780 -14.028 6.749 1.00 49.61 31 ALA B O 1
ATOM 2120 N N . CYS B 1 40 ? -41.311 -15.733 6.809 1.00 49.46 32 CYS B N 1
ATOM 2121 C CA . CYS B 1 40 ? -41.559 -16.083 5.415 1.00 54.15 32 CYS B CA 1
ATOM 2122 C C . CYS B 1 40 ? -42.910 -16.782 5.245 1.00 56.95 32 CYS B C 1
ATOM 2123 O O . CYS B 1 40 ? -43.584 -16.605 4.226 1.00 62.75 32 CYS B O 1
ATOM 2126 N N . LEU B 1 41 ? -43.312 -17.599 6.216 1.00 51.38 33 LEU B N 1
ATOM 2127 C CA . LEU B 1 41 ? -44.601 -18.266 6.114 1.00 49.58 33 LEU B CA 1
ATOM 2128 C C . LEU B 1 41 ? -45.725 -17.283 6.404 1.00 56.12 33 LEU B C 1
ATOM 2129 O O . LEU B 1 41 ? -46.787 -17.342 5.780 1.00 54.88 33 LEU B O 1
ATOM 2134 N N . ASP B 1 42 ? -45.487 -16.350 7.329 1.00 59.85 34 ASP B N 1
ATOM 2135 C CA . ASP B 1 42 ? -46.437 -15.274 7.570 1.00 57.64 34 ASP B CA 1
ATOM 2136 C C . ASP B 1 42 ? -46.652 -14.430 6.324 1.00 61.82 34 ASP B C 1
ATOM 2137 O O . ASP B 1 42 ? -47.741 -13.881 6.129 1.00 59.07 34 ASP B O 1
ATOM 2142 N N . ALA B 1 43 ? -45.642 -14.305 5.472 1.00 54.90 35 ALA B N 1
ATOM 2143 C CA . ALA B 1 43 ? -45.849 -13.539 4.252 1.00 53.87 35 ALA B CA 1
ATOM 2144 C C . ALA B 1 43 ? -46.550 -14.345 3.166 1.00 53.69 35 ALA B C 1
ATOM 2145 O O . ALA B 1 43 ? -46.769 -13.812 2.079 1.00 48.76 35 ALA B O 1
ATOM 2147 N N . GLY B 1 44 ? -46.890 -15.607 3.419 1.00 56.33 36 GLY B N 1
ATOM 2148 C CA . GLY B 1 44 ? -47.657 -16.397 2.480 1.00 51.62 36 GLY B CA 1
ATOM 2149 C C . GLY B 1 44 ? -46.880 -17.428 1.694 1.00 54.47 36 GLY B C 1
ATOM 2150 O O . GLY B 1 44 ? -47.431 -18.006 0.752 1.00 60.70 36 GLY B O 1
ATOM 2151 N N . ALA B 1 45 ? -45.630 -17.688 2.049 1.00 51.54 37 ALA B N 1
ATOM 2152 C CA . ALA B 1 45 ? -44.871 -18.712 1.356 1.00 49.54 37 ALA B CA 1
ATOM 2153 C C . ALA B 1 45 ? -45.490 -20.082 1.612 1.00 54.08 37 ALA B C 1
ATOM 2154 O O . ALA B 1 45 ? -46.042 -20.354 2.686 1.00 48.07 37 ALA B O 1
ATOM 2156 N N . HIS B 1 46 ? -45.425 -20.938 0.595 1.00 59.71 38 HIS B N 1
ATOM 2157 C CA . HIS B 1 46 ? -46.040 -22.254 0.685 1.00 66.53 38 HIS B CA 1
ATOM 2158 C C . HIS B 1 46 ? -45.139 -23.270 1.372 1.00 62.71 38 HIS B C 1
ATOM 2159 O O . HIS B 1 46 ? -45.613 -24.358 1.714 1.00 59.19 38 HIS B O 1
ATOM 2166 N N . GLY B 1 47 ? -43.868 -22.948 1.591 1.00 55.99 39 GLY B N 1
ATOM 2167 C CA . GLY B 1 47 ? -43.013 -23.898 2.276 1.00 55.53 39 GLY B CA 1
ATOM 2168 C C . GLY B 1 47 ? -41.616 -23.373 2.517 1.00 54.83 39 GLY B C 1
ATOM 2169 O O . GLY B 1 47 ? -41.248 -22.271 2.097 1.00 53.67 39 GLY B O 1
ATOM 2170 N N . ILE B 1 48 ? -40.842 -24.202 3.218 1.00 56.88 40 ILE B N 1
ATOM 2171 C CA . ILE B 1 48 ? -39.464 -23.921 3.592 1.00 47.10 40 ILE B CA 1
ATOM 2172 C C . ILE B 1 48 ? -38.557 -25.022 3.048 1.00 51.58 40 ILE B C 1
ATOM 2173 O O . ILE B 1 48 ? -38.858 -26.216 3.164 1.00 50.25 40 ILE B O 1
ATOM 2178 N N . THR B 1 49 ? -37.428 -24.613 2.486 1.00 57.05 41 THR B N 1
ATOM 2179 C CA . THR B 1 49 ? -36.405 -25.511 1.974 1.00 53.74 41 THR B CA 1
ATOM 2180 C C . THR B 1 49 ? -35.141 -25.318 2.797 1.00 49.21 41 THR B C 1
ATOM 2181 O O . THR B 1 49 ? -34.822 -24.185 3.172 1.00 48.00 41 THR B O 1
ATOM 2185 N N . VAL B 1 50 ? -34.445 -26.429 3.105 1.00 48.76 42 VAL B N 1
ATOM 2186 C CA . VAL B 1 50 ? -33.097 -26.410 3.677 1.00 47.78 42 VAL B CA 1
ATOM 2187 C C . VAL B 1 50 ? -32.259 -27.514 3.043 1.00 50.71 42 VAL B C 1
ATOM 2188 O O . VAL B 1 50 ? -32.780 -28.506 2.525 1.00 48.77 42 VAL B O 1
ATOM 2192 N N . HIS B 1 51 ? -30.939 -27.370 3.168 1.00 55.89 43 HIS B N 1
ATOM 2193 C CA . HIS B 1 51 ? -29.993 -28.364 2.657 1.00 56.09 43 HIS B CA 1
ATOM 2194 C C . HIS B 1 51 ? -28.946 -28.604 3.731 1.00 53.82 43 HIS B C 1
ATOM 2195 O O . HIS B 1 51 ? -27.939 -27.889 3.813 1.00 55.09 43 HIS B O 1
ATOM 2202 N N . PRO B 1 52 ? -29.164 -29.602 4.596 1.00 55.64 44 PRO B N 1
ATOM 2203 C CA . PRO B 1 52 ? -28.182 -29.885 5.652 1.00 52.91 44 PRO B CA 1
ATOM 2204 C C . PRO B 1 52 ? -26.972 -30.621 5.118 1.00 57.77 44 PRO B C 1
ATOM 2205 O O . PRO B 1 52 ? -27.034 -31.821 4.830 1.00 65.78 44 PRO B O 1
ATOM 2209 N N . ARG B 1 53 ? -25.867 -29.898 4.980 1.00 54.88 45 ARG B N 1
ATOM 2210 C CA . ARG B 1 53 ? -24.635 -30.500 4.504 1.00 60.70 45 ARG B CA 1
ATOM 2211 C C . ARG B 1 53 ? -24.034 -31.400 5.584 1.00 61.39 45 ARG B C 1
ATOM 2212 O O . ARG B 1 53 ? -24.286 -31.205 6.779 1.00 53.74 45 ARG B O 1
ATOM 2220 N N . PRO B 1 54 ? -23.264 -32.418 5.184 1.00 64.48 46 PRO B N 1
ATOM 2221 C CA . PRO B 1 54 ? -22.601 -33.273 6.184 1.00 65.80 46 PRO B CA 1
ATOM 2222 C C . PRO B 1 54 ? -21.624 -32.538 7.091 1.00 67.69 46 PRO B C 1
ATOM 2223 O O . PRO B 1 54 ? -21.417 -32.966 8.235 1.00 71.14 46 PRO B O 1
ATOM 2227 N N . ASP B 1 55 ? -21.019 -31.447 6.624 1.00 64.00 47 ASP B N 1
ATOM 2228 C CA . ASP B 1 55 ? -20.035 -30.711 7.410 1.00 68.34 47 ASP B CA 1
ATOM 2229 C C . ASP B 1 55 ? -20.645 -29.611 8.268 1.00 74.36 47 ASP B C 1
ATOM 2230 O O . ASP B 1 55 ? -19.898 -28.858 8.897 1.00 74.98 47 ASP B O 1
ATOM 2235 N N . ARG B 1 56 ? -21.971 -29.476 8.278 1.00 74.38 48 ARG B N 1
ATOM 2236 C CA . ARG B 1 56 ? -22.655 -28.510 9.135 1.00 67.83 48 ARG B CA 1
ATOM 2237 C C . ARG B 1 56 ? -22.202 -27.079 8.852 1.00 63.73 48 ARG B C 1
ATOM 2238 O O . ARG B 1 56 ? -22.145 -26.250 9.761 1.00 69.53 48 ARG B O 1
ATOM 2246 N N . ARG B 1 57 ? -21.891 -26.766 7.590 1.00 58.71 49 ARG B N 1
ATOM 2247 C CA . ARG B 1 57 ? -21.437 -25.417 7.265 1.00 61.28 49 ARG B CA 1
ATOM 2248 C C . ARG B 1 57 ? -22.519 -24.379 7.553 1.00 66.44 49 ARG B C 1
ATOM 2249 O O . ARG B 1 57 ? -22.214 -23.297 8.074 1.00 67.16 49 ARG B O 1
ATOM 2257 N N . HIS B 1 58 ? -23.791 -24.679 7.225 1.00 57.12 50 HIS B N 1
ATOM 2258 C CA . HIS B 1 58 ? -24.874 -23.781 7.636 1.00 60.05 50 HIS B CA 1
ATOM 2259 C C . HIS B 1 58 ? -25.961 -24.511 8.432 1.00 57.05 50 HIS B C 1
ATOM 2260 O O . HIS B 1 58 ? -25.902 -24.553 9.666 1.00 57.86 50 HIS B O 1
ATOM 2267 N N . ILE B 1 59 ? -26.969 -25.060 7.749 1.00 58.30 51 ILE B N 1
ATOM 2268 C CA . ILE B 1 59 ? -28.092 -25.713 8.419 1.00 54.82 51 ILE B CA 1
ATOM 2269 C C . ILE B 1 59 ? -27.629 -27.008 9.076 1.00 55.17 51 ILE B C 1
ATOM 2270 O O . ILE B 1 59 ? -26.876 -27.796 8.481 1.00 55.87 51 ILE B O 1
ATOM 2275 N N . THR B 1 60 ? -28.068 -27.229 10.317 1.00 51.63 52 THR B N 1
ATOM 2276 C CA . THR B 1 60 ? -27.725 -28.413 11.096 1.00 54.23 52 THR B CA 1
ATOM 2277 C C . THR B 1 60 ? -28.915 -29.371 11.202 1.00 62.36 52 THR B C 1
ATOM 2278 O O . THR B 1 60 ? -30.055 -29.055 10.842 1.00 53.47 52 THR B O 1
ATOM 22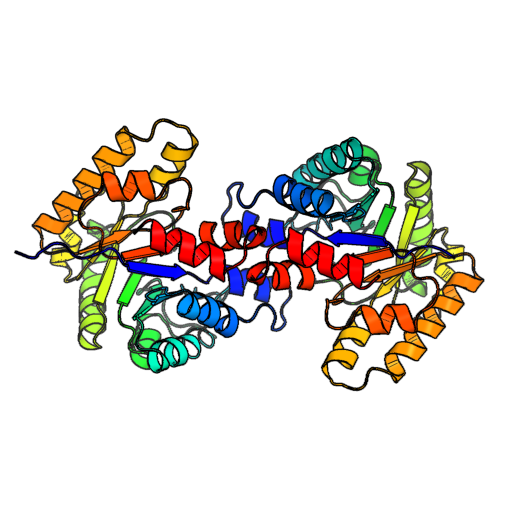82 N N . ALA B 1 61 ? -28.633 -30.554 11.755 1.00 64.96 53 ALA B N 1
ATOM 2283 C CA . ALA B 1 61 ? -29.699 -31.503 12.044 1.00 58.47 53 ALA B CA 1
ATOM 2284 C C . ALA B 1 61 ? -30.689 -30.927 13.046 1.00 58.85 53 ALA B C 1
ATOM 2285 O O . ALA B 1 61 ? -31.877 -31.257 13.005 1.00 66.15 53 ALA B O 1
ATOM 2287 N N . GLU B 1 62 ? -30.213 -30.087 13.967 1.00 55.99 54 GLU B N 1
ATOM 2288 C CA . GLU B 1 62 ? -31.104 -29.444 14.926 1.00 57.04 54 GLU B CA 1
ATOM 2289 C C . GLU B 1 62 ? -32.028 -28.440 14.245 1.00 58.05 54 GLU B C 1
ATOM 2290 O O . GLU B 1 62 ? -33.188 -28.289 14.645 1.00 58.51 54 GLU B O 1
ATOM 2296 N N . ASP B 1 63 ? -31.528 -27.735 13.224 1.00 51.67 55 ASP B N 1
ATOM 2297 C CA . ASP B 1 63 ? -32.366 -26.802 12.477 1.00 49.99 55 ASP B CA 1
ATOM 2298 C C . ASP B 1 63 ? -33.476 -27.528 11.735 1.00 52.85 55 ASP B C 1
ATOM 2299 O O . ASP B 1 63 ? -34.609 -27.037 11.654 1.00 47.50 55 ASP B O 1
ATOM 2304 N N . VAL B 1 64 ? -33.152 -28.694 11.179 1.00 51.24 56 VAL B N 1
ATOM 2305 C CA . VAL B 1 64 ? -34.113 -29.482 10.424 1.00 48.70 56 VAL B CA 1
ATOM 2306 C C . VAL B 1 64 ? -35.288 -29.888 11.308 1.00 56.23 56 VAL B C 1
ATOM 2307 O O . VAL B 1 64 ? -36.454 -29.669 10.954 1.00 59.05 56 VAL B O 1
ATOM 2311 N N . LEU B 1 65 ? -35.004 -30.468 12.477 1.00 58.81 57 LEU B N 1
ATOM 2312 C CA A LEU B 1 65 ? -36.085 -30.835 13.390 0.51 59.67 57 LEU B CA 1
ATOM 2313 C CA B LEU B 1 65 ? -36.075 -30.834 13.399 0.49 59.69 57 LEU B CA 1
ATOM 2314 C C . LEU B 1 65 ? -36.915 -29.619 13.781 1.00 61.08 57 LEU B C 1
ATOM 2315 O O . LEU B 1 65 ? -38.150 -29.687 13.813 1.00 64.93 57 LEU B O 1
ATOM 2324 N N . ALA B 1 66 ? -36.256 -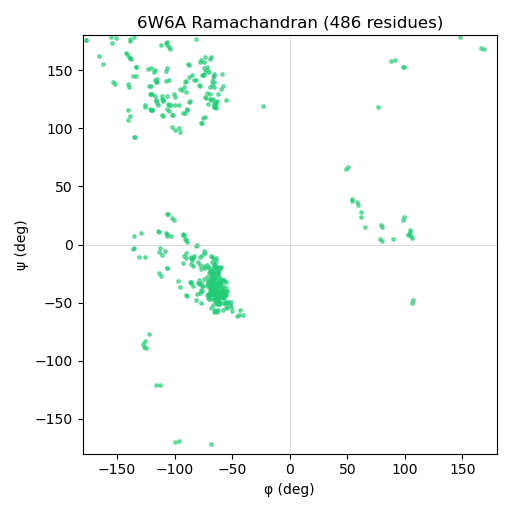28.496 14.071 1.00 55.97 58 ALA B N 1
ATOM 2325 C CA . ALA B 1 66 ? -36.966 -27.293 14.491 1.00 48.53 58 ALA B CA 1
ATOM 2326 C C . ALA B 1 66 ? -37.867 -26.771 13.384 1.00 56.42 58 ALA B C 1
ATOM 2327 O O . ALA B 1 66 ? -38.969 -26.271 13.648 1.00 52.91 58 ALA B O 1
ATOM 2329 N N . LEU B 1 67 ? -37.381 -26.817 12.141 1.00 60.20 59 LEU B N 1
ATOM 2330 C CA . LEU B 1 67 ? -38.170 -26.361 11.009 1.00 55.64 59 LEU B CA 1
ATOM 2331 C C . LEU B 1 67 ? -39.259 -27.356 10.649 1.00 58.27 59 LEU B C 1
ATOM 2332 O O . LEU B 1 67 ? -40.307 -26.959 10.125 1.00 62.77 59 LEU B O 1
ATOM 2337 N N . SER B 1 68 ? -39.029 -28.644 10.909 1.00 56.41 60 SER B N 1
ATOM 2338 C CA . SER B 1 68 ? -40.086 -29.630 10.720 1.00 56.31 60 SER B CA 1
ATOM 2339 C C . SER B 1 68 ? -41.263 -29.322 11.631 1.00 57.35 60 SER B C 1
ATOM 2340 O O . SER B 1 68 ? -42.409 -29.222 11.181 1.00 51.77 60 SER B O 1
ATOM 2343 N N . THR B 1 69 ? -40.982 -29.098 12.913 1.00 66.14 61 THR B N 1
ATOM 2344 C CA . THR B 1 69 ? -42.031 -28.725 13.855 1.00 67.64 61 THR B CA 1
ATOM 2345 C C . THR B 1 69 ? -42.757 -27.456 13.412 1.00 68.46 61 THR B C 1
ATOM 2346 O O . THR B 1 69 ? -43.980 -27.349 13.554 1.00 75.25 61 THR B O 1
ATOM 2350 N N . LEU B 1 70 ? -42.021 -26.484 12.873 1.00 63.19 62 LEU B N 1
ATOM 2351 C CA . LEU B 1 70 ? -42.640 -25.239 12.434 1.00 60.55 62 LEU B CA 1
ATOM 2352 C C . LEU B 1 70 ? -43.581 -25.478 11.256 1.00 65.88 62 LEU B C 1
ATOM 2353 O O . LEU B 1 70 ? -44.772 -25.153 11.319 1.00 66.38 62 LEU B O 1
ATOM 2358 N N . THR B 1 71 ? -43.055 -26.040 10.163 1.00 62.34 63 THR B N 1
ATOM 2359 C CA . THR B 1 71 ? -43.873 -26.275 8.978 1.00 54.23 63 THR B CA 1
ATOM 2360 C C . THR B 1 71 ? -45.059 -27.189 9.280 1.00 60.17 63 THR B C 1
ATOM 2361 O O . THR B 1 71 ? -46.109 -27.097 8.624 1.00 62.80 63 THR B O 1
ATOM 2365 N N . ARG B 1 72 ? -44.908 -28.084 10.251 1.00 59.52 64 ARG B N 1
ATOM 2366 C CA . ARG B 1 72 ? -46.002 -28.977 10.601 1.00 58.08 64 ARG B CA 1
ATOM 2367 C C . ARG B 1 72 ? -47.114 -28.233 11.323 1.00 64.67 64 ARG B C 1
ATOM 2368 O O . ARG B 1 72 ? -48.299 -28.436 11.028 1.00 66.19 64 ARG B O 1
ATOM 2376 N N . ALA B 1 73 ? -46.752 -27.358 12.262 1.00 64.48 65 ALA B N 1
ATOM 2377 C CA . ALA B 1 73 ? -47.758 -26.610 13.006 1.00 63.69 65 ALA B CA 1
ATOM 2378 C C . ALA B 1 73 ? -48.532 -25.634 12.125 1.00 63.35 65 ALA B C 1
ATOM 2379 O O . ALA B 1 73 ? -49.640 -25.233 12.490 1.00 63.20 65 ALA B O 1
ATOM 2381 N N . ARG B 1 74 ? -47.966 -25.237 10.987 1.00 61.65 66 ARG B N 1
ATOM 2382 C CA . ARG B 1 74 ? -48.580 -24.271 10.089 1.00 60.06 66 ARG B CA 1
ATOM 2383 C C . ARG B 1 74 ? -49.134 -24.901 8.812 1.00 63.20 66 ARG B C 1
ATOM 2384 O O . ARG B 1 74 ? -49.531 -24.174 7.898 1.00 56.02 66 ARG B O 1
ATOM 2392 N N . GLY B 1 75 ? -49.143 -26.230 8.716 1.00 64.26 67 GLY B N 1
ATOM 2393 C CA . GLY B 1 75 ? -49.714 -26.931 7.578 1.00 58.56 67 GLY B CA 1
ATOM 2394 C C . GLY B 1 75 ? -49.076 -26.654 6.229 1.00 56.41 67 GLY B C 1
ATOM 2395 O O . GLY B 1 75 ? -49.700 -26.936 5.200 1.00 55.76 67 GLY B O 1
ATOM 2396 N N . VAL B 1 76 ? -47.814 -26.226 6.192 1.00 51.04 68 VAL B N 1
ATOM 2397 C CA . VAL B 1 76 ? -47.130 -25.936 4.938 1.00 46.01 68 VAL B CA 1
ATOM 2398 C C . VAL B 1 76 ? -46.111 -27.043 4.661 1.00 51.23 68 VAL B C 1
ATOM 2399 O O . VAL B 1 76 ? -45.910 -27.953 5.466 1.00 52.15 68 VAL B O 1
ATOM 2403 N N . GLU B 1 77 ? -45.494 -26.977 3.482 1.00 48.63 69 GLU B N 1
ATOM 2404 C CA . GLU B 1 77 ? -44.569 -28.006 3.033 1.00 45.90 69 GLU B CA 1
ATOM 2405 C C . GLU B 1 77 ? -43.121 -27.725 3.448 1.00 46.55 69 GLU B C 1
ATOM 2406 O O . GLU B 1 77 ? -42.662 -26.577 3.455 1.00 46.69 69 GLU B O 1
ATOM 2412 N N . PHE B 1 78 ? -42.423 -28.794 3.830 1.00 45.78 70 PHE B N 1
ATOM 2413 C CA . PHE B 1 78 ? -41.000 -28.797 4.150 1.00 45.08 70 PHE B CA 1
ATOM 2414 C C . PHE B 1 78 ? -40.244 -29.571 3.074 1.00 43.87 70 PHE B C 1
ATOM 2415 O O . PHE B 1 78 ? -40.603 -30.709 2.767 1.00 57.08 70 PHE B O 1
ATOM 2423 N N . ASN B 1 79 ? -39.206 -28.960 2.502 1.00 50.22 71 ASN B N 1
ATOM 2424 C CA . ASN B 1 79 ? -38.399 -29.563 1.442 1.00 52.19 71 ASN B CA 1
ATOM 2425 C C . ASN B 1 79 ? -36.945 -29.666 1.915 1.00 56.29 71 ASN B C 1
ATOM 2426 O O . ASN B 1 79 ? -36.283 -28.645 2.145 1.00 43.04 71 ASN B O 1
ATOM 2431 N N . ILE B 1 80 ? -36.446 -30.892 2.049 1.00 51.47 72 ILE B N 1
ATOM 2432 C CA . ILE B 1 80 ? -35.082 -31.138 2.499 1.00 52.92 72 ILE B CA 1
ATOM 2433 C C . ILE B 1 80 ? -34.248 -31.557 1.295 1.00 56.11 72 ILE B C 1
ATOM 2434 O O . ILE B 1 80 ? -34.508 -32.602 0.689 1.00 55.56 72 ILE B O 1
ATOM 2439 N N . GLU B 1 81 ? -33.262 -30.735 0.928 1.00 55.62 73 GLU B N 1
ATOM 2440 C CA . GLU B 1 81 ? -32.265 -31.140 -0.053 1.00 58.96 73 GLU B CA 1
ATOM 2441 C C . GLU B 1 81 ? -31.103 -31.842 0.644 1.00 63.37 73 GLU B C 1
ATOM 2442 O O . GLU B 1 81 ? -30.823 -31.612 1.822 1.00 63.88 73 GLU B O 1
ATOM 2448 N N . GLY B 1 82 ? -30.404 -32.681 -0.109 1.00 60.69 74 GLY B N 1
ATOM 2449 C CA . GLY B 1 82 ? -29.246 -33.361 0.435 1.00 53.61 74 GLY B CA 1
ATOM 2450 C C . GLY B 1 82 ? -28.778 -34.462 -0.483 1.00 52.21 74 GLY B C 1
ATOM 2451 O O . GLY B 1 82 ? -29.450 -34.838 -1.445 1.00 52.83 74 GLY B O 1
ATOM 2452 N N . ASN B 1 83 ? -27.586 -34.972 -0.170 1.00 52.96 75 ASN B N 1
ATOM 2453 C CA . ASN B 1 83 ? -27.019 -36.080 -0.920 1.00 56.74 75 ASN B CA 1
ATOM 2454 C C . ASN B 1 83 ? -27.449 -37.377 -0.259 1.00 61.45 75 ASN B C 1
ATOM 2455 O O . ASN B 1 83 ? -26.993 -37.673 0.860 1.00 63.40 75 ASN B O 1
ATOM 2460 N N . PRO B 1 84 ? -28.282 -38.201 -0.914 1.00 62.05 76 PRO B N 1
ATOM 2461 C CA . PRO B 1 84 ? -28.726 -39.457 -0.281 1.00 59.11 76 PRO B CA 1
ATOM 2462 C C . PRO B 1 84 ? -27.600 -40.445 -0.033 1.00 60.34 76 PRO B C 1
ATOM 2463 O O . PRO B 1 84 ? -27.767 -41.354 0.791 1.00 57.92 76 PRO B O 1
ATOM 2467 N N . PHE B 1 85 ? -26.459 -40.298 -0.712 1.00 63.95 77 PHE B N 1
ATOM 2468 C CA . PHE B 1 85 ? -25.359 -41.237 -0.544 1.00 66.62 77 PHE B CA 1
ATOM 2469 C C . PHE B 1 85 ? -24.470 -40.916 0.641 1.00 62.55 77 PHE B C 1
ATOM 2470 O O . PHE B 1 85 ? -23.733 -41.794 1.083 1.00 63.88 77 PHE B O 1
ATOM 2478 N N . ALA B 1 86 ? -24.512 -39.699 1.156 1.00 69.88 78 ALA B N 1
ATOM 2479 C CA . ALA B 1 86 ? -23.610 -39.321 2.231 1.00 66.67 78 ALA B CA 1
ATOM 2480 C C . ALA B 1 86 ? -23.920 -40.166 3.456 1.00 68.53 78 ALA B C 1
ATOM 2481 O O . ALA B 1 86 ? -25.055 -40.119 3.959 1.00 69.36 78 ALA B O 1
ATOM 2483 N N . PRO B 1 87 ? -22.983 -40.983 3.930 1.00 63.39 79 PRO B N 1
ATOM 2484 C CA . PRO B 1 87 ? -23.221 -41.751 5.149 1.00 62.88 79 PRO B CA 1
ATOM 2485 C C . PRO B 1 87 ? -23.255 -40.828 6.351 1.00 65.66 79 PRO B C 1
ATOM 2486 O O . PRO B 1 87 ? -22.736 -39.702 6.288 1.00 65.54 79 PRO B O 1
ATOM 2490 N N . PRO B 1 88 ? -23.856 -41.252 7.459 1.00 64.56 80 PRO B N 1
ATOM 2491 C CA . PRO B 1 88 ? -23.841 -40.404 8.652 1.00 60.43 80 PRO B CA 1
ATOM 2492 C C . PRO B 1 88 ? -22.420 -40.259 9.190 1.00 67.95 80 PRO B C 1
ATOM 2493 O O . PRO B 1 88 ? -21.589 -41.167 9.085 1.00 62.50 80 PRO B O 1
ATOM 2497 N N . ARG B 1 89 ? -22.145 -39.095 9.756 1.00 66.12 81 ARG B N 1
ATOM 2498 C CA . ARG B 1 89 ? -20.919 -38.837 10.488 1.00 71.15 81 ARG B CA 1
ATOM 2499 C C . ARG B 1 89 ? -21.304 -38.099 11.759 1.00 74.04 81 ARG B C 1
ATOM 2500 O O . ARG B 1 89 ? -22.483 -37.811 11.996 1.00 75.82 81 ARG B O 1
ATOM 2508 N N . GLU B 1 90 ? -20.307 -37.797 12.581 1.00 68.07 82 GLU B N 1
ATOM 2509 C CA . GLU B 1 90 ? -20.537 -37.034 13.800 1.00 69.58 82 GLU B CA 1
ATOM 2510 C C . GLU B 1 90 ? -21.236 -35.721 13.470 1.00 71.59 82 GLU B C 1
ATOM 2511 O O . GLU B 1 90 ? -20.750 -34.937 12.651 1.00 73.56 82 GLU B O 1
ATOM 2513 N N . GLY B 1 91 ? -22.382 -35.491 14.109 1.00 72.56 83 GLY B N 1
ATOM 2514 C CA . GLY B 1 91 ? -23.181 -34.301 13.899 1.00 71.68 83 GLY B CA 1
ATOM 2515 C C . GLY B 1 91 ? -24.065 -34.302 12.668 1.00 68.71 83 GLY B C 1
ATOM 2516 O O . GLY B 1 91 ? -24.734 -33.292 12.410 1.00 73.71 83 GLY B O 1
ATOM 2517 N N . TYR B 1 92 ? -24.095 -35.393 11.903 1.00 58.54 84 TYR B N 1
ATOM 2518 C CA . TYR B 1 92 ? -24.878 -35.477 10.674 1.00 57.85 84 TYR B CA 1
ATOM 2519 C C . TYR B 1 92 ? -25.517 -36.858 10.554 1.00 60.95 84 TYR B C 1
ATOM 2520 O O . TYR B 1 92 ? -24.820 -37.843 10.266 1.00 58.97 84 TYR B O 1
ATOM 2529 N N . PRO B 1 93 ? -26.834 -36.983 10.755 1.00 61.17 85 PRO B N 1
ATOM 2530 C CA . PRO B 1 93 ? -27.457 -38.315 10.734 1.00 63.97 85 PRO B CA 1
ATOM 2531 C C . PRO B 1 93 ? -27.658 -38.915 9.346 1.00 64.41 85 PRO B C 1
ATOM 2532 O O . PRO B 1 93 ? -27.996 -40.106 9.259 1.00 61.46 85 PRO B O 1
ATOM 2536 N N . GLY B 1 94 ? -27.450 -38.159 8.277 1.00 52.81 86 GLY B N 1
ATOM 2537 C CA . GLY B 1 94 ? -27.744 -38.647 6.942 1.00 52.49 86 GLY B CA 1
ATOM 2538 C C . GLY B 1 94 ? -29.099 -38.153 6.462 1.00 55.94 86 GLY B C 1
ATOM 2539 O O . GLY B 1 94 ? -30.003 -37.862 7.256 1.00 53.18 86 GLY B O 1
ATOM 2540 N N . LEU B 1 95 ? -29.245 -38.035 5.138 1.00 57.14 87 LEU B N 1
ATOM 2541 C CA . LEU B 1 95 ? -30.484 -37.479 4.591 1.00 56.82 87 LEU B CA 1
ATOM 2542 C C . LEU B 1 95 ? -31.677 -38.376 4.902 1.00 57.50 87 LEU B C 1
ATOM 2543 O O . LEU B 1 95 ? -32.642 -37.947 5.543 1.00 58.48 87 LEU B O 1
ATOM 2548 N N . LEU B 1 96 ? -31.611 -39.639 4.499 1.00 60.12 88 LEU B N 1
ATOM 2549 C CA . LEU B 1 96 ? -32.760 -40.521 4.677 1.00 61.09 88 LEU B CA 1
ATOM 2550 C C . LEU B 1 96 ? -33.186 -40.674 6.135 1.00 68.47 88 LEU B C 1
ATOM 2551 O O . LEU B 1 96 ? -34.402 -40.622 6.396 1.00 72.25 88 LEU B O 1
ATOM 2556 N N . PRO B 1 97 ? -32.285 -40.854 7.110 1.00 58.49 89 PRO B N 1
ATOM 2557 C CA . PRO B 1 97 ? -32.738 -40.869 8.511 1.00 59.82 89 PRO B CA 1
ATOM 2558 C C . PRO B 1 97 ? -33.305 -39.539 8.972 1.00 62.43 89 PRO B C 1
ATOM 2559 O O . PRO B 1 97 ? -34.157 -39.520 9.869 1.00 63.42 89 PRO B O 1
ATOM 2563 N N . LEU B 1 98 ? -32.830 -38.422 8.415 1.00 58.71 90 LEU B N 1
ATOM 2564 C CA . LEU B 1 98 ? -33.436 -37.129 8.719 1.00 58.52 90 LEU B CA 1
ATOM 2565 C C . LEU B 1 98 ? -34.874 -37.093 8.217 1.00 55.24 90 LEU B C 1
ATOM 2566 O O . LEU B 1 98 ? -35.788 -36.655 8.926 1.00 48.32 90 LEU B O 1
ATOM 2571 N N . CYS B 1 99 ? -35.084 -37.537 6.979 1.00 49.62 91 CYS B N 1
ATOM 2572 C CA . CYS B 1 99 ? -36.437 -37.619 6.452 1.00 54.56 91 CYS B CA 1
ATOM 2573 C C . CYS B 1 99 ? -37.255 -38.661 7.207 1.00 54.85 91 CYS B C 1
ATOM 2574 O O . CYS B 1 99 ? -38.464 -38.482 7.386 1.00 56.66 91 CYS B O 1
ATOM 2577 N N . ALA B 1 100 ? -36.615 -39.740 7.679 1.00 53.38 92 ALA B N 1
ATOM 2578 C CA . ALA B 1 100 ? -37.341 -40.734 8.470 1.00 48.94 92 ALA B CA 1
ATOM 2579 C C . ALA B 1 100 ? -37.854 -40.129 9.766 1.00 51.76 92 ALA B C 1
ATOM 2580 O O . ALA B 1 100 ? -38.966 -40.447 10.214 1.00 53.50 92 ALA B O 1
ATOM 2582 N N . GLN B 1 101 ? -37.073 -39.223 10.358 1.00 48.20 93 GLN B N 1
ATOM 2583 C CA . GLN B 1 101 ? -37.441 -38.582 11.614 1.00 63.17 93 GLN B CA 1
ATOM 2584 C C . GLN B 1 101 ? -38.450 -37.453 11.435 1.00 62.58 93 GLN B C 1
ATOM 2585 O O . GLN B 1 101 ? -39.281 -37.223 12.322 1.00 64.88 93 GLN B O 1
ATOM 2591 N N . THR B 1 102 ? -38.384 -36.716 10.328 1.00 60.21 94 THR B N 1
ATOM 2592 C CA . THR B 1 102 ? -39.246 -35.558 10.168 1.00 56.85 94 THR B CA 1
ATOM 2593 C C . THR B 1 102 ? -40.387 -35.772 9.173 1.00 53.87 94 THR B C 1
ATOM 2594 O O . THR B 1 102 ? -41.399 -35.081 9.274 1.00 46.62 94 THR B O 1
ATOM 2598 N N . ARG B 1 103 ? -40.278 -36.749 8.272 1.00 53.91 95 ARG B N 1
ATOM 2599 C CA . ARG B 1 103 ? -41.262 -37.044 7.233 1.00 56.30 95 ARG B CA 1
ATOM 2600 C C . ARG B 1 103 ? -41.639 -35.763 6.497 1.00 57.48 95 ARG B C 1
ATOM 2601 O O . ARG B 1 103 ? -42.803 -35.338 6.546 1.00 57.33 95 ARG B O 1
ATOM 2609 N N . PRO B 1 104 ? -40.712 -35.137 5.780 1.00 55.15 96 PRO B N 1
ATOM 2610 C CA . PRO B 1 104 ? -41.062 -33.921 5.040 1.00 55.31 96 PRO B CA 1
ATOM 2611 C C . PRO B 1 104 ? -41.893 -34.265 3.811 1.00 58.80 96 PRO B C 1
ATOM 2612 O O . PRO B 1 104 ? -41.925 -35.407 3.345 1.00 57.64 96 PRO B O 1
ATOM 2616 N N . ALA B 1 105 ? -42.589 -33.250 3.298 1.00 54.36 97 ALA B N 1
ATOM 2617 C CA . ALA B 1 105 ? -43.386 -33.437 2.092 1.00 51.39 97 ALA B CA 1
ATOM 2618 C C . ALA B 1 105 ? -42.502 -33.768 0.895 1.00 46.86 97 ALA B C 1
ATOM 2619 O O . ALA B 1 105 ? -42.890 -34.549 0.021 1.00 52.49 97 ALA B O 1
ATOM 2621 N N . GLN B 1 106 ? -41.321 -33.167 0.817 1.00 50.51 98 GLN B N 1
ATOM 2622 C CA . GLN B 1 106 ? -40.466 -33.391 -0.336 1.00 53.88 98 GLN B CA 1
ATOM 2623 C C . GLN B 1 106 ? -39.019 -33.602 0.109 1.00 52.68 98 GLN B C 1
ATOM 2624 O O . GLN B 1 106 ? -38.557 -33.004 1.082 1.00 54.36 98 GLN B O 1
ATOM 2630 N N . ALA B 1 107 ? -38.312 -34.466 -0.620 1.00 50.03 99 ALA B N 1
ATOM 2631 C CA . ALA B 1 107 ? -36.879 -34.673 -0.471 1.00 46.83 99 ALA B CA 1
ATOM 2632 C C . ALA B 1 107 ? -36.230 -34.471 -1.833 1.00 51.99 99 ALA B C 1
ATOM 2633 O O . ALA B 1 107 ? -36.520 -35.209 -2.779 1.00 48.77 99 ALA B O 1
ATOM 2635 N N . THR B 1 108 ? -35.343 -33.488 -1.932 1.00 59.09 100 THR B N 1
ATOM 2636 C CA . THR B 1 108 ? -34.684 -33.160 -3.188 1.00 56.21 100 THR B CA 1
ATOM 2637 C C . THR B 1 108 ? -33.270 -33.726 -3.130 1.00 57.94 100 THR B C 1
ATOM 2638 O O . THR B 1 108 ? -32.508 -33.407 -2.217 1.00 60.26 100 THR B O 1
ATOM 2642 N N . LEU B 1 109 ? -32.944 -34.611 -4.062 1.00 60.00 101 LEU B N 1
ATOM 2643 C CA . LEU B 1 109 ? -31.701 -35.365 -4.015 1.00 53.32 101 LEU B CA 1
ATOM 2644 C C . LEU B 1 109 ? -30.700 -34.713 -4.954 1.00 59.21 101 LEU B C 1
ATOM 2645 O O . LEU B 1 109 ? -30.993 -34.518 -6.139 1.00 63.03 101 LEU B O 1
ATOM 2650 N N . VAL B 1 110 ? -29.514 -34.410 -4.431 1.00 59.89 102 VAL B N 1
ATOM 2651 C CA . VAL B 1 110 ? -28.453 -33.747 -5.188 1.00 60.57 102 VAL B CA 1
ATOM 2652 C C . VAL B 1 110 ? -27.249 -34.677 -5.190 1.00 63.86 102 VAL B C 1
ATOM 2653 O O . VAL B 1 110 ? -27.094 -35.478 -4.260 1.00 72.19 102 VAL B O 1
ATOM 2657 N N . PRO B 1 111 ? -26.388 -34.621 -6.211 1.00 68.93 103 PRO B N 1
ATOM 2658 C CA . PRO B 1 111 ? -25.246 -35.554 -6.267 1.00 76.61 103 PRO B CA 1
ATOM 2659 C C . PRO B 1 111 ? -24.069 -35.237 -5.350 1.00 87.97 103 PRO B C 1
ATOM 2660 O O . PRO B 1 111 ? -23.291 -36.159 -5.065 1.00 95.16 103 PRO B O 1
ATOM 2664 N N . ASP B 1 112 ? -23.889 -34.000 -4.883 1.00 90.41 104 ASP B N 1
ATOM 2665 C CA . ASP B 1 112 ? -22.725 -33.705 -4.025 1.00 98.95 104 ASP B CA 1
ATOM 2666 C C . ASP B 1 112 ? -23.118 -33.148 -2.664 1.00 92.99 104 ASP B C 1
ATOM 2667 O O . ASP B 1 112 ? -22.441 -33.411 -1.669 1.00 84.76 104 ASP B O 1
ATOM 2672 N N . SER B 1 119 ? -24.503 -26.626 -5.227 1.00 102.82 111 SER B N 1
ATOM 2673 C CA . SER B 1 119 ? -25.151 -27.402 -6.282 1.00 99.80 111 SER B CA 1
ATOM 2674 C C . SER B 1 119 ? -24.901 -26.764 -7.650 1.00 106.79 111 SER B C 1
ATOM 2675 O O . SER B 1 119 ? -25.325 -25.636 -7.903 1.00 113.43 111 SER B O 1
ATOM 2678 N N . ASP B 1 120 ? -24.192 -27.483 -8.528 1.00 103.88 112 ASP B N 1
ATOM 2679 C CA . ASP B 1 120 ? -23.895 -26.965 -9.858 1.00 98.89 112 ASP B CA 1
ATOM 2680 C C . ASP B 1 120 ? -24.101 -27.987 -10.974 1.00 95.80 112 ASP B C 1
ATOM 2681 O O . ASP B 1 120 ? -23.720 -27.706 -12.118 1.00 96.12 112 ASP B O 1
ATOM 2683 N N . HIS B 1 121 ? -24.663 -29.162 -10.683 1.00 94.38 113 HIS B N 1
ATOM 2684 C CA . HIS B 1 121 ? -24.925 -30.183 -11.696 1.00 92.47 113 HIS B CA 1
ATOM 2685 C C . HIS B 1 121 ? -25.871 -31.238 -11.127 1.00 85.77 113 HIS B C 1
ATOM 2686 O O . HIS B 1 121 ? -26.085 -31.318 -9.913 1.00 80.77 113 HIS B O 1
ATOM 2693 N N . GLY B 1 122 ? -26.478 -32.009 -12.035 1.00 82.41 114 GLY B N 1
ATOM 2694 C CA . GLY B 1 122 ? -27.369 -33.090 -11.674 1.00 78.78 114 GLY B CA 1
ATOM 2695 C C . GLY B 1 122 ? -26.716 -34.465 -11.714 1.00 82.92 114 GLY B C 1
ATOM 2696 O O . GLY B 1 122 ? -25.501 -34.618 -11.864 1.00 83.95 114 GLY B O 1
ATOM 2697 N N . PHE B 1 123 ? -27.565 -35.485 -11.588 1.00 81.49 115 PHE B N 1
ATOM 2698 C CA . PHE B 1 123 ? -27.118 -36.868 -11.464 1.00 80.43 115 PHE B CA 1
ATOM 2699 C C . PHE B 1 123 ? -26.604 -37.406 -12.795 1.00 81.91 115 PHE B C 1
ATOM 2700 O O . PHE B 1 123 ? -27.059 -37.003 -13.868 1.00 81.79 115 PHE B O 1
ATOM 2708 N N . ASP B 1 124 ? -25.626 -38.316 -12.716 1.00 84.28 116 ASP B N 1
ATOM 2709 C CA . ASP B 1 124 ? -25.174 -39.099 -13.868 1.00 85.54 116 ASP B CA 1
ATOM 2710 C C . ASP B 1 124 ? -25.921 -40.428 -13.815 1.00 89.82 116 ASP B C 1
ATOM 2711 O O . ASP B 1 124 ? -25.503 -41.361 -13.123 1.00 87.12 116 ASP B O 1
ATOM 2713 N N . PHE B 1 125 ? -27.022 -40.520 -14.569 1.00 94.31 117 PHE B N 1
ATOM 2714 C CA . PHE B 1 125 ? -27.903 -41.678 -14.444 1.00 92.49 117 PHE B CA 1
ATOM 2715 C C . PHE B 1 125 ? -27.260 -42.958 -14.948 1.00 96.81 117 PHE B C 1
ATOM 2716 O O . PHE B 1 125 ? -27.675 -44.043 -14.531 1.00 102.40 117 PHE B O 1
ATOM 2724 N N . GLU B 1 126 ? -26.259 -42.864 -15.827 1.00 97.67 118 GLU B N 1
ATOM 2725 C CA . GLU B 1 126 ? -25.502 -44.054 -16.199 1.00 94.21 118 GLU B CA 1
ATOM 2726 C C . GLU B 1 126 ? -24.755 -44.616 -15.001 1.00 95.46 118 GLU B C 1
ATOM 2727 O O . GLU B 1 126 ? -24.622 -45.836 -14.867 1.00 98.81 118 GLU B O 1
ATOM 2729 N N . ARG B 1 127 ? -24.281 -43.744 -14.113 1.00 98.30 119 ARG B N 1
ATOM 2730 C CA . ARG B 1 127 ? -23.412 -44.135 -13.012 1.00 104.90 119 ARG B CA 1
ATOM 2731 C C . ARG B 1 127 ? -24.148 -44.389 -11.703 1.00 109.60 119 ARG B C 1
ATOM 2732 O O . ARG B 1 127 ? -23.773 -45.299 -10.961 1.00 114.28 119 ARG B O 1
ATOM 2734 N N . ASP B 1 128 ? -25.192 -43.624 -11.398 1.00 109.43 120 ASP B N 1
ATOM 2735 C CA . ASP B 1 128 ? -25.745 -43.611 -10.050 1.00 109.91 120 ASP B CA 1
ATOM 2736 C C . ASP B 1 128 ? -27.144 -44.206 -9.925 1.00 106.32 120 ASP B C 1
ATOM 2737 O O . ASP B 1 128 ? -27.655 -44.298 -8.805 1.00 101.13 120 ASP B O 1
ATOM 2742 N N . ALA B 1 129 ? -27.770 -44.625 -11.029 1.00 109.27 121 ALA B N 1
ATOM 2743 C CA . ALA B 1 129 ? -29.185 -45.001 -10.991 1.00 102.18 121 ALA B CA 1
ATOM 2744 C C . ALA B 1 129 ? -29.450 -46.195 -10.076 1.00 97.05 121 ALA B C 1
ATOM 2745 O O . ALA B 1 129 ? -30.489 -46.247 -9.409 1.00 92.83 121 ALA B O 1
ATOM 2747 N N . GLU B 1 130 ? -28.537 -47.170 -10.034 1.00 95.62 122 GLU B N 1
ATOM 2748 C CA . GLU B 1 130 ? -28.832 -48.398 -9.300 1.00 94.88 122 GLU B CA 1
ATOM 2749 C C . GLU B 1 130 ? -28.652 -48.272 -7.787 1.00 86.30 122 GLU B C 1
ATOM 2750 O O . GLU B 1 130 ? -29.390 -48.919 -7.035 1.00 81.98 122 GLU B O 1
ATOM 2756 N N . ARG B 1 131 ? -27.700 -47.474 -7.299 1.00 83.73 123 ARG B N 1
ATOM 2757 C CA . ARG B 1 131 ? -27.698 -47.257 -5.856 1.00 82.43 123 ARG B CA 1
ATOM 2758 C C . ARG B 1 131 ? -28.676 -46.162 -5.450 1.00 82.02 123 ARG B C 1
ATOM 2759 O O . ARG B 1 131 ? -28.947 -45.993 -4.256 1.00 83.68 123 ARG B O 1
ATOM 2767 N N . LEU B 1 132 ? -29.218 -45.436 -6.424 1.00 82.59 124 LEU B N 1
ATOM 2768 C CA . LEU B 1 132 ? -30.275 -44.461 -6.184 1.00 78.48 124 LEU B CA 1
ATOM 2769 C C . LEU B 1 132 ? -31.629 -45.142 -5.989 1.00 70.07 124 LEU B C 1
ATOM 2770 O O . LEU B 1 132 ? -32.424 -44.723 -5.139 1.00 62.62 124 LEU B O 1
ATOM 2775 N N . ARG B 1 133 ? -31.898 -46.187 -6.772 1.00 73.07 125 ARG B N 1
ATOM 2776 C CA . ARG B 1 133 ? -33.205 -46.850 -6.796 1.00 72.02 125 ARG B CA 1
ATOM 2777 C C . ARG B 1 133 ? -33.745 -47.241 -5.425 1.00 68.32 125 ARG B C 1
ATOM 2778 O O . ARG B 1 133 ? -34.888 -46.870 -5.117 1.00 66.82 125 ARG B O 1
ATOM 2786 N N . PRO B 1 134 ? -33.026 -47.984 -4.574 1.00 69.32 126 PRO B N 1
ATOM 2787 C CA . PRO B 1 134 ? -33.635 -48.389 -3.296 1.00 65.42 126 PRO B CA 1
ATOM 2788 C C . PRO B 1 134 ? -33.842 -47.223 -2.340 1.00 62.00 126 PRO B C 1
ATOM 2789 O O . PRO B 1 134 ? -34.681 -47.322 -1.432 1.00 57.50 126 PRO B O 1
ATOM 2793 N N . LEU B 1 135 ? -33.083 -46.135 -2.504 1.00 56.78 127 LEU B N 1
ATOM 2794 C CA . LEU B 1 135 ? -33.196 -44.982 -1.622 1.00 57.15 127 LEU B CA 1
ATOM 2795 C C . LEU B 1 135 ? -34.381 -44.111 -2.010 1.00 58.57 127 LEU B C 1
ATOM 2796 O O . LEU B 1 135 ? -35.109 -43.617 -1.139 1.00 59.69 127 LEU B O 1
ATOM 2801 N N . VAL B 1 136 ? -34.573 -43.894 -3.312 1.00 61.52 128 VAL B N 1
ATOM 2802 C CA . VAL B 1 136 ? -35.797 -43.252 -3.786 1.00 55.62 128 VAL B CA 1
ATOM 2803 C C . VAL B 1 136 ? -37.008 -43.995 -3.243 1.00 55.42 128 VAL B C 1
ATOM 2804 O O . VAL B 1 136 ? -37.909 -43.399 -2.644 1.00 59.09 128 VAL B O 1
ATOM 2808 N N . ALA B 1 137 ? -37.007 -45.322 -3.393 1.00 52.93 129 ALA B N 1
ATOM 2809 C CA . ALA B 1 137 ? -38.140 -46.131 -2.956 1.00 64.00 129 ALA B CA 1
ATOM 2810 C C . ALA B 1 137 ? -38.358 -46.019 -1.455 1.00 65.51 129 ALA B C 1
ATOM 2811 O O . ALA B 1 137 ? -39.501 -45.989 -0.987 1.00 68.04 129 ALA B O 1
ATOM 2813 N N . GLU B 1 138 ? -37.274 -45.979 -0.679 1.00 61.74 130 GLU B N 1
ATOM 2814 C CA . GLU B 1 138 ? -37.423 -45.871 0.766 1.00 58.41 130 GLU B CA 1
ATOM 2815 C C . GLU B 1 138 ? -37.968 -44.509 1.164 1.00 55.38 130 GLU B C 1
ATOM 2816 O O . GLU B 1 138 ? -38.768 -44.412 2.102 1.00 54.26 130 GLU B O 1
ATOM 2822 N N . LEU B 1 139 ? -37.551 -43.452 0.459 1.00 55.00 131 LEU B N 1
ATOM 2823 C CA . LEU B 1 139 ? -38.041 -42.108 0.755 1.00 62.65 131 LEU B CA 1
ATOM 2824 C C . LEU B 1 139 ? -39.538 -41.996 0.480 1.00 60.79 131 LEU B C 1
ATOM 2825 O O . LEU B 1 139 ? -40.292 -41.469 1.305 1.00 59.80 131 LEU B O 1
ATOM 2830 N N . LYS B 1 140 ? -39.987 -42.485 -0.677 1.00 59.04 132 LYS B N 1
ATOM 2831 C CA . LYS B 1 140 ? -41.416 -42.457 -0.970 1.00 61.05 132 LYS B CA 1
ATOM 2832 C C . LYS B 1 140 ? -42.198 -43.269 0.048 1.00 65.28 132 LYS B C 1
ATOM 2833 O O . LYS B 1 140 ? -43.251 -42.829 0.521 1.00 73.12 132 LYS B O 1
ATOM 2839 N N . ALA B 1 141 ? -41.664 -44.427 0.447 1.00 60.97 133 ALA B N 1
ATOM 2840 C CA . ALA B 1 141 ? -42.336 -45.270 1.430 1.00 59.30 133 ALA B CA 1
ATOM 2841 C C . ALA B 1 141 ? -42.543 -44.552 2.756 1.00 57.03 133 ALA B C 1
ATOM 2842 O O . ALA B 1 141 ? -43.383 -44.978 3.556 1.00 57.79 133 ALA B O 1
ATOM 2844 N N . MET B 1 142 ? -41.791 -43.486 3.011 1.00 60.34 134 MET B N 1
ATOM 2845 C CA . MET B 1 142 ? -41.977 -42.669 4.200 1.00 63.33 134 MET B CA 1
ATOM 2846 C C . MET B 1 142 ? -43.034 -41.595 4.015 1.00 65.17 134 MET B C 1
ATOM 2847 O O . MET B 1 142 ? -43.427 -40.966 5.000 1.00 68.92 134 MET B O 1
ATOM 2852 N N . GLY B 1 143 ? -43.493 -41.371 2.789 1.00 54.75 135 GLY B N 1
ATOM 2853 C CA . GLY B 1 143 ? -44.407 -40.292 2.500 1.00 57.36 135 GLY B CA 1
ATOM 2854 C C . GLY B 1 143 ? -43.797 -39.094 1.817 1.00 56.53 135 GLY B C 1
ATOM 2855 O O . GLY B 1 143 ? -44.475 -38.065 1.694 1.00 68.66 135 GLY B O 1
ATOM 2856 N N . CYS B 1 144 ? -42.551 -39.189 1.368 1.00 51.30 136 CYS B N 1
ATOM 2857 C CA . CYS B 1 144 ? -41.858 -38.060 0.758 1.00 58.87 136 CYS B CA 1
ATOM 2858 C C . CYS B 1 144 ? -42.018 -38.082 -0.755 1.00 53.65 136 CYS B C 1
ATOM 2859 O O . CYS B 1 144 ? -41.814 -39.121 -1.389 1.00 56.12 136 CYS B O 1
ATOM 2862 N N . ARG B 1 145 ? -42.364 -36.938 -1.335 1.00 51.53 137 ARG B N 1
ATOM 2863 C CA . ARG B 1 145 ? -42.129 -36.764 -2.760 1.00 53.32 137 ARG B CA 1
ATOM 2864 C C . ARG B 1 145 ? -40.634 -36.727 -2.992 1.00 55.03 137 ARG B C 1
ATOM 2865 O O . ARG B 1 145 ? -39.885 -36.176 -2.184 1.00 65.57 137 ARG B O 1
ATOM 2873 N N . VAL B 1 146 ? -40.182 -37.354 -4.067 1.00 56.08 138 VAL B N 1
ATOM 2874 C CA . VAL B 1 146 ? -38.752 -37.436 -4.345 1.00 61.34 138 VAL B CA 1
ATOM 2875 C C . VAL B 1 146 ? -38.482 -36.644 -5.609 1.00 62.95 138 VAL B C 1
ATOM 2876 O O . VAL B 1 146 ? -39.046 -36.943 -6.669 1.00 63.03 138 VAL B O 1
ATOM 2880 N N . SER B 1 147 ? -37.635 -35.629 -5.498 1.00 59.55 139 SER B N 1
ATOM 2881 C CA . SER B 1 147 ? -37.262 -34.815 -6.640 1.00 55.81 139 SER B CA 1
ATOM 2882 C C . SER B 1 147 ? -35.769 -34.972 -6.870 1.00 58.70 139 SER B C 1
ATOM 2883 O O . SER B 1 147 ? -34.993 -35.057 -5.915 1.00 58.88 139 SER B O 1
ATOM 2886 N N . LEU B 1 148 ? -35.378 -35.019 -8.140 1.00 61.32 140 LEU B N 1
ATOM 2887 C CA . LEU B 1 148 ? -33.998 -35.254 -8.540 1.00 56.17 140 LEU B CA 1
ATOM 2888 C C . LEU B 1 148 ? -33.479 -34.020 -9.260 1.00 63.35 140 LEU B C 1
ATOM 2889 O O . LEU B 1 148 ? -34.062 -33.585 -10.260 1.00 65.86 140 LEU B O 1
ATOM 2894 N N . PHE B 1 149 ? -32.381 -33.472 -8.750 1.00 67.30 141 PHE B N 1
ATOM 2895 C CA . PHE B 1 149 ? -31.684 -32.359 -9.379 1.00 68.54 141 PHE B CA 1
ATOM 2896 C C . PHE B 1 149 ? -31.100 -32.825 -10.713 1.00 72.86 141 PHE B C 1
ATOM 2897 O O . PHE B 1 149 ? -30.326 -33.788 -10.750 1.00 77.00 141 PHE B O 1
ATOM 2905 N N . VAL B 1 150 ? -31.502 -32.184 -11.816 1.00 69.79 142 VAL B N 1
ATOM 2906 C CA . VAL B 1 150 ? -31.044 -32.566 -13.148 1.00 69.00 142 VAL B CA 1
ATOM 2907 C C . VAL B 1 150 ? -30.625 -31.323 -13.925 1.00 71.85 142 VAL B C 1
ATOM 2908 O O . VAL B 1 150 ? -31.126 -30.219 -13.689 1.00 76.19 142 VAL B O 1
ATOM 2912 N N . ASP B 1 151 ? -29.700 -31.512 -14.866 1.00 69.39 143 ASP B N 1
ATOM 2913 C CA . ASP B 1 151 ? -29.354 -30.463 -15.816 1.00 75.84 143 ASP B CA 1
ATOM 2914 C C . ASP B 1 151 ? -30.342 -30.449 -16.976 1.00 84.01 143 ASP B C 1
ATOM 2915 O O . ASP B 1 151 ? -30.785 -31.501 -17.445 1.00 91.16 143 ASP B O 1
ATOM 2920 N N . ALA B 1 152 ? -30.684 -29.243 -17.440 1.00 84.89 144 ALA B N 1
ATOM 2921 C CA . ALA B 1 152 ? -31.633 -29.106 -18.539 1.00 91.00 144 ALA B CA 1
ATOM 2922 C C . ALA B 1 152 ? -31.109 -29.719 -19.831 1.00 95.34 144 ALA B C 1
ATOM 2923 O O . ALA B 1 152 ? -31.909 -30.059 -20.712 1.00 102.98 144 ALA B O 1
ATOM 2925 N N . GLY B 1 153 ? -29.794 -29.851 -19.972 1.00 89.52 145 GLY B N 1
ATOM 2926 C CA . GLY B 1 153 ? -29.193 -30.465 -21.135 1.00 92.40 145 GLY B CA 1
ATOM 2927 C C . GLY B 1 153 ? -28.953 -31.954 -21.014 1.00 95.91 145 GLY B C 1
ATOM 2928 O O . GLY B 1 153 ? -28.298 -32.534 -21.886 1.00 96.99 145 GLY B O 1
ATOM 2929 N N . ASN B 1 154 ? -29.452 -32.587 -19.960 1.00 98.60 146 ASN B N 1
ATOM 2930 C CA . ASN B 1 154 ? -29.234 -34.013 -19.743 1.00 103.51 146 ASN B CA 1
ATOM 2931 C C . ASN B 1 154 ? -29.927 -34.822 -20.834 1.00 111.16 146 ASN B C 1
ATOM 2932 O O . ASN B 1 154 ? -31.157 -34.745 -20.963 1.00 109.50 146 ASN B O 1
ATOM 2937 N N . PRO B 1 155 ? -29.194 -35.608 -21.633 1.00 117.52 147 PRO B N 1
ATOM 2938 C CA . PRO B 1 155 ? -29.860 -36.440 -22.648 1.00 123.22 147 PRO B CA 1
ATOM 2939 C C . PRO B 1 155 ? -30.562 -37.657 -22.069 1.00 128.42 147 PRO B C 1
ATOM 2940 O O . PRO B 1 155 ? -31.437 -38.225 -22.739 1.00 132.09 147 PRO B O 1
ATOM 2944 N N . LEU B 1 156 ? -30.212 -38.068 -20.848 1.00 125.17 148 LEU B N 1
ATOM 2945 C CA . LEU B 1 156 ? -30.845 -39.190 -20.165 1.00 119.00 148 LEU B CA 1
ATOM 2946 C C . LEU B 1 156 ? -31.770 -38.711 -19.049 1.00 109.95 148 LEU B C 1
ATOM 2947 O O . LEU B 1 156 ? -32.003 -39.424 -18.069 1.00 109.53 148 LEU B O 1
ATOM 2949 N N . LEU B 1 157 ? -32.293 -37.491 -19.193 1.00 100.79 149 LEU B N 1
ATOM 2950 C CA . LEU B 1 157 ? -33.130 -36.888 -18.161 1.00 94.22 149 LEU B CA 1
ATOM 2951 C C . LEU B 1 157 ? -34.349 -37.746 -17.837 1.00 90.33 149 LEU B C 1
ATOM 2952 O O . LEU B 1 157 ? -34.722 -37.887 -16.666 1.00 89.58 149 LEU B O 1
ATOM 2957 N N . GLU B 1 158 ? -34.976 -38.339 -18.859 1.00 86.86 150 GLU B N 1
ATOM 2958 C CA . GLU B 1 158 ? -36.189 -39.120 -18.639 1.00 85.69 150 GLU B CA 1
ATOM 2959 C C . GLU B 1 158 ? -35.959 -40.302 -17.705 1.00 87.96 150 GLU B C 1
ATOM 2960 O O . GLU B 1 158 ? -36.922 -40.809 -17.120 1.00 88.32 150 GLU B O 1
ATOM 2962 N N . GLN B 1 159 ? -34.706 -40.739 -17.539 1.00 90.07 151 GLN B N 1
ATOM 2963 C CA . GLN B 1 159 ? -34.383 -41.884 -16.692 1.00 88.86 151 GLN B CA 1
ATOM 2964 C C . GLN B 1 159 ? -34.701 -41.654 -15.222 1.00 81.61 151 GLN B C 1
ATOM 2965 O O . GLN B 1 159 ? -34.633 -42.610 -14.443 1.00 79.19 151 GLN B O 1
ATOM 2971 N N . ALA B 1 160 ? -35.000 -40.417 -14.814 1.00 72.84 152 ALA B N 1
ATOM 2972 C CA . ALA B 1 160 ? -35.390 -40.181 -13.429 1.00 64.29 152 ALA B CA 1
ATOM 2973 C C . ALA B 1 160 ? -36.737 -40.816 -13.120 1.00 66.78 152 ALA B C 1
ATOM 2974 O O . ALA B 1 160 ? -37.008 -41.169 -11.964 1.00 63.57 152 ALA B O 1
ATOM 2976 N N . ALA B 1 161 ? -37.598 -40.943 -14.136 1.00 71.41 153 ALA B N 1
ATOM 2977 C CA . ALA B 1 161 ? -38.847 -41.686 -13.984 1.00 75.03 153 ALA B CA 1
ATOM 2978 C C . ALA B 1 161 ? -38.577 -43.170 -13.814 1.00 81.19 153 ALA B C 1
ATOM 2979 O O . ALA B 1 161 ? -39.283 -43.852 -13.064 1.00 81.02 153 ALA B O 1
ATOM 2981 N N . GLU B 1 162 ? -37.576 -43.689 -14.529 1.00 87.27 154 GLU B N 1
ATOM 2982 C CA . GLU B 1 162 ? -37.217 -45.096 -14.408 1.00 87.64 154 GLU B CA 1
ATOM 2983 C C . GLU B 1 162 ? -36.791 -45.424 -12.983 1.00 83.38 154 GLU B C 1
ATOM 2984 O O . GLU B 1 162 ? -37.041 -46.530 -12.488 1.00 82.90 154 GLU B O 1
ATOM 2990 N N . VAL B 1 163 ? -36.132 -44.475 -12.312 1.00 82.00 155 VAL B N 1
ATOM 2991 C CA . VAL B 1 163 ? -35.687 -44.691 -10.941 1.00 80.52 155 VAL B CA 1
ATOM 2992 C C . VAL B 1 163 ? -36.849 -44.650 -9.958 1.00 73.60 155 VAL B C 1
ATOM 2993 O O . VAL B 1 163 ? -36.740 -45.182 -8.846 1.00 78.41 155 VAL B O 1
ATOM 2997 N N . GLY B 1 164 ? -37.969 -44.044 -10.337 1.00 67.05 156 GLY B N 1
ATOM 2998 C CA . GLY B 1 164 ? -39.109 -43.941 -9.456 1.00 62.00 156 GLY B CA 1
ATOM 2999 C C . GLY B 1 164 ? -39.333 -42.572 -8.860 1.00 64.60 156 GLY B C 1
ATOM 3000 O O . GLY B 1 164 ? -40.176 -42.440 -7.966 1.00 67.63 156 GLY B O 1
ATOM 3001 N N . ALA B 1 165 ? -38.585 -41.560 -9.297 1.00 60.66 157 ALA B N 1
ATOM 3002 C CA . ALA B 1 165 ? -38.737 -40.225 -8.746 1.00 61.30 157 ALA B CA 1
ATOM 3003 C C . ALA B 1 165 ? -40.064 -39.612 -9.177 1.00 65.38 157 ALA B C 1
ATOM 3004 O O . ALA B 1 165 ? -40.579 -39.886 -10.262 1.00 71.15 157 ALA B O 1
ATOM 3006 N N . ASP B 1 166 ? -40.617 -38.770 -8.309 1.00 62.70 158 ASP B N 1
ATOM 3007 C CA . ASP B 1 166 ? -41.878 -38.103 -8.600 1.00 63.71 158 ASP B CA 1
ATOM 3008 C C . ASP B 1 166 ? -41.677 -36.809 -9.377 1.00 59.97 158 ASP B C 1
ATOM 3009 O O . ASP B 1 166 ? -42.532 -36.442 -10.189 1.00 53.78 158 ASP B O 1
ATOM 3014 N N . ARG B 1 167 ? -40.566 -36.112 -9.150 1.00 52.88 159 ARG B N 1
ATOM 3015 C CA . ARG B 1 167 ? -40.304 -34.847 -9.817 1.00 58.76 159 ARG B CA 1
ATOM 3016 C C . ARG B 1 167 ? -38.833 -34.747 -10.185 1.00 66.51 159 ARG B C 1
ATOM 3017 O O . ARG B 1 167 ? -37.987 -35.483 -9.671 1.00 67.59 159 ARG B O 1
ATOM 3025 N N . VAL B 1 168 ? -38.540 -33.812 -11.084 1.00 63.95 160 VAL B N 1
ATOM 3026 C CA . VAL B 1 168 ? -37.180 -33.349 -11.309 1.00 62.82 160 VAL B CA 1
ATOM 3027 C C . VAL B 1 168 ? -37.141 -31.869 -10.973 1.00 65.45 160 VAL B C 1
ATOM 3028 O O . VAL B 1 168 ? -38.129 -31.145 -11.148 1.00 71.67 160 VAL B O 1
ATOM 3032 N N . GLU B 1 169 ? -35.993 -31.421 -10.483 1.00 59.67 161 GLU B N 1
ATOM 3033 C CA . GLU B 1 169 ? -35.741 -30.001 -10.272 1.00 56.17 161 GLU B CA 1
ATOM 3034 C C . GLU B 1 169 ? -34.684 -29.575 -11.281 1.00 57.42 161 GLU B C 1
ATOM 3035 O O . GLU B 1 169 ? -33.529 -30.004 -11.199 1.00 55.91 161 GLU B O 1
ATOM 3041 N N . LEU B 1 170 ? -35.089 -28.756 -12.243 1.00 64.18 162 LEU B N 1
ATOM 3042 C CA . LEU B 1 170 ? -34.147 -28.207 -13.209 1.00 70.00 162 LEU B CA 1
ATOM 3043 C C . LEU B 1 170 ? -33.206 -27.215 -12.530 1.00 67.13 162 LEU B C 1
ATOM 3044 O O . LEU B 1 170 ? -33.650 -26.280 -11.861 1.00 74.48 162 LEU B O 1
ATOM 3049 N N . TYR B 1 171 ? -31.903 -27.442 -12.681 1.00 69.22 163 TYR B N 1
ATOM 3050 C CA . TYR B 1 171 ? -30.880 -26.539 -12.152 1.00 67.93 163 TYR B CA 1
ATOM 3051 C C . TYR B 1 171 ? -30.820 -25.300 -13.032 1.00 64.05 163 TYR B C 1
ATOM 3052 O O . TYR B 1 171 ? -30.364 -25.372 -14.179 1.00 69.70 163 TYR B O 1
ATOM 3061 N N . THR B 1 172 ? -31.290 -24.165 -12.511 1.00 60.55 164 THR B N 1
ATOM 3062 C CA . THR B 1 172 ? -31.483 -22.964 -13.319 1.00 73.47 164 THR B CA 1
ATOM 3063 C C . THR B 1 172 ? -30.281 -22.022 -13.319 1.00 71.85 164 THR B C 1
ATOM 3064 O O . THR B 1 172 ? -30.409 -20.885 -13.790 1.00 70.41 164 THR B O 1
ATOM 3068 N N . GLY B 1 173 ? -29.145 -22.449 -12.770 1.00 72.24 165 GLY B N 1
ATOM 3069 C CA . GLY B 1 173 ? -27.923 -21.678 -12.813 1.00 73.53 165 GLY B CA 1
ATOM 3070 C C . GLY B 1 173 ? -27.609 -21.083 -14.176 1.00 75.48 165 GLY B C 1
ATOM 3071 O O . GLY B 1 173 ? -27.555 -19.858 -14.338 1.00 77.13 165 GLY B O 1
ATOM 3072 N N . PRO B 1 174 ? -27.424 -21.932 -15.192 1.00 72.87 166 PRO B N 1
ATOM 3073 C CA . PRO B 1 174 ? -27.059 -21.409 -16.518 1.00 77.69 166 PRO B CA 1
ATOM 3074 C C . PRO B 1 174 ? -28.102 -20.494 -17.137 1.00 83.53 166 PRO B C 1
ATOM 3075 O O . PRO B 1 174 ? -27.739 -19.654 -17.972 1.00 84.89 166 PRO B O 1
ATOM 3079 N N . TYR B 1 175 ? -29.376 -20.606 -16.749 1.00 81.95 167 TYR B N 1
ATOM 3080 C CA . TYR B 1 175 ? -30.365 -19.647 -17.233 1.00 78.91 167 TYR B CA 1
ATOM 3081 C C . TYR B 1 175 ? -30.141 -18.267 -16.618 1.00 73.81 167 TYR B C 1
ATOM 3082 O O . TYR B 1 175 ? -30.151 -17.252 -17.323 1.00 74.22 167 TYR B O 1
ATOM 3091 N N . ALA B 1 176 ? -29.932 -18.212 -15.300 1.00 69.29 168 ALA B N 1
ATOM 3092 C CA . ALA B 1 176 ? -29.737 -16.927 -14.636 1.00 68.76 168 ALA B CA 1
ATOM 3093 C C . ALA B 1 176 ? -28.474 -16.236 -15.128 1.00 75.81 168 ALA B C 1
ATOM 3094 O O . ALA B 1 176 ? -28.447 -15.010 -15.283 1.00 81.55 168 ALA B O 1
ATOM 3096 N N . GLU B 1 177 ? -27.414 -17.007 -15.366 1.00 78.35 169 GLU B N 1
ATOM 3097 C CA . GLU B 1 177 ? -26.193 -16.441 -15.924 1.00 83.71 169 GLU B CA 1
ATOM 3098 C C . GLU B 1 177 ? -26.444 -15.872 -17.315 1.00 89.82 169 GLU B C 1
ATOM 3099 O O . GLU B 1 177 ? -25.917 -14.810 -17.665 1.00 98.32 169 GLU B O 1
ATOM 3105 N N . ALA B 1 178 ? -27.256 -16.559 -18.123 1.00 91.64 170 ALA B N 1
ATOM 3106 C CA . ALA B 1 178 ? -27.610 -16.028 -19.435 1.00 89.58 170 ALA B CA 1
ATOM 3107 C C . ALA B 1 178 ? -28.546 -14.835 -19.322 1.00 91.12 170 ALA B C 1
ATOM 3108 O O . ALA B 1 178 ? -28.478 -13.918 -20.147 1.00 96.86 170 ALA B O 1
ATOM 3110 N N . HIS B 1 179 ? -29.419 -14.823 -18.312 1.00 85.95 171 HIS B N 1
ATOM 3111 C CA . HIS B 1 179 ? -30.356 -13.713 -18.174 1.00 85.09 171 HIS B CA 1
ATOM 3112 C C . HIS B 1 179 ? -29.633 -12.416 -17.825 1.00 87.66 171 HIS B C 1
ATOM 3113 O O . HIS B 1 179 ? -29.935 -11.360 -18.394 1.00 92.29 171 HIS B O 1
ATOM 3120 N N . ALA B 1 180 ? -28.657 -12.480 -16.915 1.00 84.99 172 ALA B N 1
ATOM 3121 C CA . ALA B 1 180 ? -27.904 -11.284 -16.547 1.00 78.55 172 ALA B CA 1
ATOM 3122 C C . ALA B 1 180 ? -27.107 -10.737 -17.728 1.00 84.84 172 ALA B C 1
ATOM 3123 O O . ALA B 1 180 ? -26.966 -9.517 -17.881 1.00 91.95 172 ALA B O 1
ATOM 3125 N N . ALA B 1 181 ? -26.582 -11.622 -18.580 1.00 84.21 173 ALA B N 1
ATOM 3126 C CA . ALA B 1 181 ? -25.855 -11.184 -19.765 1.00 83.70 173 ALA B CA 1
ATOM 3127 C C . ALA B 1 181 ? -26.771 -10.638 -20.852 1.00 87.57 173 ALA B C 1
ATOM 3128 O O . ALA B 1 181 ? -26.271 -10.103 -21.847 1.00 91.26 173 ALA B O 1
ATOM 3130 N N . GLY B 1 182 ? -28.087 -10.758 -20.689 1.00 89.05 174 GLY B N 1
ATOM 3131 C CA . GLY B 1 182 ? -29.028 -10.185 -21.630 1.00 94.38 174 GLY B CA 1
ATOM 3132 C C . GLY B 1 182 ? -29.724 -11.182 -22.537 1.00 99.70 174 GLY B C 1
ATOM 3133 O O . GLY B 1 182 ? -30.955 -11.175 -22.631 1.00 105.70 174 GLY B O 1
ATOM 3134 N N . ASP B 1 183 ? -28.969 -12.065 -23.185 1.00 96.38 175 ASP B N 1
ATOM 3135 C CA . ASP B 1 183 ? -29.531 -12.996 -24.163 1.00 95.62 175 ASP B CA 1
ATOM 3136 C C . ASP B 1 183 ? -29.714 -14.342 -23.473 1.00 95.32 175 ASP B C 1
ATOM 3137 O O . ASP B 1 183 ? -28.769 -15.125 -23.347 1.00 96.90 175 ASP B O 1
ATOM 3139 N N . ALA B 1 184 ? -30.945 -14.611 -23.037 1.00 90.71 176 ALA B N 1
ATOM 3140 C CA . ALA B 1 184 ? -31.297 -15.860 -22.376 1.00 82.48 176 ALA B CA 1
ATOM 3141 C C . ALA B 1 184 ? -32.264 -16.694 -23.198 1.00 85.46 176 ALA B C 1
ATOM 3142 O O . ALA B 1 184 ? -32.803 -17.682 -22.689 1.00 88.75 176 ALA B O 1
ATOM 3144 N N . ALA B 1 185 ? -32.490 -16.324 -24.460 1.00 88.25 177 ALA B N 1
ATOM 3145 C CA . ALA B 1 185 ? -33.458 -17.038 -25.285 1.00 88.66 177 ALA B CA 1
ATOM 3146 C C . ALA B 1 185 ? -33.031 -18.482 -25.497 1.00 93.77 177 ALA B C 1
ATOM 3147 O O . ALA B 1 185 ? -33.842 -19.406 -25.367 1.00 94.70 177 ALA B O 1
ATOM 3149 N N . ALA B 1 186 ? -31.759 -18.692 -25.847 1.00 97.62 178 ALA B N 1
ATOM 3150 C CA . ALA B 1 186 ? -31.260 -20.050 -26.039 1.00 97.44 178 ALA B CA 1
ATOM 3151 C C . ALA B 1 186 ? -31.474 -20.892 -24.789 1.00 95.50 178 ALA B C 1
ATOM 3152 O O . ALA B 1 186 ? -31.830 -22.073 -24.879 1.00 97.07 178 ALA B O 1
ATOM 3154 N N . MET B 1 187 ? -31.253 -20.300 -23.611 1.00 91.44 179 MET B N 1
ATOM 3155 C CA . MET B 1 187 ? -31.462 -21.028 -22.364 1.00 89.24 179 MET B CA 1
ATOM 3156 C C . MET B 1 187 ? -32.937 -21.307 -22.117 1.00 87.17 179 MET B C 1
ATOM 3157 O O . MET B 1 187 ? -33.294 -22.377 -21.611 1.00 86.92 179 MET B O 1
ATOM 3162 N N . LEU B 1 188 ? -33.810 -20.365 -22.474 1.00 84.42 180 LEU B N 1
ATOM 3163 C CA . LEU B 1 188 ? -35.233 -20.543 -22.204 1.00 80.45 180 LEU B CA 1
ATOM 3164 C C . LEU B 1 188 ? -35.836 -21.646 -23.067 1.00 75.62 180 LEU B C 1
ATOM 3165 O O . LEU B 1 188 ? -36.674 -22.422 -22.594 1.00 71.93 180 LEU B O 1
ATOM 3170 N N . GLU B 1 189 ? -35.438 -21.726 -24.337 1.00 74.18 181 GLU B N 1
ATOM 3171 C CA . GLU B 1 189 ? -35.924 -22.818 -25.168 1.00 77.44 181 GLU B CA 1
ATOM 3172 C C . GLU B 1 189 ? -35.429 -24.152 -24.631 1.00 81.84 181 GLU B C 1
ATOM 3173 O O . GLU B 1 189 ? -36.175 -25.137 -24.612 1.00 82.43 181 GLU B O 1
ATOM 3175 N N . LEU B 1 190 ? -34.180 -24.191 -24.159 1.00 79.81 182 LEU B N 1
ATOM 3176 C CA . LEU B 1 190 ? -33.632 -25.421 -23.600 1.00 77.04 182 LEU B CA 1
ATOM 3177 C C . LEU B 1 190 ? -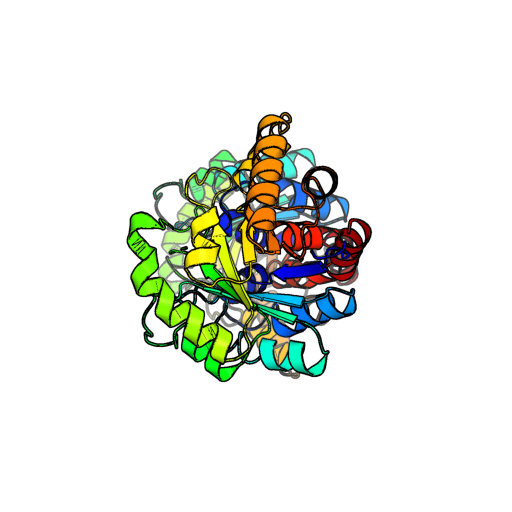34.378 -25.837 -22.339 1.00 69.02 182 LEU B C 1
ATOM 3178 O O . LEU B 1 190 ? -34.770 -26.999 -22.191 1.00 69.52 182 LEU B O 1
ATOM 3183 N N . PHE B 1 191 ? -34.570 -24.903 -21.407 1.00 63.59 183 PHE B N 1
ATOM 3184 C CA . PHE B 1 191 ? -35.270 -25.233 -20.171 1.00 66.01 183 PHE B CA 1
ATOM 3185 C C . PHE B 1 191 ? -36.738 -25.543 -20.417 1.00 74.63 183 PHE B C 1
ATOM 3186 O O . PHE B 1 191 ? -37.317 -26.371 -19.705 1.00 79.78 183 PHE B O 1
ATOM 3194 N N . ALA B 1 192 ? -37.364 -24.879 -21.392 1.00 75.81 184 ALA B N 1
ATOM 3195 C CA . ALA B 1 192 ? -38.730 -25.239 -21.760 1.00 76.82 184 ALA B CA 1
ATOM 3196 C C . ALA B 1 192 ? -38.789 -26.654 -22.324 1.00 74.67 184 ALA B C 1
ATOM 3197 O O . ALA B 1 192 ? -39.647 -27.456 -21.937 1.00 67.16 184 ALA B O 1
ATOM 3199 N N . THR B 1 193 ? -37.862 -26.982 -23.231 1.00 77.40 185 THR B N 1
ATOM 3200 C CA . THR B 1 193 ? -37.813 -28.323 -23.802 1.00 79.10 185 THR B CA 1
ATOM 3201 C C . THR B 1 193 ? -37.559 -29.370 -22.723 1.00 82.45 185 THR B C 1
ATOM 3202 O O . THR B 1 193 ? -38.197 -30.430 -22.712 1.00 84.57 185 THR B O 1
ATOM 3206 N N . ALA B 1 194 ? -36.619 -29.097 -21.812 1.00 79.15 186 ALA B N 1
ATOM 3207 C CA . ALA B 1 194 ? -36.376 -30.023 -20.710 1.00 77.18 186 ALA B CA 1
ATOM 3208 C C . ALA B 1 194 ? -37.633 -30.226 -19.872 1.00 72.10 186 ALA B C 1
ATOM 3209 O O . ALA B 1 194 ? -37.979 -31.361 -19.522 1.00 69.21 186 ALA B O 1
ATOM 3211 N N . ALA B 1 195 ? -38.340 -29.140 -19.555 1.00 74.78 187 ALA B N 1
ATOM 3212 C CA . ALA B 1 195 ? -39.576 -29.262 -18.787 1.00 75.96 187 ALA B CA 1
ATOM 3213 C C . ALA B 1 195 ? -40.592 -30.136 -19.511 1.00 81.03 187 ALA B C 1
ATOM 3214 O O . ALA B 1 195 ? -41.270 -30.959 -18.885 1.00 79.13 187 ALA B O 1
ATOM 3216 N N . ARG B 1 196 ? -40.718 -29.959 -20.830 1.00 87.06 188 ARG B N 1
ATOM 3217 C CA . ARG B 1 196 ? -41.696 -30.718 -21.605 1.00 88.45 188 ARG B CA 1
ATOM 3218 C C . ARG B 1 196 ? -41.350 -32.203 -21.663 1.00 85.32 188 ARG B C 1
ATOM 3219 O O . ARG B 1 196 ? -42.241 -33.054 -21.564 1.00 85.24 188 ARG B O 1
ATOM 3227 N N . ARG B 1 197 ? -40.062 -32.535 -21.806 1.00 86.08 189 ARG B N 1
ATOM 3228 C CA . ARG B 1 197 ? -39.647 -33.937 -21.820 1.00 81.85 189 ARG B CA 1
ATOM 3229 C C . ARG B 1 197 ? -39.983 -34.623 -20.503 1.00 74.17 189 ARG B C 1
ATOM 3230 O O . ARG B 1 197 ? -40.468 -35.761 -20.492 1.00 78.44 189 ARG B O 1
ATOM 3238 N N . ALA B 1 198 ? -39.727 -33.948 -19.382 1.00 68.90 190 ALA B N 1
ATOM 3239 C CA . ALA B 1 198 ? -40.008 -34.551 -18.086 1.00 67.74 190 ALA B CA 1
ATOM 3240 C C . ALA B 1 198 ? -41.497 -34.791 -17.913 1.00 70.05 190 ALA B C 1
ATOM 3241 O O . ALA B 1 198 ? -41.913 -35.874 -17.479 1.00 68.61 190 ALA B O 1
ATOM 3243 N N . GLN B 1 199 ? -42.316 -33.805 -18.291 1.00 72.86 191 GLN B N 1
ATOM 3244 C CA . GLN B 1 199 ? -43.760 -33.906 -18.104 1.00 71.92 191 GLN B CA 1
ATOM 3245 C C . GLN B 1 199 ? -44.362 -35.006 -18.970 1.00 68.59 191 GLN B C 1
ATOM 3246 O O . GLN B 1 199 ? -45.376 -35.602 -18.595 1.00 66.25 191 GLN B O 1
ATOM 3252 N N . ALA B 1 200 ? -43.742 -35.303 -20.111 1.00 68.70 192 ALA B N 1
ATOM 3253 C CA . ALA B 1 200 ? -44.173 -36.419 -20.935 1.00 76.23 192 ALA B CA 1
ATOM 3254 C C . ALA B 1 200 ? -43.919 -37.773 -20.281 1.00 86.70 192 ALA B C 1
ATOM 3255 O O . ALA B 1 200 ? -44.401 -38.784 -20.801 1.00 95.47 192 ALA B O 1
ATOM 3257 N N . MET B 1 201 ? -43.172 -37.823 -19.176 1.00 89.01 193 MET B N 1
ATOM 3258 C CA . MET B 1 201 ? -42.912 -39.061 -18.444 1.00 87.24 193 MET B CA 1
ATOM 3259 C C . MET B 1 201 ? -43.672 -39.142 -17.125 1.00 80.14 193 MET B C 1
ATOM 3260 O O . MET B 1 201 ? -43.390 -40.031 -16.315 1.00 81.26 193 MET B O 1
ATOM 3265 N N . GLY B 1 202 ? -44.602 -38.224 -16.874 1.00 72.71 194 GLY B N 1
ATOM 3266 C CA . GLY B 1 202 ? -45.282 -38.184 -15.595 1.00 71.52 194 GLY B CA 1
ATOM 3267 C C . GLY B 1 202 ? -44.511 -37.525 -14.472 1.00 68.93 194 GLY B C 1
ATOM 3268 O O . GLY B 1 202 ? -44.871 -37.694 -13.304 1.00 74.34 194 GLY B O 1
ATOM 3269 N N . LEU B 1 203 ? -43.458 -36.778 -14.780 1.00 67.33 195 LEU B N 1
ATOM 3270 C CA . LEU B 1 203 ? -42.656 -36.109 -13.762 1.00 70.85 195 LEU B CA 1
ATOM 3271 C C . LEU B 1 203 ? -43.130 -34.671 -13.577 1.00 70.14 195 LEU B C 1
ATOM 3272 O O . LEU B 1 203 ? -43.370 -33.959 -14.559 1.00 69.65 195 LEU B O 1
ATOM 3277 N N . GLY B 1 204 ? -43.279 -34.255 -12.318 1.00 66.24 196 GLY B N 1
ATOM 3278 C CA . GLY B 1 204 ? -43.434 -32.850 -12.025 1.00 65.34 196 GLY B CA 1
ATOM 3279 C C . GLY B 1 204 ? -42.105 -32.121 -12.084 1.00 67.03 196 GLY B C 1
ATOM 3280 O O . GLY B 1 204 ? -41.035 -32.708 -11.943 1.00 76.62 196 GLY B O 1
ATOM 3281 N N . VAL B 1 205 ? -42.171 -30.813 -12.294 1.00 62.03 197 VAL B N 1
ATOM 3282 C CA . VAL B 1 205 ? -40.988 -29.999 -12.554 1.00 65.75 197 VAL B CA 1
ATOM 3283 C C . VAL B 1 205 ? -40.893 -28.904 -11.500 1.00 65.92 197 VAL B C 1
ATOM 3284 O O . VAL B 1 205 ? -41.778 -28.044 -11.410 1.00 63.87 197 VAL B O 1
ATOM 3288 N N . ASN B 1 206 ? -39.830 -28.947 -10.701 1.00 67.93 198 ASN B N 1
ATOM 3289 C CA . ASN B 1 206 ? -39.450 -27.852 -9.817 1.00 62.90 198 ASN B CA 1
ATOM 3290 C C . ASN B 1 206 ? -38.257 -27.120 -10.413 1.00 60.54 198 ASN B C 1
ATOM 3291 O O . ASN B 1 206 ? -37.620 -27.590 -11.360 1.00 63.94 198 ASN B O 1
ATOM 3296 N N . ALA B 1 207 ? -37.949 -25.959 -9.844 1.00 63.56 199 ALA B N 1
ATOM 3297 C CA . ALA B 1 207 ? -36.795 -25.177 -10.277 1.00 60.81 199 ALA B CA 1
ATOM 3298 C C . ALA B 1 207 ? -36.348 -24.282 -9.126 1.00 66.47 199 ALA B C 1
ATOM 3299 O O . ALA B 1 207 ? -36.937 -24.280 -8.041 1.00 62.44 199 ALA B O 1
ATOM 3301 N N . GLY B 1 208 ? -35.292 -23.533 -9.369 1.00 83.10 200 GLY B N 1
ATOM 3302 C CA . GLY B 1 208 ? -34.703 -22.685 -8.357 1.00 83.33 200 GLY B CA 1
ATOM 3303 C C . GLY B 1 208 ? -33.215 -22.580 -8.603 1.00 85.07 200 GLY B C 1
ATOM 3304 O O . GLY B 1 208 ? -32.726 -22.930 -9.671 1.00 97.19 200 GLY B O 1
ATOM 3305 N N A HIS B 1 209 ? -32.511 -22.108 -7.575 0.56 78.83 201 HIS B N 1
ATOM 3306 N N B HIS B 1 209 ? -32.508 -22.109 -7.576 0.44 78.68 201 HIS B N 1
ATOM 3307 C CA A HIS B 1 209 ? -31.078 -21.834 -7.643 0.56 74.48 201 HIS B CA 1
ATOM 3308 C CA B HIS B 1 209 ? -31.075 -21.829 -7.638 0.44 74.36 201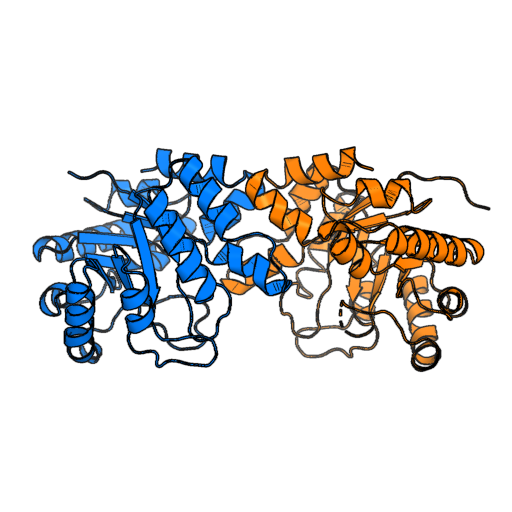 HIS B CA 1
ATOM 3309 C C A HIS B 1 209 ? -30.805 -20.713 -8.640 0.56 70.16 201 HIS B C 1
ATOM 3310 C C B HIS B 1 209 ? -30.789 -20.718 -8.639 0.44 70.10 201 HIS B C 1
ATOM 3311 O O A HIS B 1 209 ? -30.993 -20.884 -9.849 0.56 69.06 201 HIS B O 1
ATOM 3312 O O B HIS B 1 209 ? -30.932 -20.910 -9.852 0.44 69.30 201 HIS B O 1
ATOM 3325 N N . ASP B 1 210 ? -30.383 -19.556 -8.127 1.00 62.56 202 ASP B N 1
ATOM 3326 C CA . ASP B 1 210 ? -30.089 -18.345 -8.890 1.00 58.62 202 ASP B CA 1
ATOM 3327 C C . ASP B 1 210 ? -31.347 -17.709 -9.490 1.00 65.62 202 ASP B C 1
ATOM 3328 O O . ASP B 1 210 ? -31.243 -16.811 -10.336 1.00 69.57 202 ASP B O 1
ATOM 3333 N N . LEU B 1 211 ? -32.536 -18.146 -9.081 1.00 60.68 203 LEU B N 1
ATOM 3334 C CA . LEU B 1 211 ? -33.760 -17.448 -9.440 1.00 59.40 203 LEU B CA 1
ATOM 3335 C C . LEU B 1 211 ? -33.935 -16.224 -8.549 1.00 60.51 203 LEU B C 1
ATOM 3336 O O . LEU B 1 211 ? -33.714 -16.287 -7.338 1.00 52.19 203 LEU B O 1
ATOM 3341 N N . SER B 1 212 ? -34.339 -15.108 -9.160 1.00 60.45 204 SER B N 1
ATOM 3342 C CA . SER B 1 212 ? -34.480 -13.830 -8.475 1.00 62.20 204 SER B CA 1
ATOM 3343 C C . SER B 1 212 ? -35.742 -13.126 -8.952 1.00 67.69 204 SER B C 1
ATOM 3344 O O . SER B 1 212 ? -36.458 -13.606 -9.838 1.00 76.18 204 SER B O 1
ATOM 3347 N N . GLN B 1 213 ? -36.019 -11.972 -8.342 1.00 67.58 205 GLN B N 1
ATOM 3348 C CA . GLN B 1 213 ? -37.100 -11.108 -8.809 1.00 66.57 205 GLN B CA 1
ATOM 3349 C C . GLN B 1 213 ? -36.802 -10.493 -10.174 1.00 65.43 205 GLN B C 1
ATOM 3350 O O . GLN B 1 213 ? -37.721 -9.974 -10.810 1.00 71.46 205 GLN B O 1
ATOM 3356 N N . ASP B 1 214 ? -35.545 -10.529 -10.629 1.00 66.54 206 ASP B N 1
ATOM 3357 C CA . ASP B 1 214 ? -35.137 -9.972 -11.916 1.00 71.02 206 ASP B CA 1
ATOM 3358 C C . ASP B 1 214 ? -35.218 -10.972 -13.062 1.00 74.72 206 ASP B C 1
ATOM 3359 O O . ASP B 1 214 ? -35.104 -10.562 -14.222 1.00 75.73 206 ASP B O 1
ATOM 3364 N N . ASN B 1 215 ? -35.404 -12.267 -12.779 1.00 75.12 207 ASN B N 1
ATOM 3365 C CA . ASN B 1 215 ? -35.436 -13.254 -13.850 1.00 77.00 207 ASN B CA 1
ATOM 3366 C C . ASN B 1 215 ? -36.551 -14.284 -13.724 1.00 69.49 207 ASN B C 1
ATOM 3367 O O . ASN B 1 215 ? -36.695 -15.113 -14.627 1.00 70.24 207 ASN B O 1
ATOM 3372 N N . LEU B 1 216 ? -37.337 -14.268 -12.645 1.00 63.31 208 LEU B N 1
ATOM 3373 C CA . LEU B 1 216 ? -38.346 -15.310 -12.462 1.00 65.06 208 LEU B CA 1
ATOM 3374 C C . LEU B 1 216 ? -39.466 -15.193 -13.487 1.00 69.16 208 LEU B C 1
ATOM 3375 O O . LEU B 1 216 ? -39.951 -16.211 -13.993 1.00 72.78 208 LEU B O 1
ATOM 3380 N N . ARG B 1 217 ? -39.874 -13.960 -13.816 1.00 74.94 209 ARG B N 1
ATOM 3381 C CA . ARG B 1 217 ? -41.039 -13.745 -14.672 1.00 73.76 209 ARG B CA 1
ATOM 3382 C C . ARG B 1 217 ? -40.829 -14.335 -16.060 1.00 82.18 209 ARG B C 1
ATOM 3383 O O . ARG B 1 217 ? -41.694 -15.052 -16.578 1.00 89.98 209 ARG B O 1
ATOM 3391 N N . ASP B 1 218 ? -39.693 -14.030 -16.690 1.00 83.11 210 ASP B N 1
ATOM 3392 C CA . ASP B 1 218 ? -39.423 -14.599 -18.006 1.00 88.49 210 ASP B CA 1
ATOM 3393 C C . ASP B 1 218 ? -39.385 -16.118 -17.948 1.00 85.35 210 ASP B C 1
ATOM 3394 O O . ASP B 1 218 ? -39.777 -16.788 -18.911 1.00 87.83 210 ASP B O 1
ATOM 3399 N N . PHE B 1 219 ? -38.936 -16.671 -16.818 1.00 76.49 211 PHE B N 1
ATOM 3400 C CA . PHE B 1 219 ? -38.820 -18.118 -16.677 1.00 68.49 211 PHE B CA 1
ATOM 3401 C C . PHE B 1 219 ? -40.188 -18.797 -16.640 1.00 68.59 211 PHE B C 1
ATOM 3402 O O . PHE B 1 219 ? -40.454 -19.717 -17.418 1.00 73.29 211 PHE B O 1
ATOM 3410 N N . LEU B 1 220 ? -41.065 -18.363 -15.734 1.00 64.82 212 LEU B N 1
ATOM 3411 C CA . LEU B 1 220 ? -42.400 -18.949 -15.649 1.00 68.06 212 LEU B CA 1
ATOM 3412 C C . LEU B 1 220 ? -43.238 -18.669 -16.897 1.00 73.56 212 LEU B C 1
ATOM 3413 O O . LEU B 1 220 ? -44.114 -19.468 -17.245 1.00 77.72 212 LEU B O 1
ATOM 3418 N N . ALA B 1 221 ? -42.996 -17.551 -17.581 1.00 73.74 213 ALA B N 1
ATOM 3419 C CA . ALA B 1 221 ? -43.740 -17.262 -18.801 1.00 70.69 213 ALA B CA 1
ATOM 3420 C C . ALA B 1 221 ? -43.368 -18.203 -19.939 1.00 79.08 213 ALA B C 1
ATOM 3421 O O . ALA B 1 221 ? -44.172 -18.392 -20.859 1.00 87.18 213 ALA B O 1
ATOM 3423 N N . HIS B 1 222 ? -42.175 -18.795 -19.903 1.00 78.51 214 HIS B N 1
ATOM 3424 C CA . HIS B 1 222 ? -41.697 -19.611 -21.009 1.00 85.19 214 HIS B CA 1
ATOM 3425 C C . HIS B 1 222 ? -41.594 -21.089 -20.668 1.00 85.05 214 HIS B C 1
ATOM 3426 O O . HIS B 1 222 ? -41.712 -21.927 -21.566 1.00 85.31 214 HIS B O 1
ATOM 3433 N N . VAL B 1 223 ? -41.400 -21.424 -19.398 1.00 78.84 215 VAL B N 1
ATOM 3434 C CA . VAL B 1 223 ? -41.308 -22.806 -18.938 1.00 73.88 215 VAL B CA 1
ATOM 3435 C C . VAL B 1 223 ? -42.657 -23.203 -18.349 1.00 75.95 215 VAL B C 1
ATOM 3436 O O . VAL B 1 223 ? -43.104 -22.572 -17.376 1.00 75.51 215 VAL B O 1
ATOM 3440 N N . PRO B 1 224 ? -43.326 -24.228 -18.878 1.00 78.27 216 PRO B N 1
ATOM 3441 C CA . PRO B 1 224 ? -44.730 -24.487 -18.529 1.00 77.72 216 PRO B CA 1
ATOM 3442 C C . PRO B 1 224 ? -44.920 -25.352 -17.291 1.00 71.55 216 PRO B C 1
ATOM 3443 O O . PRO B 1 224 ? -44.175 -26.301 -17.046 1.00 75.16 216 PRO B O 1
ATOM 3447 N N . ASP B 1 225 ? -45.965 -25.031 -16.523 1.00 65.27 217 ASP B N 1
ATOM 3448 C CA . ASP B 1 225 ? -46.429 -25.868 -15.408 1.00 65.94 217 ASP B CA 1
ATOM 3449 C C . ASP B 1 225 ? -45.320 -26.194 -14.406 1.00 66.49 217 ASP B C 1
ATOM 3450 O O . ASP B 1 225 ? -45.225 -27.316 -13.899 1.00 65.85 217 ASP B O 1
ATOM 3455 N N . VAL B 1 226 ? -44.466 -25.212 -14.126 1.00 64.80 218 VAL B N 1
ATOM 3456 C CA . VAL B 1 226 ? -43.501 -25.340 -13.040 1.00 57.03 218 VAL B CA 1
ATOM 3457 C C . VAL B 1 226 ? -44.276 -25.418 -11.731 1.00 57.67 218 VAL B C 1
ATOM 3458 O O . VAL B 1 226 ? -45.053 -24.515 -11.403 1.00 56.89 218 VAL B O 1
ATOM 3462 N N . LEU B 1 227 ? -44.075 -26.501 -10.976 1.00 59.33 219 LEU B N 1
ATOM 3463 C CA . LEU B 1 227 ? -44.935 -26.729 -9.817 1.00 63.43 219 LEU B CA 1
ATOM 3464 C C . LEU B 1 227 ? -44.459 -25.971 -8.584 1.00 64.77 219 LEU B C 1
ATOM 3465 O O . LEU B 1 227 ? -45.280 -25.452 -7.817 1.00 66.33 219 LEU B O 1
ATOM 3470 N N . GLU B 1 228 ? -43.149 -25.844 -8.407 1.00 61.41 220 GLU B N 1
ATOM 3471 C CA . GLU B 1 228 ? -42.602 -25.272 -7.186 1.00 65.23 220 GLU B CA 1
ATOM 3472 C C . GLU B 1 228 ? -41.265 -24.636 -7.514 1.00 64.02 220 GLU B C 1
ATOM 3473 O O . GLU B 1 228 ? -40.462 -25.217 -8.249 1.00 64.40 220 GLU B O 1
ATOM 3479 N N . VAL B 1 229 ? -41.020 -23.457 -6.955 1.00 62.20 221 VAL B N 1
ATOM 3480 C CA . VAL B 1 229 ? -39.716 -22.817 -7.037 1.00 58.06 221 VAL B CA 1
ATOM 3481 C C . VAL B 1 229 ? -39.157 -22.692 -5.629 1.00 64.32 221 VAL B C 1
ATOM 3482 O O . VAL B 1 229 ? -39.850 -22.215 -4.718 1.00 60.81 221 VAL B O 1
ATOM 3486 N N . SER B 1 230 ? -37.919 -23.174 -5.452 1.00 58.87 222 SER B N 1
ATOM 3487 C CA . SER B 1 230 ? -37.152 -23.011 -4.222 1.00 65.61 222 SER B CA 1
ATOM 3488 C C . SER B 1 230 ? -36.146 -21.895 -4.461 1.00 63.54 222 SER B C 1
ATOM 3489 O O . SER B 1 230 ? -35.201 -22.058 -5.243 1.00 60.96 222 SER B O 1
ATOM 3492 N N . ILE B 1 231 ? -36.343 -20.766 -3.794 1.00 58.20 223 ILE B N 1
ATOM 3493 C CA . ILE B 1 231 ? -35.485 -19.604 -3.967 1.00 54.46 223 ILE B CA 1
ATOM 3494 C C . ILE B 1 231 ? -34.877 -19.249 -2.615 1.00 57.48 223 ILE B C 1
ATOM 3495 O O . ILE B 1 231 ? -35.597 -19.134 -1.614 1.00 56.69 223 ILE B O 1
ATOM 3500 N N . GLY B 1 232 ? -33.553 -19.084 -2.592 1.00 53.38 224 GLY B N 1
ATOM 3501 C CA . GLY B 1 232 ? -32.834 -18.759 -1.372 1.00 47.36 224 GLY B CA 1
ATOM 3502 C C . GLY B 1 232 ? -31.982 -17.511 -1.508 1.00 57.70 224 GLY B C 1
ATOM 3503 O O . GLY B 1 232 ? -32.418 -16.411 -1.145 1.00 60.86 224 GLY B O 1
ATOM 3504 N N . HIS B 1 233 ? -30.773 -17.683 -2.058 1.00 62.42 225 HIS B N 1
ATOM 3505 C CA . HIS B 1 233 ? -29.764 -16.632 -2.172 1.00 59.10 225 HIS B CA 1
ATOM 3506 C C . HIS B 1 233 ? -30.319 -15.262 -2.558 1.00 51.99 225 HIS B C 1
ATOM 3507 O O . HIS B 1 233 ? -30.203 -14.300 -1.795 1.00 58.45 225 HIS B O 1
ATOM 3514 N N . ALA B 1 234 ? -30.949 -15.164 -3.728 1.00 53.44 226 ALA B N 1
ATOM 3515 C CA . ALA B 1 234 ? -31.428 -13.871 -4.219 1.00 55.41 226 ALA B CA 1
ATOM 3516 C C . ALA B 1 234 ? -32.565 -13.314 -3.370 1.00 48.53 226 ALA B C 1
ATOM 3517 O O . ALA B 1 234 ? -32.681 -12.096 -3.223 1.00 52.26 226 ALA B O 1
ATOM 3519 N N . LEU B 1 235 ? -33.407 -14.177 -2.801 1.00 56.14 227 LEU B N 1
ATOM 3520 C CA . LEU B 1 235 ? -34.469 -13.696 -1.921 1.00 56.18 227 LEU B CA 1
ATOM 3521 C C . LEU B 1 235 ? -33.891 -13.093 -0.643 1.00 59.14 227 LEU B C 1
ATOM 3522 O O . LEU B 1 235 ? -34.363 -12.049 -0.177 1.00 62.86 227 LEU B O 1
ATOM 3527 N N . ILE B 1 236 ? -32.864 -13.731 -0.068 1.00 57.37 228 ILE B N 1
ATOM 3528 C CA . ILE B 1 236 ? -32.216 -13.190 1.123 1.00 46.18 228 ILE B CA 1
ATOM 3529 C C . ILE B 1 236 ? -31.512 -11.881 0.788 1.00 48.42 228 ILE B C 1
ATOM 3530 O O . ILE B 1 236 ? -31.603 -10.899 1.534 1.00 49.69 228 ILE B O 1
ATOM 3535 N N . GLY B 1 237 ? -30.840 -11.827 -0.363 1.00 46.24 229 GLY B N 1
ATOM 3536 C CA . GLY B 1 237 ? -30.121 -10.618 -0.727 1.00 46.57 229 GLY B CA 1
ATOM 3537 C C . GLY B 1 237 ? -31.045 -9.446 -1.009 1.00 55.64 229 GLY B C 1
ATOM 3538 O O . GLY B 1 237 ? -30.725 -8.297 -0.690 1.00 56.98 229 GLY B O 1
ATOM 3539 N N . GLU B 1 238 ? -32.195 -9.717 -1.625 1.00 61.90 230 GLU B N 1
ATOM 3540 C CA . GLU B 1 238 ? -33.166 -8.658 -1.856 1.00 61.72 230 GLU B CA 1
ATOM 3541 C C . GLU B 1 238 ? -33.817 -8.217 -0.550 1.00 52.53 230 GLU B C 1
ATOM 3542 O O . GLU B 1 238 ? -34.155 -7.04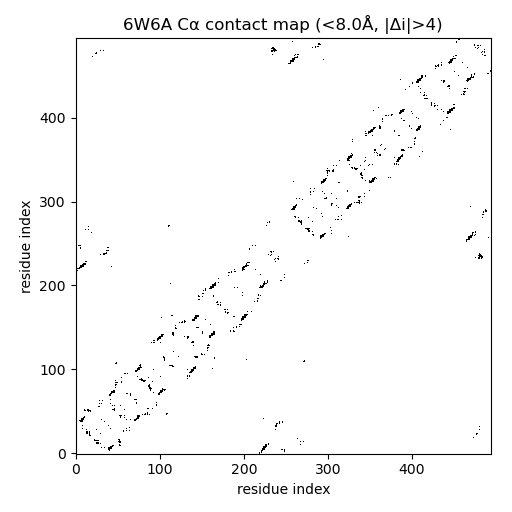2 -0.391 1.00 51.76 230 GLU B O 1
ATOM 3548 N N . ALA B 1 239 ? -33.970 -9.138 0.404 1.00 56.75 231 ALA B N 1
ATOM 3549 C CA . ALA B 1 239 ? -34.593 -8.795 1.678 1.00 56.30 231 ALA B CA 1
ATOM 3550 C C . ALA B 1 239 ? -33.746 -7.818 2.483 1.00 57.80 231 ALA B C 1
ATOM 3551 O O . ALA B 1 239 ? -34.290 -7.083 3.315 1.00 55.72 231 ALA B O 1
ATOM 3553 N N . LEU B 1 240 ? -32.423 -7.803 2.262 1.00 59.65 232 LEU B N 1
ATOM 3554 C CA . LEU B 1 240 ? -31.566 -6.804 2.898 1.00 58.72 232 LEU B CA 1
ATOM 3555 C C . LEU B 1 240 ? -32.038 -5.388 2.606 1.00 59.42 232 LEU B C 1
ATOM 3556 O O . LEU B 1 240 ? -31.898 -4.503 3.455 1.00 63.66 232 LEU B O 1
ATOM 3561 N N . TYR B 1 241 ? -32.618 -5.161 1.429 1.00 55.52 233 TYR B N 1
ATOM 3562 C CA . TYR B 1 241 ? -33.104 -3.841 1.057 1.00 54.91 233 TYR B CA 1
ATOM 3563 C C . TYR B 1 241 ? -34.542 -3.605 1.480 1.00 55.08 233 TYR B C 1
ATOM 3564 O O . TYR B 1 241 ? -34.852 -2.543 2.022 1.00 59.94 233 TYR B O 1
ATOM 3573 N N . ASP B 1 242 ? -35.430 -4.574 1.263 1.00 55.13 234 ASP B N 1
ATOM 3574 C CA . ASP B 1 242 ? -36.858 -4.346 1.439 1.00 53.34 234 ASP B CA 1
ATOM 3575 C C . ASP B 1 242 ? -37.488 -5.130 2.588 1.00 52.75 234 ASP B C 1
ATOM 3576 O O . ASP B 1 242 ? -38.665 -4.909 2.887 1.00 60.03 234 ASP B O 1
ATOM 3581 N N . GLY B 1 243 ? -36.754 -6.023 3.238 1.00 49.94 235 GLY B N 1
ATOM 3582 C CA . GLY B 1 243 ? -37.303 -6.844 4.298 1.00 49.83 235 GLY B CA 1
ATOM 3583 C C . GLY B 1 243 ? -37.846 -8.172 3.793 1.00 52.27 235 GLY B C 1
ATOM 3584 O O . GLY B 1 243 ? -38.110 -8.363 2.608 1.00 59.70 235 GLY B O 1
ATOM 3585 N N . LEU B 1 244 ? -37.955 -9.131 4.713 1.00 51.45 236 LEU B N 1
ATOM 3586 C CA . LEU B 1 244 ? -38.412 -10.459 4.311 1.00 53.25 236 LEU B CA 1
ATOM 3587 C C . LEU B 1 244 ? -39.887 -10.436 3.925 1.00 48.53 236 LEU B C 1
ATOM 3588 O O . LEU B 1 244 ? -40.285 -11.050 2.933 1.00 49.40 236 LEU B O 1
ATOM 3593 N N . ASP B 1 245 ? -40.712 -9.762 4.717 1.00 54.20 237 ASP B N 1
ATOM 3594 C CA . ASP B 1 245 ? -42.135 -9.709 4.421 1.00 60.21 237 ASP B CA 1
ATOM 3595 C C . ASP B 1 245 ? -42.389 -9.190 3.009 1.00 63.61 237 ASP B C 1
ATOM 3596 O O . ASP B 1 245 ? -43.065 -9.844 2.207 1.00 59.34 237 ASP B O 1
ATOM 3601 N N . ALA B 1 246 ? -41.841 -8.019 2.684 1.00 65.67 238 ALA B N 1
ATOM 3602 C CA . ALA B 1 246 ? -42.050 -7.458 1.353 1.00 57.46 238 ALA B CA 1
ATOM 3603 C C . ALA B 1 246 ? -41.508 -8.378 0.272 1.00 54.39 238 ALA B C 1
ATOM 3604 O O . ALA B 1 246 ? -42.184 -8.634 -0.730 1.00 57.21 238 ALA B O 1
ATOM 3606 N N . THR B 1 247 ? -40.310 -8.924 0.482 1.00 52.30 239 THR B N 1
ATOM 3607 C CA . THR B 1 247 ? -39.658 -9.708 -0.560 1.00 47.80 239 THR B CA 1
ATOM 3608 C C . THR B 1 247 ? -40.487 -10.931 -0.931 1.00 50.95 239 THR B C 1
ATOM 3609 O O . THR B 1 247 ? -40.736 -11.184 -2.117 1.00 55.28 239 THR B O 1
ATOM 3613 N N . VAL B 1 248 ? -40.920 -11.705 0.070 1.00 51.90 240 VAL B N 1
ATOM 3614 C CA . VAL B 1 248 ? -41.744 -12.884 -0.193 1.00 49.25 240 VAL B CA 1
ATOM 3615 C C . VAL B 1 248 ? -43.018 -12.492 -0.953 1.00 56.17 240 VAL B C 1
ATOM 3616 O O . VAL B 1 248 ? -43.348 -13.082 -1.988 1.00 59.11 240 VAL B O 1
ATOM 3620 N N . ARG B 1 249 ? -43.740 -11.478 -0.458 1.00 50.55 241 ARG B N 1
ATOM 3621 C CA . ARG B 1 249 ? -44.952 -11.023 -1.143 1.00 54.35 241 ARG B CA 1
ATOM 3622 C C . ARG B 1 249 ? -44.656 -10.589 -2.572 1.00 57.37 241 ARG B C 1
ATOM 3623 O O . ARG B 1 249 ? -45.475 -10.803 -3.475 1.00 66.98 241 ARG B O 1
ATOM 3631 N N . GLY B 1 250 ? -43.491 -9.981 -2.801 1.00 52.86 242 GLY B N 1
ATOM 3632 C CA . GLY B 1 250 ? -43.083 -9.694 -4.165 1.00 48.90 242 GLY B CA 1
ATOM 3633 C C . GLY B 1 250 ? -42.954 -10.950 -5.008 1.00 57.54 242 GLY B C 1
ATOM 3634 O O . GLY B 1 250 ? -43.426 -10.992 -6.148 1.00 62.18 242 GLY B O 1
ATOM 3635 N N . TYR B 1 251 ? -42.341 -12.004 -4.453 1.00 47.56 243 TYR B N 1
ATOM 3636 C CA . TYR B 1 251 ? -42.242 -13.257 -5.200 1.00 54.12 243 TYR B CA 1
ATOM 3637 C C . TYR B 1 251 ? -43.624 -13.847 -5.453 1.00 60.93 243 TYR B C 1
ATOM 3638 O O . TYR B 1 251 ? -43.944 -14.255 -6.575 1.00 61.06 243 TYR B O 1
ATOM 3647 N N . LEU B 1 252 ? -44.462 -13.875 -4.416 1.00 62.04 244 LEU B N 1
ATOM 3648 C CA . LEU B 1 252 ? -45.806 -14.409 -4.548 1.00 56.05 244 LEU B CA 1
ATOM 3649 C C . LEU B 1 252 ? -46.580 -13.707 -5.657 1.00 55.26 244 LEU B C 1
ATOM 3650 O O . LEU B 1 252 ? -47.246 -14.364 -6.463 1.00 58.71 244 LEU B O 1
ATOM 3655 N N . ALA B 1 253 ? -46.456 -12.382 -5.751 1.00 53.40 245 ALA B N 1
ATOM 3656 C CA . ALA B 1 253 ? -47.164 -11.635 -6.788 1.00 58.52 245 ALA B CA 1
ATOM 3657 C C . ALA B 1 253 ? -46.708 -11.993 -8.196 1.00 64.19 245 ALA B C 1
ATOM 3658 O O . ALA B 1 253 ? -47.378 -11.610 -9.159 1.00 69.16 245 ALA B O 1
ATOM 3660 N N . LEU B 1 254 ? -45.574 -12.675 -8.343 1.00 65.12 246 LEU B N 1
ATOM 3661 C CA . LEU B 1 254 ? -45.092 -13.106 -9.646 1.00 60.73 246 LEU B CA 1
ATOM 3662 C C . LEU B 1 254 ? -45.544 -14.510 -9.999 1.00 56.93 246 LEU B C 1
ATOM 3663 O O . LEU B 1 254 ? -45.459 -14.894 -11.170 1.00 62.93 246 LEU B O 1
ATOM 3668 N N . LEU B 1 255 ? -46.004 -15.283 -9.019 1.00 52.50 247 LEU B N 1
ATOM 3669 C CA . LEU B 1 255 ? -46.507 -16.626 -9.263 1.00 52.82 247 LEU B CA 1
ATOM 3670 C C . LEU B 1 255 ? -47.949 -16.578 -9.796 1.00 68.19 247 LEU B C 1
ATOM 3671 O O . LEU B 1 255 ? -48.407 -17.439 -10.569 1.00 69.74 247 LEU B O 1
#

B-factor: mean 65.48, std 17.25, range [32.73, 138.17]